Protein AF-A0A7C1LK36-F1 (afdb_monomer)

Mean predicted aligned error: 10.81 Å

Nearest PDB structures (foldseek):
  2hqf-assembly1_A  TM=3.824E-01  e=2.224E+00  Escherichia coli K-12
  7b5p-assembly1_B  TM=2.531E-01  e=2.796E+00  Escherichia coli
  4wd9-assembly1_B  TM=3.748E-01  e=7.822E+00  Lactococcus lactis subsp. lactis

Foldseek 3Di:
DPPFDFQWKKKKWWWFAAAQPDPPVPDPLPLDFLQDDVVPDFFKKKWKWKADALDTIIMIMGIGRDQVCSQVVNVVSQVVVCVSTQTIDTDIDMDGHGPVQQQDQFWKKWWDFDADDAPDAAAQVVLVLVCNVPPHWKTKMKMKMKTWFPPPCVVVPPHPVSVVPVVFGKIFIIIMMGMDGNDPDDPPPVVRVVVRVVSVVSSFPPRAHPVRHTIDMDIDGRSVSNCRNNSNLADQPPVSDGDGPPPPVVQVVDDPSRDTHMDGSRRYSSDDDSSRPHHYADADPDDDADPDDDPDPPLQKFWQAFDATSSDGDPHTGIDGNVCVVPPDDQDDDPPPCSLVSVLSRVVSCCVRPVVDDDDDDDPDDPPSPVSNPD

Secondary structure (DSSP, 8-state):
---PPPSEEEEEEEEEEE------TTS------S---TT-SSPPEEEEEEEETTEEEEEEEEEESSHHHHHHHHHHHHHHHHHHSTT-EEEEEEEEE-HHHHT----EEEEEPPPSP-SS-B-HHHHHHHHHHH-SSEEEEEEEEEEE----GGGTTTSHHHHHHHSS--EEEEEEEEEEES----S-HHHHHHHHHHHHHHHHTT-B-TT--B-EEEEE-TTHHHHHHTT--S---TT-----TT-HHHHTTS-GGGPPEEE-TTTBT-S--TT-SSEEP---S---------TT-GGGEEEEEEEEETTEEEEEEEEEETGGGGSPP-----TTSSHHHHHHHHHHHHHHH-TTS-------S-TTSGGGT--

Sequence (375 aa):
MNILEPMFWHAIINITQIPKVERNLNEDIPNDSWLCNPFGDKRVYGVKFLIRDEIFSWEFFLKTETEEEATIDGNCLLAYLMEIYPGLYGVVSTKPITIEELNKGDPIYEIVIPPPRFEEKIFLLKKIINLFNINKESIIQVYILWQKDDSLIKSIQGTELESELEADAIYKIKIFINAKSHNKLSSESTMKGVVLNYYLKYLTTNIKNAYGERAYLKQLPSDTWSKILKARPFYKNLLNKNTGRFYRRIIEDIPEEDRPCFINADIVDFNIPSNMPIEKANIIPKVNISFSIPIGEKKRQILLGNIYHNGIKTFRKAYLGLEDFVHHLFISGLSGMGKSRFLAHILEEFKIKAPEVGILTINLVKKKEDELFNA

pLDDT: mean 80.1, std 15.75, range [34.59, 98.56]

Radius of gyration: 26.56 Å; Cα contacts (8 Å, |Δi|>4): 592; chains: 1; bounding box: 58×58×80 Å

Solvent-accessible surface area (backbone atoms only — not comparable to full-atom values): 22132 Å² total; per-residue (Å²): 132,85,80,74,71,60,76,27,18,30,8,34,32,40,56,60,28,33,46,59,71,70,86,61,93,82,59,88,70,71,90,61,37,80,75,68,64,92,82,73,64,86,63,43,44,36,35,38,37,41,32,39,66,97,46,63,47,48,30,38,36,38,65,31,78,39,62,66,53,9,49,51,54,25,48,52,52,49,52,52,49,33,67,81,33,64,18,36,41,63,48,68,46,67,42,76,38,35,75,70,71,41,65,49,79,58,68,35,33,31,57,47,62,52,67,75,59,62,82,61,68,35,59,57,53,62,44,55,51,49,43,48,77,70,47,79,56,42,41,40,34,42,37,45,38,37,30,61,55,52,45,72,56,83,83,40,66,95,39,73,66,38,62,66,47,69,75,49,65,44,26,33,38,49,38,38,35,40,66,44,71,69,70,90,84,64,98,54,61,66,62,55,51,51,54,53,50,49,58,58,53,56,71,32,59,94,36,47,22,68,86,65,46,57,28,43,79,44,81,49,65,49,67,51,49,34,27,56,69,66,50,49,69,58,63,65,50,99,81,72,49,73,72,15,88,78,43,58,83,51,56,76,75,42,57,76,90,35,58,64,36,71,43,42,57,78,50,36,53,44,52,84,63,81,79,52,84,57,47,60,22,62,67,69,96,77,79,89,77,83,83,86,69,76,93,84,53,72,68,51,45,38,61,77,45,63,37,66,54,58,34,34,82,43,92,51,70,39,72,44,52,58,74,59,62,76,46,87,83,85,88,84,75,64,88,89,70,47,64,70,59,53,50,34,49,44,53,53,39,38,57,74,54,40,67,88,62,86,82,85,83,86,83,90,71,70,89,83,58,58,73,66,73,73,118

Structure (mmCIF, N/CA/C/O backbone):
data_AF-A0A7C1LK36-F1
#
_entry.id   AF-A0A7C1LK36-F1
#
loop_
_atom_site.group_PDB
_atom_site.id
_atom_site.type_symbol
_atom_site.label_atom_id
_atom_site.label_alt_id
_atom_site.label_comp_id
_atom_site.label_asym_id
_atom_site.label_entity_id
_atom_site.label_seq_id
_atom_site.pdbx_PDB_ins_code
_atom_site.Cartn_x
_atom_site.Cartn_y
_atom_site.Cartn_z
_atom_site.occupancy
_atom_site.B_iso_or_equiv
_atom_site.auth_seq_id
_atom_site.auth_comp_id
_atom_site.auth_asym_id
_atom_site.auth_atom_id
_atom_site.pdbx_PDB_model_num
ATOM 1 N N . MET A 1 1 ? 17.926 29.001 5.399 1.00 44.03 1 MET A N 1
ATOM 2 C CA . MET A 1 1 ? 16.915 27.956 5.662 1.00 44.03 1 MET A CA 1
ATOM 3 C C . MET A 1 1 ? 17.432 27.131 6.821 1.00 44.03 1 MET A C 1
ATOM 5 O O . MET A 1 1 ? 18.493 26.544 6.669 1.00 44.03 1 MET A O 1
ATOM 9 N N . ASN A 1 2 ? 16.758 27.144 7.971 1.00 48.00 2 ASN A N 1
ATOM 10 C CA . ASN A 1 2 ? 17.085 26.203 9.040 1.00 48.00 2 ASN A CA 1
ATOM 11 C C . ASN A 1 2 ? 16.600 24.829 8.581 1.00 48.00 2 ASN A C 1
ATOM 13 O O . ASN A 1 2 ? 15.399 24.636 8.406 1.00 48.00 2 ASN A O 1
ATOM 17 N N . ILE A 1 3 ? 17.527 23.915 8.312 1.00 57.34 3 ILE A N 1
ATOM 18 C CA . ILE A 1 3 ? 17.194 22.513 8.074 1.00 57.34 3 ILE A CA 1
ATOM 19 C C . ILE A 1 3 ? 16.820 21.963 9.449 1.00 57.34 3 ILE A C 1
ATOM 21 O O . ILE A 1 3 ? 17.686 21.800 10.304 1.00 57.34 3 ILE A O 1
ATOM 25 N N . LEU A 1 4 ? 15.522 21.798 9.703 1.00 74.75 4 LEU A N 1
ATOM 26 C CA . LEU A 1 4 ? 15.048 21.147 10.920 1.00 74.75 4 LEU A CA 1
ATOM 27 C C . LEU A 1 4 ? 15.511 19.691 10.887 1.00 74.75 4 LEU A C 1
ATOM 29 O O . LEU A 1 4 ? 15.253 18.985 9.910 1.00 74.75 4 LEU A O 1
ATOM 33 N N . GLU A 1 5 ? 16.204 19.255 11.937 1.00 84.62 5 GLU A N 1
ATOM 34 C CA . GLU A 1 5 ? 16.647 17.868 12.032 1.00 84.62 5 GLU A CA 1
ATOM 35 C C . GLU A 1 5 ? 15.436 16.919 12.078 1.00 84.62 5 GLU A C 1
ATOM 37 O O . GLU A 1 5 ? 14.460 17.181 12.796 1.00 84.62 5 GLU A O 1
ATOM 42 N N . PRO A 1 6 ? 15.470 15.816 11.310 1.00 90.38 6 PRO A N 1
ATOM 43 C CA . PRO A 1 6 ? 14.417 14.815 11.349 1.00 90.38 6 PRO A CA 1
ATOM 44 C C . PRO A 1 6 ? 14.382 14.144 12.724 1.00 90.38 6 PRO A C 1
ATOM 46 O O . PRO A 1 6 ? 15.405 13.713 13.246 1.00 90.38 6 PRO A O 1
ATOM 49 N N . MET A 1 7 ? 13.186 14.004 13.298 1.00 94.06 7 MET A N 1
ATOM 50 C CA . MET A 1 7 ? 13.000 13.245 14.538 1.00 94.06 7 MET A CA 1
ATOM 51 C C . MET A 1 7 ? 13.043 11.735 14.291 1.00 94.06 7 MET A C 1
ATOM 53 O O . MET A 1 7 ? 13.388 10.973 15.188 1.00 94.06 7 MET A O 1
ATOM 57 N N . PHE A 1 8 ? 12.590 11.314 13.112 1.00 95.88 8 PHE A N 1
ATOM 58 C CA . PHE A 1 8 ? 12.599 9.943 12.617 1.00 95.88 8 PHE A CA 1
ATOM 59 C C . PHE A 1 8 ? 12.257 9.943 11.121 1.00 95.88 8 PHE A C 1
ATOM 61 O O . PHE A 1 8 ? 11.963 10.995 10.542 1.00 95.88 8 PHE A O 1
ATOM 68 N N . TRP A 1 9 ? 12.246 8.762 10.507 1.00 97.38 9 TRP A N 1
ATOM 69 C CA . TRP A 1 9 ? 11.969 8.599 9.085 1.0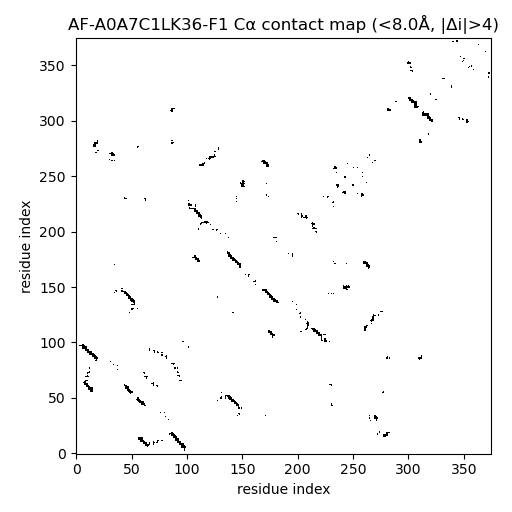0 97.38 9 TRP A CA 1
ATOM 70 C C . TRP A 1 9 ? 10.779 7.681 8.837 1.00 97.38 9 TRP A C 1
ATOM 72 O O . TRP A 1 9 ? 10.462 6.784 9.623 1.00 97.38 9 TRP A O 1
ATOM 82 N N . HIS A 1 10 ? 10.091 7.937 7.731 1.00 97.81 10 HIS A N 1
ATOM 83 C CA . HIS A 1 10 ? 9.125 7.019 7.153 1.00 97.81 10 HIS A CA 1
ATOM 84 C C . HIS A 1 10 ? 9.693 6.391 5.890 1.00 97.81 10 HIS A C 1
ATOM 86 O O . HIS A 1 10 ? 10.100 7.107 4.975 1.00 97.81 10 HIS A O 1
ATOM 92 N N . ALA A 1 11 ? 9.644 5.066 5.813 1.00 98.31 11 ALA A N 1
ATOM 93 C CA . ALA A 1 11 ? 9.650 4.370 4.536 1.00 98.31 11 ALA A CA 1
ATOM 94 C C . ALA A 1 11 ? 8.268 4.545 3.906 1.00 98.31 11 ALA A C 1
ATOM 96 O O . ALA A 1 11 ? 7.280 4.241 4.570 1.00 98.31 11 ALA A O 1
ATOM 97 N N . ILE A 1 12 ? 8.180 5.021 2.667 1.00 98.31 12 ILE A N 1
ATOM 98 C CA . ILE A 1 12 ? 6.928 5.160 1.916 1.00 98.31 12 ILE A CA 1
ATOM 99 C C . ILE A 1 12 ? 7.014 4.283 0.670 1.00 98.31 12 ILE A C 1
ATOM 101 O O . ILE A 1 12 ? 7.871 4.501 -0.185 1.00 98.31 12 ILE A O 1
ATOM 105 N N . ILE A 1 13 ? 6.110 3.315 0.551 1.00 98.56 13 ILE A N 1
ATOM 106 C CA . ILE A 1 13 ? 6.015 2.410 -0.592 1.00 98.56 13 ILE A CA 1
ATOM 107 C C . ILE A 1 13 ? 4.763 2.789 -1.377 1.00 98.56 13 ILE A C 1
ATOM 109 O O . ILE A 1 13 ? 3.650 2.471 -0.963 1.00 98.56 13 ILE A O 1
ATOM 113 N N . ASN A 1 14 ? 4.939 3.480 -2.499 1.00 98.25 14 ASN A N 1
ATOM 114 C CA . ASN A 1 14 ? 3.841 3.864 -3.379 1.00 98.25 14 ASN A CA 1
ATOM 115 C C . ASN A 1 14 ? 3.571 2.750 -4.394 1.00 98.25 14 ASN A C 1
ATOM 117 O O . ASN A 1 14 ? 4.427 2.483 -5.240 1.00 98.25 14 ASN A O 1
ATOM 121 N N . ILE A 1 15 ? 2.401 2.115 -4.325 1.00 97.62 15 ILE A N 1
ATOM 122 C CA . ILE A 1 15 ? 2.012 1.078 -5.283 1.00 97.62 15 ILE A CA 1
ATOM 123 C C . ILE A 1 15 ? 1.538 1.741 -6.573 1.00 97.62 15 ILE A C 1
ATOM 125 O O . ILE A 1 15 ? 0.553 2.477 -6.586 1.00 97.62 15 ILE A O 1
ATOM 129 N N . THR A 1 16 ? 2.244 1.469 -7.666 1.00 95.50 16 THR A N 1
ATOM 130 C CA . THR A 1 16 ? 1.969 2.053 -8.985 1.00 95.50 16 THR A CA 1
ATOM 131 C C . THR A 1 16 ? 1.334 1.059 -9.944 1.00 95.50 16 THR A C 1
ATOM 133 O O . THR A 1 16 ? 0.680 1.475 -10.894 1.00 95.50 16 THR A O 1
ATOM 136 N N . GLN A 1 17 ? 1.484 -0.240 -9.678 1.00 93.75 17 GLN A N 1
ATOM 137 C CA . GLN A 1 17 ? 0.898 -1.310 -10.470 1.00 93.75 17 GLN A CA 1
ATOM 138 C C . GLN A 1 17 ? 0.351 -2.404 -9.553 1.00 93.75 17 GLN A C 1
ATOM 140 O O . GLN A 1 17 ? 0.981 -2.765 -8.559 1.00 93.75 17 GLN A O 1
ATOM 145 N N . ILE A 1 18 ? -0.795 -2.972 -9.912 1.00 92.12 18 ILE A N 1
ATOM 146 C CA . ILE A 1 18 ? -1.412 -4.107 -9.223 1.00 92.12 18 ILE A CA 1
ATOM 147 C C . ILE A 1 18 ? -1.542 -5.321 -10.149 1.00 92.12 18 ILE A C 1
ATOM 149 O O . ILE A 1 18 ? -1.598 -5.156 -11.372 1.00 92.12 18 ILE A O 1
ATOM 153 N N . PRO A 1 19 ? -1.647 -6.547 -9.606 1.00 88.19 19 PRO A N 1
ATOM 154 C CA . PRO A 1 19 ? -1.923 -7.728 -10.409 1.00 88.19 19 PRO A CA 1
ATOM 155 C C . PRO A 1 19 ? -3.193 -7.558 -11.238 1.00 88.19 19 PRO A C 1
ATOM 157 O O . PRO A 1 19 ? -4.222 -7.058 -10.767 1.00 88.19 19 PRO A O 1
ATOM 160 N N . LYS A 1 20 ? -3.157 -8.038 -12.480 1.00 83.00 20 LYS A N 1
ATOM 161 C CA . LYS A 1 20 ? -4.384 -8.237 -13.240 1.00 83.00 20 LYS A CA 1
ATOM 162 C C . LYS A 1 20 ? -5.033 -9.513 -12.728 1.00 83.00 20 LYS A C 1
ATOM 164 O O . LYS A 1 20 ? -4.659 -10.608 -13.126 1.00 83.00 20 LYS A O 1
ATOM 169 N N . VAL A 1 21 ? -6.010 -9.348 -11.844 1.00 68.12 21 VAL A N 1
ATOM 170 C CA . VAL A 1 21 ? -6.880 -10.442 -11.411 1.00 68.12 21 VAL A CA 1
ATOM 171 C C . VAL A 1 21 ? -7.757 -10.831 -12.603 1.00 68.12 21 VAL A C 1
ATOM 173 O O . VAL A 1 21 ? -8.858 -10.305 -12.788 1.00 68.12 21 VAL A O 1
ATOM 176 N N . GLU A 1 22 ? -7.248 -11.694 -13.479 1.00 54.72 22 GLU A N 1
ATOM 177 C CA . GLU A 1 22 ? -8.109 -12.460 -14.371 1.00 54.72 22 GLU A CA 1
ATOM 178 C C . GLU A 1 22 ? -8.864 -13.441 -13.476 1.00 54.72 22 GLU A C 1
ATOM 180 O O . GLU A 1 22 ? -8.260 -14.134 -12.661 1.00 54.72 22 GLU A O 1
ATOM 185 N N . ARG A 1 23 ? -10.200 -13.444 -13.548 1.00 41.97 23 ARG A N 1
ATOM 186 C CA . ARG A 1 23 ? -11.025 -14.438 -12.853 1.00 41.97 23 ARG A CA 1
ATOM 187 C C . ARG A 1 23 ? -10.780 -15.808 -13.495 1.00 41.97 23 ARG A C 1
ATOM 189 O O . ARG A 1 23 ? -11.637 -16.308 -14.217 1.00 41.97 23 ARG A O 1
ATOM 196 N N . ASN A 1 24 ? -9.615 -16.399 -13.265 1.00 38.47 24 ASN A N 1
ATOM 197 C CA . ASN A 1 24 ? -9.406 -17.814 -13.493 1.00 38.47 24 ASN A CA 1
ATOM 198 C C . ASN A 1 24 ? -10.141 -18.527 -12.364 1.00 38.47 24 ASN A C 1
ATOM 200 O O . ASN A 1 24 ? -9.691 -18.567 -11.228 1.00 38.47 24 ASN A O 1
ATOM 204 N N . LEU A 1 25 ? -11.325 -19.036 -12.693 1.00 40.19 25 LEU A N 1
ATOM 205 C CA . LEU A 1 25 ? -12.239 -19.755 -11.804 1.00 40.19 25 LEU A CA 1
ATOM 206 C C . LEU A 1 25 ? -11.659 -21.064 -11.223 1.00 40.19 25 LEU A C 1
ATOM 208 O O . LEU A 1 25 ? -12.374 -21.741 -10.496 1.00 40.19 25 LEU A O 1
ATOM 212 N N . ASN A 1 26 ? -10.411 -21.429 -11.544 1.00 34.59 26 ASN A N 1
ATOM 213 C CA . ASN A 1 26 ? -9.877 -22.782 -11.347 1.00 34.59 26 ASN A CA 1
ATOM 214 C C . ASN A 1 26 ? -8.492 -22.853 -10.683 1.00 34.59 26 ASN A C 1
ATOM 216 O O . ASN A 1 26 ? -7.937 -23.944 -10.592 1.00 34.59 26 ASN A O 1
ATOM 220 N N . GLU A 1 27 ? -7.925 -21.741 -10.229 1.00 40.69 27 GLU A N 1
ATOM 221 C CA . GLU A 1 27 ? -6.768 -21.787 -9.333 1.00 40.69 27 GLU A CA 1
ATOM 222 C C . GLU A 1 27 ? -7.235 -21.211 -8.006 1.00 40.69 27 GLU A C 1
ATOM 224 O O . GLU A 1 27 ? -7.829 -20.131 -7.987 1.00 40.69 27 GLU A O 1
ATOM 229 N N . ASP A 1 28 ? -7.032 -21.961 -6.921 1.00 36.50 28 ASP A N 1
ATOM 230 C CA . ASP A 1 28 ? -7.141 -21.451 -5.560 1.00 36.50 28 ASP A CA 1
ATOM 231 C C . ASP A 1 28 ? -6.162 -20.280 -5.450 1.00 36.50 28 ASP A C 1
ATOM 233 O O . ASP A 1 28 ? -4.994 -20.458 -5.109 1.00 36.50 28 ASP A O 1
ATOM 237 N N . ILE A 1 29 ? -6.614 -19.080 -5.827 1.00 42.91 29 ILE A N 1
ATOM 238 C CA . ILE A 1 29 ? -5.903 -17.845 -5.534 1.00 42.91 29 ILE A CA 1
ATOM 239 C C . ILE A 1 29 ? -5.827 -17.872 -4.015 1.00 42.91 29 ILE A C 1
ATOM 241 O O . ILE A 1 29 ? -6.893 -17.852 -3.380 1.00 42.91 29 ILE A O 1
ATOM 245 N N . PRO A 1 30 ? -4.628 -17.984 -3.420 1.00 44.16 30 PRO A N 1
ATOM 246 C CA . PRO A 1 30 ? -4.531 -17.934 -1.981 1.00 44.16 30 PRO A CA 1
ATOM 247 C C . PRO A 1 30 ? -5.248 -16.657 -1.553 1.00 44.16 30 PRO A C 1
ATOM 249 O O . PRO A 1 30 ? -5.191 -15.636 -2.250 1.00 44.16 30 PRO A O 1
ATOM 252 N N . ASN A 1 31 ? -6.019 -16.728 -0.472 1.00 53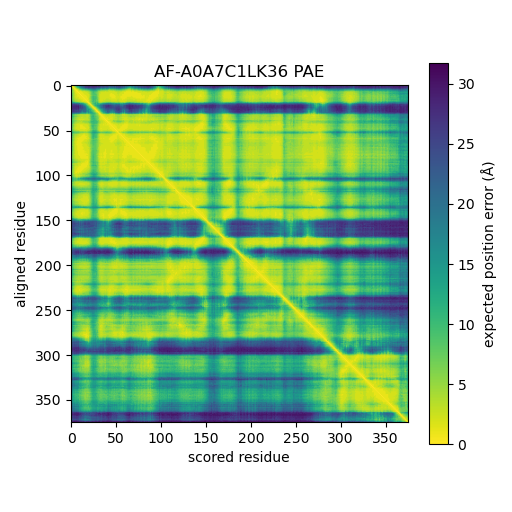.66 31 ASN A N 1
ATOM 253 C CA . ASN A 1 31 ? -6.761 -15.589 0.063 1.00 53.66 31 ASN A CA 1
ATOM 254 C C . ASN A 1 31 ? -5.769 -14.604 0.715 1.00 53.66 31 ASN A C 1
ATOM 256 O O . ASN A 1 31 ? -5.901 -14.238 1.881 1.00 53.66 31 ASN A O 1
ATOM 260 N N . ASP A 1 32 ? -4.723 -14.247 -0.031 1.00 68.31 32 ASP A N 1
ATOM 261 C CA . ASP A 1 32 ? -3.591 -13.473 0.409 1.00 68.31 32 ASP A CA 1
ATOM 262 C C . ASP A 1 32 ? -4.097 -12.092 0.761 1.00 68.31 32 ASP A C 1
ATOM 264 O O . ASP A 1 32 ? -4.847 -11.433 0.029 1.00 68.31 32 ASP A O 1
ATOM 268 N N . SER A 1 33 ? -3.702 -11.694 1.957 1.00 83.75 33 SER A N 1
ATOM 269 C CA . SER A 1 33 ? -4.033 -10.419 2.536 1.00 83.75 33 SER A CA 1
ATOM 270 C C . SER A 1 33 ? -2.755 -9.635 2.712 1.00 83.75 33 SER A C 1
ATOM 272 O O . SER A 1 33 ? -1.752 -10.145 3.209 1.00 83.75 33 SER A O 1
ATOM 274 N N . TRP A 1 34 ? -2.778 -8.362 2.325 1.00 88.94 34 TRP A N 1
ATOM 275 C CA . TRP A 1 34 ? -1.653 -7.478 2.629 1.00 88.94 34 TRP A CA 1
ATOM 276 C C . TRP A 1 34 ? -1.588 -7.137 4.130 1.00 88.94 34 TRP A C 1
ATOM 278 O O . TRP A 1 34 ? -0.603 -6.548 4.578 1.00 88.94 34 TRP A O 1
ATOM 288 N N . LEU A 1 35 ? -2.590 -7.538 4.927 1.00 88.50 35 LEU A N 1
ATOM 289 C CA . LEU A 1 35 ? -2.532 -7.538 6.388 1.00 88.50 35 LEU A CA 1
ATOM 290 C C . LEU A 1 35 ? -1.593 -8.656 6.867 1.00 88.50 35 LEU A C 1
ATOM 292 O O . LEU A 1 35 ? -2.018 -9.759 7.197 1.00 88.50 35 LEU A O 1
ATOM 296 N N . CYS A 1 36 ? -0.298 -8.358 6.883 1.00 86.50 36 CYS A N 1
ATOM 297 C CA . CYS A 1 36 ? 0.772 -9.321 7.133 1.00 86.50 36 CYS A CA 1
ATOM 298 C C . CYS A 1 36 ? 1.772 -8.807 8.189 1.00 86.50 36 CYS A C 1
ATOM 300 O O . CYS A 1 36 ? 1.714 -7.654 8.621 1.00 86.50 36 CYS A O 1
ATOM 302 N N . ASN A 1 37 ? 2.684 -9.674 8.647 1.00 88.94 37 ASN A N 1
ATOM 303 C CA . ASN A 1 37 ? 3.828 -9.290 9.491 1.00 88.94 37 ASN A CA 1
ATOM 304 C C . ASN A 1 37 ? 5.127 -9.905 8.936 1.00 88.94 37 ASN A C 1
ATOM 306 O O . ASN A 1 37 ? 5.654 -10.839 9.545 1.00 88.94 37 ASN A O 1
ATOM 310 N N . PRO A 1 38 ? 5.622 -9.427 7.781 1.00 90.31 38 PRO A N 1
ATOM 311 C CA . PRO A 1 38 ? 6.736 -10.059 7.076 1.00 90.31 38 PRO A CA 1
ATOM 312 C C . PRO A 1 38 ? 8.047 -10.011 7.863 1.00 90.31 38 PRO A C 1
ATOM 314 O O . PRO A 1 38 ? 8.862 -10.917 7.749 1.00 90.31 38 PRO A O 1
ATOM 317 N N . PHE A 1 39 ? 8.237 -8.999 8.715 1.00 90.38 39 PHE A N 1
ATOM 318 C CA . PHE A 1 39 ? 9.432 -8.887 9.557 1.00 90.38 39 PHE A CA 1
ATOM 319 C C . PHE A 1 39 ? 9.369 -9.763 10.819 1.00 90.38 39 PHE A C 1
ATOM 321 O O . PHE A 1 39 ? 10.365 -9.892 11.526 1.00 90.38 39 PHE A O 1
ATOM 328 N N . GLY A 1 40 ? 8.207 -10.345 11.141 1.00 84.50 40 GLY A N 1
ATOM 329 C CA . GLY A 1 40 ? 8.030 -11.221 12.304 1.00 84.50 40 GLY A CA 1
ATOM 330 C C . GLY A 1 40 ? 8.177 -10.538 13.671 1.00 84.50 40 GLY A C 1
ATOM 331 O O . GLY A 1 40 ? 8.138 -11.214 14.698 1.00 84.50 40 GLY A O 1
ATOM 332 N N . ASP A 1 41 ? 8.317 -9.214 13.714 1.00 84.38 41 ASP A N 1
ATOM 333 C CA . ASP A 1 41 ? 8.521 -8.449 14.941 1.00 84.38 41 ASP A CA 1
ATOM 334 C C . ASP A 1 41 ? 7.233 -7.735 15.401 1.00 84.38 41 ASP A C 1
ATOM 336 O O . ASP A 1 41 ? 6.121 -8.063 14.980 1.00 84.38 41 ASP A O 1
ATOM 340 N N . LYS A 1 42 ? 7.367 -6.788 16.338 1.00 82.81 42 LYS A N 1
ATOM 341 C CA . LYS A 1 42 ? 6.244 -6.027 16.909 1.00 82.81 42 LYS A CA 1
ATOM 342 C C . LYS A 1 42 ? 6.075 -4.648 16.272 1.00 82.81 42 LYS A C 1
ATOM 344 O O . LYS A 1 42 ? 5.485 -3.768 16.908 1.00 82.81 42 LYS A O 1
ATOM 349 N N . ARG A 1 43 ? 6.614 -4.402 15.076 1.00 89.81 43 ARG A N 1
ATOM 350 C CA . ARG A 1 43 ? 6.432 -3.107 14.415 1.00 89.81 43 ARG A CA 1
ATOM 351 C C . ARG A 1 43 ? 4.969 -2.890 14.033 1.00 89.81 43 ARG A C 1
ATOM 353 O O . ARG A 1 43 ? 4.190 -3.831 13.883 1.00 89.81 43 ARG A O 1
ATOM 360 N N . VAL A 1 44 ? 4.599 -1.620 13.925 1.00 92.31 44 VAL A N 1
ATOM 361 C CA . VAL A 1 44 ? 3.289 -1.207 13.423 1.00 92.31 44 VAL A CA 1
ATOM 362 C C . VAL A 1 44 ? 3.455 -0.867 11.954 1.00 92.31 44 VAL A C 1
ATOM 364 O O . VAL A 1 44 ? 4.328 -0.080 11.587 1.00 92.31 44 VAL A O 1
ATOM 367 N N . TYR A 1 45 ? 2.599 -1.456 11.139 1.00 95.12 45 TYR A N 1
ATOM 368 C CA . TYR A 1 45 ? 2.517 -1.207 9.715 1.00 95.12 45 TYR A CA 1
ATOM 369 C C . TYR A 1 45 ? 1.401 -0.206 9.457 1.00 95.12 45 TYR A C 1
ATOM 371 O O . TYR A 1 45 ? 0.389 -0.194 10.165 1.00 95.12 45 TYR A O 1
ATOM 379 N N . GLY A 1 46 ? 1.589 0.643 8.458 1.00 96.81 46 GLY A N 1
ATOM 380 C CA . GLY A 1 46 ? 0.591 1.604 8.035 1.00 96.81 46 GLY A CA 1
ATOM 381 C C . GLY A 1 46 ? 0.326 1.496 6.546 1.00 96.81 46 GLY A C 1
ATOM 382 O O . GLY A 1 46 ? 1.225 1.223 5.755 1.00 96.81 46 GLY A O 1
ATOM 383 N N . VAL A 1 47 ? -0.912 1.755 6.157 1.00 97.06 47 VAL A N 1
ATOM 384 C CA . VAL A 1 47 ? -1.277 2.012 4.771 1.00 97.06 47 VAL A CA 1
ATOM 385 C C . VAL A 1 47 ? -2.160 3.245 4.706 1.00 97.06 47 VAL A C 1
ATOM 387 O O . VAL A 1 47 ? -2.991 3.479 5.583 1.00 97.06 47 VAL A O 1
ATOM 390 N N . LYS A 1 48 ? -1.943 4.064 3.685 1.00 97.25 48 LYS A N 1
ATOM 391 C CA . LYS A 1 48 ? -2.659 5.301 3.417 1.00 97.25 48 LYS A CA 1
ATOM 392 C C . LYS A 1 48 ? -3.283 5.216 2.033 1.00 97.25 48 LYS A C 1
ATOM 394 O O . LYS A 1 48 ? -2.583 5.026 1.040 1.00 97.25 48 LYS A O 1
ATOM 399 N N . PHE A 1 49 ? -4.587 5.445 1.979 1.00 97.50 49 PHE A N 1
ATOM 400 C CA . PHE A 1 49 ? -5.305 5.732 0.747 1.00 97.50 49 PHE A CA 1
ATOM 401 C C . PHE A 1 49 ? -5.532 7.233 0.645 1.00 97.50 49 PHE A C 1
ATOM 403 O O . PHE A 1 49 ? -6.110 7.822 1.561 1.00 97.50 49 PHE A O 1
ATOM 410 N N . LEU A 1 50 ? -5.083 7.853 -0.444 1.00 96.19 50 LEU A N 1
ATOM 411 C CA . LEU A 1 50 ? -5.418 9.237 -0.771 1.00 96.19 50 LEU A CA 1
ATOM 412 C C . LEU A 1 50 ? -6.493 9.244 -1.849 1.00 96.19 50 LEU A C 1
ATOM 414 O O . LEU A 1 50 ? -6.317 8.641 -2.901 1.00 96.19 50 LEU A O 1
ATOM 418 N N . ILE A 1 51 ? -7.568 9.976 -1.590 1.00 94.69 51 ILE A N 1
ATOM 419 C CA . ILE A 1 51 ? -8.651 10.228 -2.530 1.00 94.69 51 ILE A CA 1
ATOM 420 C C . ILE A 1 51 ? -8.751 11.740 -2.705 1.00 94.69 51 ILE A C 1
ATOM 422 O O . ILE A 1 51 ? -9.076 12.459 -1.754 1.00 94.69 51 ILE A O 1
ATOM 426 N N . ARG A 1 52 ? -8.465 12.226 -3.910 1.00 90.69 52 ARG A N 1
ATOM 427 C CA . ARG A 1 52 ? -8.591 13.641 -4.264 1.00 90.69 52 ARG A CA 1
ATOM 428 C C . ARG A 1 52 ? -8.818 13.774 -5.760 1.00 90.69 52 ARG A C 1
ATOM 430 O O . ARG A 1 52 ? -7.947 13.376 -6.520 1.00 90.69 52 ARG A O 1
ATOM 437 N N . ASP A 1 53 ? -9.903 14.428 -6.155 1.00 83.88 53 ASP A N 1
ATOM 438 C CA . ASP A 1 53 ? -10.230 14.664 -7.565 1.00 83.88 53 ASP A CA 1
ATOM 439 C C . ASP A 1 53 ? -10.118 13.348 -8.369 1.00 83.88 53 ASP A C 1
ATOM 441 O O . ASP A 1 53 ? -10.722 12.347 -7.991 1.00 83.88 53 ASP A O 1
ATOM 445 N N . GLU A 1 54 ? -9.297 13.309 -9.420 1.00 86.94 54 GLU A N 1
ATOM 446 C CA . GLU A 1 54 ? -9.026 12.112 -10.237 1.00 86.94 54 GLU A CA 1
ATOM 447 C C . GLU A 1 54 ? -7.851 11.258 -9.719 1.00 86.94 54 GLU A C 1
ATOM 449 O O . GLU A 1 54 ? -7.428 10.300 -10.364 1.00 86.94 54 GLU A O 1
ATOM 454 N N . ILE A 1 55 ? -7.297 11.596 -8.553 1.00 92.06 55 ILE A N 1
ATOM 455 C CA . ILE A 1 55 ? -6.127 10.942 -7.967 1.00 92.06 55 ILE A CA 1
ATOM 456 C C . ILE A 1 55 ? -6.566 9.956 -6.885 1.00 92.06 55 ILE A C 1
ATOM 458 O O . ILE A 1 55 ? -7.144 10.331 -5.858 1.00 92.06 55 ILE A O 1
ATOM 462 N N . PHE A 1 56 ? -6.191 8.696 -7.095 1.00 95.81 56 PHE A N 1
ATOM 463 C CA . PHE A 1 56 ? -6.178 7.655 -6.078 1.00 95.81 56 PHE A CA 1
ATOM 464 C C . PHE A 1 56 ? -4.733 7.220 -5.827 1.00 95.81 56 PHE A C 1
ATOM 466 O O . PHE A 1 56 ? -4.040 6.844 -6.770 1.00 95.81 56 PHE A O 1
ATOM 473 N N . SER A 1 57 ? -4.270 7.258 -4.576 1.00 96.81 57 SER A N 1
ATOM 474 C CA . SER A 1 57 ? -2.971 6.675 -4.203 1.00 96.81 57 SER A CA 1
ATOM 475 C C . SER A 1 57 ? -3.124 5.595 -3.143 1.00 96.81 57 SER A C 1
ATOM 477 O O . SER A 1 57 ? -4.016 5.660 -2.294 1.00 96.81 57 SER A O 1
ATOM 479 N N . TRP A 1 58 ? -2.240 4.599 -3.211 1.00 97.38 58 TRP A N 1
ATOM 480 C CA . TRP A 1 58 ? -2.138 3.501 -2.261 1.00 97.38 58 TRP A CA 1
ATOM 48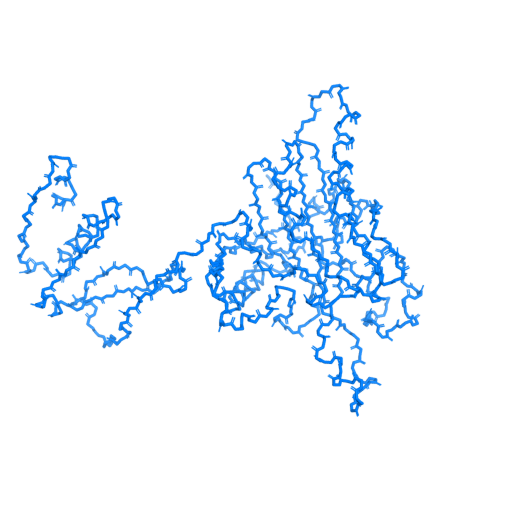1 C C . TRP A 1 58 ? -0.690 3.391 -1.797 1.00 97.38 58 TRP A C 1
ATOM 483 O O . TRP A 1 58 ? 0.190 2.951 -2.536 1.00 97.38 58 TRP A O 1
ATOM 493 N N . GLU A 1 59 ? -0.444 3.848 -0.574 1.00 98.19 59 GLU A N 1
ATOM 494 C CA . GLU A 1 59 ? 0.902 3.978 -0.029 1.00 98.19 59 GLU A CA 1
ATOM 495 C C . GLU A 1 59 ? 1.021 3.214 1.284 1.00 98.19 59 GLU A C 1
ATOM 497 O O . GLU A 1 59 ? 0.328 3.530 2.251 1.00 98.19 59 GLU A O 1
ATOM 502 N N . PHE A 1 60 ? 1.930 2.248 1.355 1.00 98.06 60 PHE A N 1
ATOM 503 C CA . PHE A 1 60 ? 2.338 1.678 2.635 1.00 98.06 60 PHE A CA 1
ATOM 504 C C . PHE A 1 60 ? 3.367 2.585 3.300 1.00 98.06 60 PHE A C 1
ATOM 506 O O . PHE A 1 60 ? 4.146 3.254 2.619 1.00 98.06 60 PHE A O 1
ATOM 513 N N . PHE A 1 61 ? 3.390 2.594 4.629 1.00 97.50 61 PHE A N 1
ATOM 514 C CA . PHE A 1 61 ? 4.412 3.298 5.381 1.00 97.50 61 PHE A CA 1
ATOM 515 C C . PHE A 1 61 ? 4.871 2.550 6.631 1.00 97.50 61 PHE A C 1
ATOM 517 O O . PHE A 1 61 ? 4.084 1.889 7.312 1.00 97.50 61 PHE A O 1
ATOM 524 N N . LEU A 1 62 ? 6.161 2.694 6.939 1.00 96.69 62 LEU A N 1
ATOM 525 C CA . LEU A 1 62 ? 6.813 2.158 8.134 1.00 96.69 62 LEU A CA 1
ATOM 526 C C . LEU A 1 62 ? 7.607 3.260 8.820 1.00 96.69 62 LEU A C 1
ATOM 528 O O . LEU A 1 62 ? 8.238 4.073 8.151 1.00 96.69 62 LEU A O 1
ATOM 532 N N . LYS A 1 63 ? 7.608 3.264 10.152 1.00 95.88 63 LYS A N 1
ATOM 533 C CA . LYS A 1 63 ? 8.438 4.171 10.945 1.00 95.88 63 LYS A CA 1
ATOM 534 C C . LYS A 1 63 ? 9.792 3.526 11.234 1.00 95.88 63 LYS A C 1
ATOM 536 O O . LYS A 1 63 ? 9.823 2.438 11.801 1.00 95.88 63 LYS A O 1
ATOM 541 N N . THR A 1 64 ? 10.875 4.239 10.950 1.00 96.38 64 THR A N 1
ATOM 542 C CA . THR A 1 64 ? 12.264 3.844 11.244 1.00 96.38 64 THR A CA 1
ATOM 543 C C . THR A 1 64 ? 12.996 4.971 11.970 1.00 96.38 64 THR A C 1
ATOM 545 O O . THR A 1 64 ? 12.478 6.088 12.056 1.00 96.38 64 THR A O 1
ATOM 548 N N . GLU A 1 65 ? 14.159 4.695 12.564 1.00 95.31 65 GLU A N 1
ATOM 549 C CA . GLU A 1 65 ? 14.946 5.746 13.226 1.00 95.31 65 GLU A CA 1
ATOM 550 C C . GLU A 1 65 ? 15.821 6.501 12.220 1.00 95.31 65 GLU A C 1
ATOM 552 O O . GLU A 1 65 ? 15.998 7.712 12.350 1.00 95.31 65 GLU A O 1
ATOM 557 N N . THR A 1 66 ? 16.312 5.814 11.183 1.00 96.94 66 THR A N 1
ATOM 558 C CA . THR A 1 66 ? 17.208 6.395 10.173 1.00 96.94 66 THR A CA 1
ATOM 559 C C . THR A 1 66 ? 16.642 6.319 8.751 1.00 96.94 66 THR A C 1
ATOM 561 O O . THR A 1 66 ? 15.733 5.536 8.454 1.00 96.94 66 THR A O 1
ATOM 564 N N . GLU A 1 67 ? 17.186 7.149 7.857 1.00 97.44 67 GLU A N 1
ATOM 565 C CA . GLU A 1 67 ? 16.856 7.136 6.426 1.00 97.44 67 GLU A CA 1
ATOM 566 C C . GLU A 1 67 ? 17.308 5.840 5.736 1.00 97.44 67 GLU A C 1
ATOM 568 O O . GLU A 1 67 ? 16.602 5.297 4.883 1.00 97.44 67 GLU A O 1
ATOM 573 N N . GLU A 1 68 ? 18.475 5.321 6.122 1.00 98.00 68 GLU A N 1
ATOM 574 C CA . GLU A 1 68 ? 19.008 4.064 5.598 1.00 98.00 68 GLU A CA 1
ATOM 575 C C . GLU A 1 68 ? 18.083 2.894 5.955 1.00 98.00 68 GLU A C 1
ATOM 577 O O . GLU A 1 68 ? 17.665 2.148 5.069 1.00 98.00 68 GLU A O 1
ATOM 582 N N . GLU A 1 69 ? 17.662 2.802 7.221 1.00 97.56 69 GLU A N 1
ATOM 583 C CA . GLU A 1 69 ? 16.658 1.827 7.660 1.00 97.56 69 GLU A CA 1
ATOM 584 C C . GLU A 1 69 ? 15.343 1.988 6.893 1.00 97.56 69 GLU A C 1
ATOM 586 O O . GLU A 1 69 ? 14.775 0.993 6.454 1.00 97.56 69 GLU A O 1
ATOM 591 N N . ALA A 1 70 ? 14.866 3.224 6.679 1.00 98.00 70 ALA A N 1
ATOM 592 C CA . ALA A 1 70 ? 13.644 3.469 5.907 1.00 98.00 70 ALA A CA 1
ATOM 593 C C . ALA A 1 70 ? 13.762 2.924 4.477 1.00 98.00 70 ALA A C 1
ATOM 595 O O . ALA A 1 70 ? 12.823 2.331 3.942 1.00 98.00 70 ALA A O 1
ATOM 596 N N . THR A 1 71 ? 14.925 3.107 3.856 1.00 98.31 71 THR A N 1
ATOM 597 C CA . THR A 1 71 ? 15.193 2.607 2.507 1.00 98.31 71 THR A CA 1
ATOM 598 C C . THR A 1 71 ? 15.199 1.081 2.481 1.00 98.31 71 THR A C 1
ATOM 600 O O . THR A 1 71 ? 14.547 0.483 1.622 1.00 98.31 71 THR A O 1
ATOM 603 N N . ILE A 1 72 ? 15.904 0.443 3.418 1.00 98.19 72 ILE A N 1
ATOM 604 C CA . ILE A 1 72 ? 16.010 -1.019 3.499 1.00 98.19 72 ILE A CA 1
ATOM 605 C C . ILE A 1 72 ? 14.639 -1.633 3.790 1.00 98.19 72 ILE A C 1
ATOM 607 O O . ILE A 1 72 ? 14.154 -2.446 3.005 1.00 98.19 72 ILE A O 1
ATOM 611 N N . ASP A 1 73 ? 13.974 -1.196 4.859 1.00 97.56 73 ASP A N 1
ATOM 612 C CA . ASP A 1 73 ? 12.687 -1.744 5.290 1.00 97.56 73 ASP A CA 1
ATOM 613 C C . ASP A 1 73 ? 11.595 -1.524 4.238 1.00 97.56 73 ASP A C 1
ATOM 615 O O . ASP A 1 73 ? 10.782 -2.416 3.987 1.00 97.56 73 ASP A O 1
ATOM 619 N N . GLY A 1 74 ? 11.595 -0.366 3.569 1.00 98.06 74 GLY A N 1
ATOM 620 C CA . GLY A 1 74 ? 10.672 -0.089 2.474 1.00 98.06 74 GLY A CA 1
ATOM 621 C C . GLY A 1 74 ? 10.854 -1.038 1.289 1.00 98.06 74 GLY A C 1
ATOM 622 O O . GLY A 1 74 ? 9.871 -1.574 0.776 1.00 98.06 74 GLY A O 1
ATOM 623 N N . ASN A 1 75 ? 12.101 -1.290 0.873 1.00 98.06 75 ASN A N 1
ATOM 624 C CA . ASN A 1 75 ? 12.396 -2.223 -0.220 1.00 98.06 75 ASN A CA 1
ATOM 625 C C . ASN A 1 75 ? 12.119 -3.680 0.169 1.00 98.06 75 ASN A C 1
ATOM 627 O O . ASN A 1 75 ? 11.590 -4.424 -0.653 1.00 98.06 75 ASN A O 1
ATOM 631 N N . CYS A 1 76 ? 12.405 -4.076 1.412 1.00 97.50 76 CYS A N 1
ATOM 632 C CA . CYS A 1 76 ? 12.067 -5.402 1.932 1.00 97.50 76 CYS A CA 1
ATOM 633 C C . CYS A 1 76 ? 10.551 -5.640 1.921 1.00 97.50 76 CYS A C 1
ATOM 635 O O . CYS A 1 76 ? 10.098 -6.674 1.433 1.00 97.50 76 CYS A O 1
ATOM 637 N N . LEU A 1 77 ? 9.757 -4.670 2.396 1.00 97.06 77 LEU A N 1
ATOM 638 C CA . LEU A 1 77 ? 8.299 -4.781 2.369 1.00 97.06 77 LEU A CA 1
ATOM 639 C C . LEU A 1 77 ? 7.763 -4.826 0.932 1.00 97.06 77 LEU A C 1
ATOM 641 O O . LEU A 1 77 ? 6.896 -5.644 0.638 1.00 97.06 77 LEU A O 1
ATOM 645 N N . LEU A 1 78 ? 8.282 -3.987 0.029 1.00 96.88 78 LEU A N 1
ATOM 646 C CA . LEU A 1 78 ? 7.881 -4.021 -1.378 1.00 96.88 78 LEU A CA 1
ATOM 647 C C . LEU A 1 78 ? 8.213 -5.372 -2.026 1.00 96.88 78 LEU A C 1
ATOM 649 O O . LEU A 1 78 ? 7.356 -5.941 -2.693 1.00 96.88 78 LEU A O 1
ATOM 653 N N . ALA A 1 79 ? 9.418 -5.905 -1.811 1.00 94.56 79 ALA A N 1
ATOM 654 C CA . ALA A 1 79 ? 9.821 -7.201 -2.351 1.00 94.56 79 ALA A CA 1
ATOM 655 C C . ALA A 1 79 ? 8.914 -8.335 -1.850 1.00 94.56 79 ALA A C 1
ATOM 657 O O . ALA A 1 79 ? 8.470 -9.150 -2.654 1.00 94.56 79 ALA A O 1
ATOM 658 N N . TYR A 1 80 ? 8.570 -8.332 -0.558 1.00 94.62 80 TYR A N 1
ATOM 659 C CA . TYR A 1 80 ? 7.607 -9.275 0.010 1.00 94.62 80 TYR A CA 1
ATOM 660 C C . TYR A 1 80 ? 6.218 -9.141 -0.634 1.00 94.62 80 TYR A C 1
ATOM 662 O O . TYR A 1 80 ? 5.625 -10.133 -1.045 1.00 94.62 80 TYR A O 1
ATOM 670 N N . LEU A 1 81 ? 5.704 -7.916 -0.792 1.00 93.31 81 LEU A N 1
ATOM 671 C CA . LEU A 1 81 ? 4.420 -7.682 -1.466 1.00 93.31 81 LEU A CA 1
ATOM 672 C C . LEU A 1 81 ? 4.436 -8.167 -2.925 1.00 93.31 81 LEU A C 1
ATOM 674 O O . LEU A 1 81 ? 3.436 -8.692 -3.400 1.00 93.31 81 LEU A O 1
ATOM 678 N N . MET A 1 82 ? 5.557 -8.006 -3.633 1.00 91.38 82 MET A N 1
ATOM 679 C CA . MET A 1 82 ? 5.736 -8.497 -5.005 1.00 91.38 82 MET A CA 1
ATOM 680 C C . MET A 1 82 ? 5.803 -10.028 -5.090 1.00 91.38 82 MET A C 1
ATOM 682 O O . MET A 1 82 ? 5.442 -10.589 -6.125 1.00 91.38 82 MET A O 1
ATOM 686 N N . GLU A 1 83 ? 6.274 -10.693 -4.032 1.00 88.44 83 GLU A N 1
ATOM 687 C CA . GLU A 1 83 ? 6.298 -12.153 -3.915 1.00 88.44 83 GLU A CA 1
ATOM 688 C C . GLU A 1 83 ? 4.878 -12.715 -3.779 1.00 88.44 83 GLU A C 1
ATOM 690 O O . GLU A 1 83 ? 4.492 -13.579 -4.564 1.00 88.44 83 GLU A O 1
ATOM 695 N N . ILE A 1 84 ? 4.084 -12.178 -2.845 1.00 87.56 84 ILE A N 1
ATOM 696 C CA . ILE A 1 84 ? 2.715 -12.660 -2.588 1.00 87.56 84 ILE A CA 1
ATOM 697 C C . ILE A 1 84 ? 1.688 -12.156 -3.618 1.00 87.56 84 ILE A C 1
ATOM 699 O O . ILE A 1 84 ? 0.635 -12.756 -3.794 1.00 87.56 84 ILE A O 1
ATOM 703 N N . TYR A 1 85 ? 1.988 -11.078 -4.351 1.00 87.75 85 TYR A N 1
ATOM 704 C CA . TYR A 1 85 ? 1.126 -10.553 -5.414 1.00 87.75 85 TYR A CA 1
ATOM 705 C C . TYR A 1 85 ? 1.868 -10.460 -6.756 1.00 87.75 85 TYR A C 1
ATOM 707 O O . TYR A 1 85 ? 2.339 -9.382 -7.137 1.00 87.75 85 TYR A O 1
ATOM 715 N N . PRO A 1 86 ? 1.921 -11.553 -7.540 1.00 85.69 86 PRO A N 1
ATOM 716 C CA . PRO A 1 86 ? 2.505 -11.550 -8.877 1.00 85.69 86 PRO A CA 1
ATOM 717 C C . PRO A 1 86 ? 1.916 -10.453 -9.777 1.00 85.69 86 PRO A C 1
ATOM 719 O O . PRO A 1 86 ? 0.739 -10.470 -10.131 1.00 85.69 86 PRO A O 1
ATOM 722 N N . GLY A 1 87 ? 2.747 -9.486 -10.168 1.00 87.44 87 GLY A N 1
ATOM 723 C CA . GLY A 1 87 ? 2.334 -8.337 -10.982 1.00 87.44 87 GLY A CA 1
ATOM 724 C C . GLY A 1 87 ? 2.130 -7.034 -10.208 1.00 87.44 87 GLY A C 1
ATOM 725 O O . GLY A 1 87 ? 1.963 -5.987 -10.836 1.00 87.44 87 GLY A O 1
ATOM 726 N N . LEU A 1 88 ? 2.204 -7.060 -8.876 1.00 92.25 88 LEU A N 1
ATOM 727 C CA . LEU A 1 88 ? 2.300 -5.852 -8.060 1.00 92.25 88 LEU A CA 1
ATOM 728 C C . LEU A 1 88 ? 3.654 -5.169 -8.274 1.00 92.25 88 LEU A C 1
ATOM 730 O O . LEU A 1 88 ? 4.688 -5.826 -8.298 1.00 92.25 88 LEU A O 1
ATOM 734 N N . TYR A 1 89 ? 3.665 -3.845 -8.400 1.00 94.50 89 TYR A N 1
ATOM 735 C CA . TYR A 1 89 ? 4.894 -3.057 -8.430 1.00 94.50 89 TYR A CA 1
ATOM 736 C C . TYR A 1 89 ? 4.688 -1.702 -7.755 1.00 94.50 89 TYR A C 1
ATOM 738 O O . TYR A 1 89 ? 3.576 -1.176 -7.683 1.00 94.50 89 TYR A O 1
ATOM 746 N N . GLY A 1 90 ? 5.779 -1.122 -7.269 1.00 96.25 90 GLY A N 1
ATOM 747 C CA . GLY A 1 90 ? 5.763 0.167 -6.603 1.00 96.25 90 GLY A CA 1
ATOM 748 C C . GLY A 1 90 ? 7.141 0.803 -6.544 1.00 96.25 90 GLY A C 1
ATOM 749 O O . GLY A 1 90 ? 8.129 0.250 -7.027 1.00 96.25 90 GLY A O 1
ATOM 750 N N . VAL A 1 91 ? 7.193 1.986 -5.944 1.00 97.12 91 VAL A N 1
ATOM 751 C CA . VAL A 1 91 ? 8.423 2.753 -5.742 1.00 97.12 91 VAL A CA 1
ATOM 752 C C . VAL A 1 91 ? 8.567 3.075 -4.264 1.00 97.12 91 VAL A C 1
ATOM 754 O O . VAL A 1 91 ? 7.616 3.522 -3.621 1.00 97.12 91 VAL A O 1
ATOM 757 N N . VAL A 1 92 ? 9.769 2.854 -3.738 1.00 98.25 92 VAL A N 1
ATOM 758 C CA . VAL A 1 92 ? 10.125 3.195 -2.362 1.00 98.25 92 VAL A CA 1
ATOM 759 C C . VAL A 1 92 ? 10.742 4.584 -2.333 1.00 98.25 92 VAL A C 1
ATOM 761 O O . VAL A 1 92 ? 11.596 4.919 -3.151 1.00 98.25 92 VAL A O 1
ATOM 764 N N . SER A 1 93 ? 10.311 5.388 -1.372 1.00 98.25 93 SER A N 1
ATOM 765 C CA . SER A 1 93 ? 10.901 6.681 -1.044 1.00 98.25 93 SER A CA 1
ATOM 766 C C . SER A 1 93 ? 11.018 6.820 0.469 1.00 98.25 93 SER A C 1
ATOM 768 O O . SER A 1 93 ? 10.298 6.160 1.220 1.00 98.25 93 SER A O 1
ATOM 770 N N . THR A 1 94 ? 11.927 7.671 0.923 1.00 97.88 94 THR A N 1
ATOM 771 C CA . THR A 1 94 ? 12.078 8.020 2.333 1.00 97.88 94 THR A CA 1
ATOM 772 C C . THR A 1 94 ? 11.472 9.392 2.580 1.00 97.88 94 THR A C 1
ATOM 774 O O . THR A 1 94 ? 11.493 10.277 1.720 1.00 97.88 94 THR A O 1
ATOM 777 N N . LYS A 1 95 ? 10.889 9.580 3.762 1.00 96.38 95 LYS A N 1
ATOM 778 C CA . LYS A 1 95 ? 10.349 10.870 4.177 1.00 96.38 95 LYS A CA 1
ATOM 779 C C . LYS A 1 95 ? 10.819 11.217 5.590 1.00 96.38 95 LYS A C 1
ATOM 781 O O . LYS A 1 95 ? 10.465 10.485 6.518 1.00 96.38 95 LYS A O 1
ATOM 786 N N . PRO A 1 96 ? 11.549 12.328 5.784 1.00 95.94 96 PRO A N 1
ATOM 787 C CA . PRO A 1 96 ? 11.874 12.803 7.120 1.00 95.94 96 PRO A CA 1
ATOM 788 C C . PRO A 1 96 ? 10.606 13.308 7.811 1.00 95.94 96 PRO A C 1
ATOM 790 O O . PRO A 1 96 ? 9.760 13.955 7.188 1.00 95.94 96 PRO A O 1
ATOM 793 N N . ILE A 1 97 ? 10.469 13.013 9.102 1.00 95.06 97 ILE A N 1
ATOM 794 C CA . ILE A 1 97 ? 9.386 13.530 9.937 1.00 95.06 97 ILE A CA 1
ATOM 795 C C . ILE A 1 97 ? 9.987 14.467 10.978 1.00 95.06 97 ILE A C 1
ATOM 797 O O . ILE A 1 97 ? 10.734 14.040 11.860 1.00 95.06 97 ILE A O 1
ATOM 801 N N . THR A 1 98 ? 9.657 15.751 10.877 1.00 92.94 98 THR A N 1
ATOM 802 C CA . THR A 1 98 ? 10.068 16.787 11.824 1.00 92.94 98 THR A CA 1
ATOM 803 C C . THR A 1 98 ? 8.933 17.106 12.799 1.00 92.94 98 THR A C 1
ATOM 805 O O . THR A 1 98 ? 7.815 16.583 12.712 1.00 92.94 98 THR A O 1
ATOM 808 N N . ILE A 1 99 ? 9.213 17.992 13.753 1.00 88.75 99 ILE A N 1
ATOM 809 C CA . ILE A 1 99 ? 8.217 18.475 14.712 1.00 88.75 99 ILE A CA 1
ATOM 810 C C . ILE A 1 99 ? 7.029 19.176 14.028 1.00 88.75 99 ILE A C 1
ATOM 812 O O . ILE A 1 99 ? 5.903 19.092 14.520 1.00 88.75 99 ILE A O 1
ATOM 816 N N . GLU A 1 100 ? 7.246 19.823 12.879 1.00 87.75 100 GLU A N 1
ATOM 817 C CA . GLU A 1 100 ? 6.188 20.514 12.136 1.00 87.75 100 GLU A CA 1
ATOM 818 C C . GLU A 1 100 ? 5.192 19.523 11.532 1.00 87.75 100 GLU A C 1
ATOM 820 O O . GLU A 1 100 ? 3.977 19.723 11.631 1.00 87.75 100 GLU A O 1
ATOM 825 N N . GLU A 1 101 ? 5.673 18.406 10.973 1.00 87.44 101 GLU A N 1
ATOM 826 C CA . GLU A 1 101 ? 4.787 17.355 10.479 1.00 87.44 101 GLU A CA 1
ATOM 827 C C . GLU A 1 101 ? 3.940 16.748 11.592 1.00 87.44 101 GLU A C 1
ATOM 829 O O . GLU A 1 101 ? 2.800 16.380 11.317 1.00 87.44 101 GLU A O 1
ATOM 834 N N . LEU A 1 102 ? 4.457 16.648 12.820 1.00 85.75 102 LEU A N 1
ATOM 835 C CA . LEU A 1 102 ? 3.735 16.072 13.960 1.00 85.75 102 LEU A CA 1
ATOM 836 C C . LEU A 1 102 ? 2.611 16.968 14.491 1.00 85.75 102 LEU A C 1
ATOM 838 O O . LEU A 1 102 ? 1.674 16.447 15.093 1.00 85.75 102 LEU A O 1
ATOM 842 N N . ASN A 1 103 ? 2.686 18.279 14.261 1.00 81.62 103 ASN A N 1
ATOM 843 C CA . ASN A 1 103 ? 1.786 19.270 14.856 1.00 81.62 103 ASN A CA 1
ATOM 844 C C . ASN A 1 103 ? 0.659 19.726 13.913 1.00 81.62 103 ASN A C 1
ATOM 846 O O . ASN A 1 103 ? 0.078 20.796 14.105 1.00 81.62 103 ASN A O 1
ATOM 850 N N . LYS A 1 104 ? 0.312 18.937 12.887 1.00 75.94 104 LYS A N 1
ATOM 851 C CA . LYS A 1 104 ? -0.818 19.270 12.004 1.00 75.94 104 LYS A CA 1
ATOM 852 C C . LYS A 1 104 ? -2.147 19.177 12.758 1.00 75.94 104 LYS A C 1
ATOM 854 O O . LYS A 1 104 ? -2.567 18.102 13.168 1.00 75.94 104 LYS A O 1
ATOM 859 N N . GLY A 1 105 ? -2.821 20.318 12.899 1.00 63.94 105 GLY A N 1
ATOM 860 C CA . GLY A 1 105 ? -4.079 20.473 13.640 1.00 63.94 105 GLY A CA 1
ATOM 861 C C . GLY A 1 105 ? -5.345 20.150 12.845 1.00 63.94 105 GLY A C 1
ATOM 862 O O . GLY A 1 105 ? -6.371 20.794 13.044 1.00 63.94 105 GLY A O 1
ATOM 863 N N . ASP A 1 106 ? -5.284 19.210 11.907 1.00 74.44 106 ASP A N 1
ATOM 864 C CA . ASP A 1 106 ? -6.462 18.848 11.123 1.00 74.44 106 ASP A CA 1
ATOM 865 C C . ASP A 1 106 ? -7.347 17.851 11.885 1.00 74.44 106 ASP A C 1
ATOM 867 O O . ASP A 1 106 ? -6.815 16.983 12.580 1.00 74.44 106 ASP A O 1
ATOM 871 N N . PRO A 1 107 ? -8.684 17.923 11.750 1.00 79.88 107 PRO A N 1
ATOM 872 C CA . PRO A 1 107 ? -9.571 16.980 12.416 1.00 79.88 107 PRO A CA 1
ATOM 873 C C . PRO A 1 107 ? -9.320 15.555 11.911 1.00 79.88 107 PRO A C 1
ATOM 875 O O . PRO A 1 107 ? -9.224 15.303 10.705 1.00 79.88 107 PRO A O 1
ATOM 878 N N . ILE A 1 108 ? -9.216 14.622 12.855 1.00 89.44 108 ILE A N 1
ATOM 879 C CA . ILE A 1 108 ? -9.054 13.192 12.599 1.00 89.44 108 ILE A CA 1
ATOM 880 C C . ILE A 1 108 ? -10.254 12.471 13.192 1.00 89.44 108 ILE A C 1
ATOM 882 O O . ILE A 1 108 ? -10.675 12.748 14.316 1.00 89.44 108 ILE A O 1
ATOM 886 N N . TYR A 1 109 ? -10.789 11.535 12.426 1.00 92.19 109 TYR A N 1
ATOM 887 C CA . TYR A 1 109 ? -11.850 10.638 12.851 1.00 92.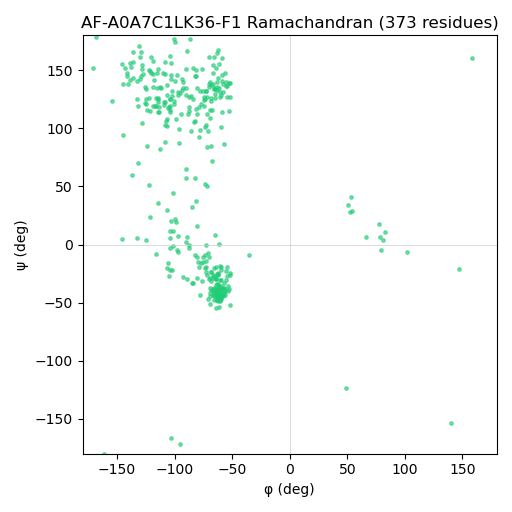19 109 TYR A CA 1
ATOM 888 C C . TYR A 1 109 ? -11.316 9.212 12.892 1.00 92.19 109 TYR A C 1
ATOM 890 O O . TYR A 1 109 ? -10.438 8.859 12.111 1.00 92.19 109 TYR A O 1
ATOM 898 N N . GLU A 1 110 ? -11.863 8.383 13.765 1.00 93.31 110 GLU A N 1
ATOM 899 C CA . GLU A 1 110 ? -11.631 6.943 13.794 1.00 93.31 110 GLU A CA 1
ATOM 900 C C . GLU A 1 110 ? -12.917 6.208 13.429 1.00 93.31 110 GLU A C 1
ATOM 902 O O . GLU A 1 110 ? -14.000 6.556 13.910 1.00 93.31 110 GLU A O 1
ATOM 907 N N . ILE A 1 111 ? -12.793 5.188 12.576 1.00 94.06 111 ILE A N 1
ATOM 908 C CA . ILE A 1 111 ? -13.840 4.180 12.417 1.00 94.06 111 ILE A CA 1
ATOM 909 C C . ILE A 1 111 ? -13.652 3.170 13.543 1.00 94.06 111 ILE A C 1
ATOM 911 O O . ILE A 1 111 ? -12.745 2.338 13.492 1.00 94.06 111 ILE A O 1
ATOM 915 N N . VAL A 1 112 ? -14.531 3.222 14.540 1.00 92.38 112 VAL A N 1
ATOM 916 C CA . VAL A 1 112 ? -14.542 2.237 15.619 1.00 92.38 112 VAL A CA 1
ATOM 917 C C . VAL A 1 112 ? -15.321 1.020 15.133 1.00 92.38 112 VAL A C 1
ATOM 919 O O . VAL A 1 112 ? -16.545 1.068 14.994 1.00 92.38 112 VAL A O 1
ATOM 922 N N . ILE A 1 113 ? -14.602 -0.059 14.821 1.00 90.38 113 ILE A N 1
ATOM 923 C CA . ILE A 1 113 ? -15.198 -1.351 14.466 1.00 90.38 113 ILE A CA 1
ATOM 924 C C . ILE A 1 113 ? -15.648 -2.044 15.765 1.00 90.38 113 ILE A C 1
ATOM 926 O O . ILE A 1 113 ? -14.852 -2.113 16.705 1.00 90.38 113 ILE A O 1
ATOM 930 N N . PRO A 1 114 ? -16.888 -2.569 15.835 1.00 87.81 114 PRO A N 1
ATOM 931 C CA . PRO A 1 114 ? -17.362 -3.285 17.016 1.00 87.81 114 PRO A CA 1
ATOM 932 C C . PRO A 1 114 ? -16.510 -4.538 17.277 1.00 87.81 114 PRO A C 1
ATOM 934 O O . PRO A 1 114 ? -15.901 -5.073 16.349 1.00 87.81 114 PRO A O 1
ATOM 937 N N . PRO A 1 115 ? -16.442 -5.034 18.520 1.00 82.56 115 PRO A N 1
ATOM 938 C CA . PRO A 1 115 ? -15.674 -6.234 18.821 1.00 82.56 115 PRO A CA 1
ATOM 939 C C . PRO A 1 115 ? -16.250 -7.470 18.098 1.00 82.56 115 PRO A C 1
ATOM 941 O O . PRO A 1 115 ? -17.458 -7.528 17.842 1.00 82.56 115 PRO A O 1
ATOM 944 N N . PRO A 1 116 ? -15.410 -8.478 17.788 1.00 79.81 116 PRO A N 1
ATOM 945 C CA . PRO A 1 116 ? -15.862 -9.744 17.209 1.00 79.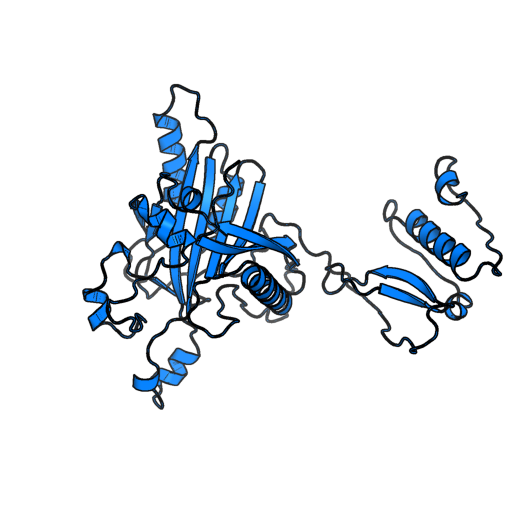81 116 PRO A CA 1
ATOM 946 C C . PRO A 1 116 ? -16.874 -10.468 18.123 1.00 79.81 116 PRO A C 1
ATOM 948 O O . PRO A 1 116 ? -16.925 -10.234 19.329 1.00 79.81 116 PRO A O 1
ATOM 951 N N . ARG A 1 117 ? -17.675 -11.414 17.619 1.00 82.38 117 ARG A N 1
ATOM 952 C CA . ARG A 1 117 ? -17.600 -12.110 16.314 1.00 82.38 117 ARG A CA 1
ATOM 953 C C . ARG A 1 117 ? -18.383 -11.404 15.201 1.00 82.38 117 ARG A C 1
ATOM 955 O O . ARG A 1 117 ? -19.395 -10.775 15.478 1.00 82.38 117 ARG A O 1
ATOM 962 N N . PHE A 1 118 ? -17.945 -11.548 13.950 1.00 83.75 118 PHE A N 1
ATOM 963 C CA . PHE A 1 118 ? -18.629 -11.019 12.761 1.00 83.75 118 PHE A CA 1
ATOM 964 C C . PHE A 1 118 ? -19.285 -12.158 11.974 1.00 83.75 118 PHE A C 1
ATOM 966 O O . PHE A 1 118 ? -18.668 -13.205 11.802 1.00 83.75 118 PHE A O 1
ATOM 973 N N . GLU A 1 119 ? -20.515 -11.953 11.501 1.00 82.88 119 GLU A N 1
ATOM 974 C CA . GLU A 1 119 ? -21.221 -12.913 10.629 1.00 82.88 119 GLU A CA 1
ATOM 975 C C . GLU A 1 119 ? -20.938 -12.662 9.143 1.00 82.88 119 GLU A C 1
ATOM 977 O O . GLU A 1 119 ? -20.952 -13.584 8.333 1.00 82.88 119 GLU A O 1
ATOM 982 N N . GLU A 1 120 ? -20.671 -11.405 8.786 1.00 85.50 120 GLU A N 1
ATOM 983 C CA . GLU A 1 120 ? -20.422 -10.963 7.417 1.00 85.50 120 GLU A CA 1
ATOM 984 C C . GLU A 1 120 ? -19.017 -10.364 7.297 1.00 85.50 120 GLU A C 1
ATOM 986 O O . GLU A 1 120 ? -18.527 -9.693 8.211 1.00 85.50 120 GLU A O 1
ATOM 991 N N . LYS A 1 121 ? -18.391 -10.555 6.131 1.00 87.94 121 LYS A N 1
ATOM 992 C CA . LYS A 1 121 ? -17.117 -9.915 5.792 1.00 87.94 121 LYS A CA 1
ATOM 993 C C . LYS A 1 121 ? -17.288 -8.396 5.683 1.00 87.94 121 LYS A C 1
ATOM 995 O O . LYS A 1 121 ? -18.200 -7.895 5.024 1.00 87.94 121 LYS A O 1
ATOM 1000 N N . ILE A 1 122 ? -16.370 -7.650 6.286 1.00 89.94 122 ILE A N 1
ATOM 1001 C CA . ILE A 1 122 ? -16.305 -6.192 6.224 1.00 89.94 122 ILE A CA 1
ATOM 1002 C C . ILE A 1 122 ? -15.651 -5.785 4.900 1.00 89.94 122 ILE A C 1
ATOM 1004 O O . ILE A 1 122 ? -14.458 -5.983 4.690 1.00 89.94 122 ILE A O 1
ATOM 1008 N N . PHE A 1 123 ? -16.427 -5.169 4.009 1.00 90.44 123 PHE A N 1
ATOM 1009 C CA . PHE A 1 123 ? -15.943 -4.687 2.709 1.00 90.44 123 PHE A CA 1
ATOM 1010 C C . PHE A 1 123 ? -15.428 -3.238 2.776 1.00 90.44 123 PHE A C 1
ATOM 1012 O O . PHE A 1 123 ? -16.038 -2.322 2.212 1.00 90.44 123 PHE A O 1
ATOM 1019 N N . LEU A 1 124 ? -14.348 -3.003 3.522 1.00 92.19 124 LEU A N 1
ATOM 1020 C CA . LEU A 1 124 ? -13.764 -1.678 3.726 1.00 92.19 124 LEU A CA 1
ATOM 1021 C C . LEU A 1 124 ? -13.070 -1.141 2.466 1.00 92.19 124 LEU A C 1
ATOM 1023 O O . LEU A 1 124 ? -13.328 0.003 2.089 1.00 92.19 124 LEU A O 1
ATOM 1027 N N . LEU A 1 125 ? -12.240 -1.933 1.779 1.00 92.00 125 LEU A N 1
ATOM 1028 C CA . LEU A 1 125 ? -11.569 -1.486 0.552 1.00 92.00 125 LEU A CA 1
ATOM 1029 C C . LEU A 1 125 ? -12.572 -1.180 -0.552 1.00 92.00 125 LEU A C 1
ATOM 1031 O O . LEU A 1 125 ? -12.462 -0.147 -1.216 1.00 92.00 125 LEU A O 1
ATOM 1035 N N . LYS A 1 126 ? -13.613 -2.007 -0.700 1.00 92.25 126 LYS A N 1
ATOM 1036 C CA . LYS A 1 126 ? -14.717 -1.709 -1.621 1.00 92.25 126 LYS A CA 1
ATOM 1037 C C . LYS A 1 126 ? -15.364 -0.355 -1.317 1.00 92.25 126 LYS A C 1
ATOM 1039 O O . LYS A 1 126 ? -15.697 0.386 -2.242 1.00 92.25 126 LYS A O 1
ATOM 1044 N N . LYS A 1 127 ? -15.536 -0.004 -0.037 1.00 94.31 127 LYS A N 1
ATOM 1045 C CA . LYS A 1 127 ? -16.051 1.316 0.358 1.00 94.31 127 LYS A CA 1
ATOM 1046 C C . LYS A 1 127 ? -15.073 2.436 0.005 1.00 94.31 127 LYS A C 1
ATOM 1048 O O . LYS A 1 127 ? -15.522 3.436 -0.539 1.00 94.31 127 LYS A O 1
ATOM 1053 N N . ILE A 1 128 ? -13.774 2.267 0.247 1.00 95.38 128 ILE A N 1
ATOM 1054 C CA . ILE A 1 128 ? -12.739 3.257 -0.105 1.00 95.38 128 ILE A CA 1
ATOM 1055 C C . ILE A 1 128 ? -12.701 3.498 -1.627 1.00 95.38 128 ILE A C 1
ATOM 1057 O O . ILE A 1 128 ? -12.699 4.644 -2.068 1.00 95.38 128 ILE A O 1
ATOM 1061 N N . ILE A 1 129 ? -12.766 2.442 -2.443 1.00 94.06 129 ILE A N 1
ATOM 1062 C CA . ILE A 1 129 ? -12.824 2.558 -3.912 1.00 94.06 129 ILE A CA 1
ATOM 1063 C C . ILE A 1 129 ? -14.121 3.242 -4.359 1.00 94.06 129 ILE A C 1
ATOM 1065 O O . ILE A 1 129 ? -14.108 4.124 -5.213 1.00 94.06 129 ILE A O 1
ATOM 1069 N N . ASN A 1 130 ? -15.257 2.875 -3.764 1.00 94.00 130 ASN A N 1
ATOM 1070 C CA . ASN A 1 130 ? -16.522 3.543 -4.059 1.00 94.00 130 ASN A CA 1
ATOM 1071 C C . ASN A 1 130 ? -16.489 5.024 -3.676 1.00 94.00 130 ASN A C 1
ATOM 1073 O O . ASN A 1 130 ? -17.037 5.830 -4.421 1.00 94.00 130 ASN A O 1
ATOM 1077 N N . LEU A 1 131 ? -15.836 5.389 -2.564 1.00 93.31 131 LEU A N 1
ATOM 1078 C CA . LEU A 1 131 ? -15.629 6.788 -2.197 1.00 93.31 131 LEU A CA 1
ATOM 1079 C C . LEU A 1 131 ? -14.875 7.542 -3.286 1.00 93.31 131 LEU A C 1
ATOM 1081 O O . LEU A 1 131 ? -15.293 8.641 -3.616 1.00 93.31 131 LEU A O 1
ATOM 1085 N N . PHE A 1 132 ? -13.829 6.960 -3.874 1.00 94.00 132 PHE A N 1
ATOM 1086 C CA . PHE A 1 132 ? -13.119 7.588 -4.991 1.00 94.00 132 PHE A CA 1
ATOM 1087 C C . PHE A 1 132 ? -14.040 7.896 -6.173 1.00 94.00 132 PHE A C 1
ATOM 1089 O O . PHE A 1 132 ? -14.002 9.000 -6.700 1.00 94.00 132 PHE A O 1
ATOM 1096 N N . ASN A 1 133 ? -14.952 6.985 -6.510 1.00 91.56 133 ASN A N 1
ATOM 1097 C CA . ASN A 1 133 ? -15.875 7.184 -7.630 1.00 91.56 133 ASN A CA 1
ATOM 1098 C C . ASN A 1 133 ? -16.966 8.238 -7.372 1.00 91.56 133 ASN A C 1
ATOM 1100 O O . ASN A 1 133 ? -17.515 8.791 -8.323 1.00 91.56 133 ASN A O 1
ATOM 1104 N N . ILE A 1 134 ? -17.339 8.482 -6.110 1.00 90.31 134 ILE A N 1
ATOM 1105 C CA . ILE A 1 134 ? -18.428 9.416 -5.761 1.00 90.31 134 ILE A CA 1
ATOM 1106 C C . ILE A 1 134 ? -17.935 10.743 -5.177 1.00 90.31 134 ILE A C 1
ATOM 1108 O O . ILE A 1 134 ? -18.718 11.688 -5.091 1.00 90.31 134 ILE A O 1
ATOM 1112 N N . ASN A 1 135 ? -16.675 10.814 -4.742 1.00 85.75 135 ASN A N 1
ATOM 1113 C CA . ASN A 1 135 ? -16.091 11.994 -4.123 1.00 85.75 135 ASN A CA 1
ATOM 1114 C C . ASN A 1 135 ? -15.806 13.071 -5.172 1.00 85.75 135 ASN A C 1
ATOM 1116 O O . ASN A 1 135 ? -15.010 12.867 -6.078 1.00 85.75 135 ASN A O 1
ATOM 1120 N N . LYS A 1 136 ? -16.437 14.237 -5.017 1.00 78.19 136 LYS A N 1
ATOM 1121 C CA . LYS A 1 136 ? -16.323 15.346 -5.978 1.00 78.19 136 LYS A CA 1
ATOM 1122 C C . LYS A 1 136 ? -15.449 16.509 -5.518 1.00 78.19 136 LYS A C 1
ATOM 1124 O O . LYS A 1 136 ? -14.950 17.253 -6.347 1.00 78.19 136 LYS A O 1
ATOM 1129 N N . GLU A 1 137 ? -15.334 16.723 -4.209 1.00 80.69 137 GLU A N 1
ATOM 1130 C CA . GLU A 1 137 ? -14.867 18.013 -3.670 1.00 80.69 137 GLU A CA 1
ATOM 1131 C C . GLU A 1 137 ? -14.044 17.883 -2.386 1.00 80.69 137 GLU A C 1
ATOM 1133 O O . GLU A 1 137 ? -13.721 18.887 -1.753 1.00 80.69 137 GLU A O 1
ATOM 1138 N N . SER A 1 138 ? -13.749 16.666 -1.926 1.00 85.38 138 SER A N 1
ATOM 1139 C CA . SER A 1 138 ? -13.018 16.452 -0.675 1.00 85.38 138 SER A CA 1
ATOM 1140 C C . SER A 1 138 ? -11.667 15.799 -0.922 1.00 85.38 138 SER A C 1
ATOM 1142 O O . SER A 1 138 ? -11.498 14.980 -1.817 1.00 85.38 138 SER A O 1
ATOM 1144 N N . ILE A 1 139 ? -10.698 16.147 -0.090 1.00 90.31 139 ILE A N 1
ATOM 1145 C CA . ILE A 1 139 ? -9.456 15.403 0.064 1.00 90.31 139 ILE A CA 1
ATOM 1146 C C . ILE A 1 139 ? -9.687 14.466 1.239 1.00 90.31 139 ILE A C 1
ATOM 1148 O O . ILE A 1 139 ? -9.848 14.935 2.366 1.00 90.31 139 ILE A O 1
ATOM 1152 N N . ILE A 1 140 ? -9.736 13.165 0.975 1.00 92.62 140 ILE A N 1
ATOM 1153 C CA . ILE A 1 140 ? -9.951 12.137 1.993 1.00 92.62 140 ILE A CA 1
ATOM 1154 C C . ILE A 1 140 ? -8.698 11.275 2.058 1.00 92.62 140 ILE A C 1
ATOM 1156 O O . ILE A 1 140 ? -8.234 10.744 1.053 1.00 92.62 140 ILE A O 1
ATOM 1160 N N . GLN A 1 141 ? -8.146 11.145 3.256 1.00 95.12 141 GLN A N 1
ATOM 1161 C CA . GLN A 1 141 ? -7.035 10.263 3.557 1.00 95.12 141 GLN A CA 1
ATOM 1162 C C . GLN A 1 141 ? -7.512 9.214 4.547 1.00 95.12 141 GLN A C 1
ATOM 1164 O O . GLN A 1 141 ? -7.927 9.558 5.655 1.00 95.12 141 GLN A O 1
ATOM 1169 N N . VAL A 1 142 ? -7.446 7.946 4.154 1.00 96.69 142 VAL A N 1
ATOM 1170 C CA . VAL A 1 142 ? -7.767 6.818 5.031 1.00 96.69 142 VAL A CA 1
ATOM 1171 C C . VAL A 1 142 ? -6.468 6.140 5.424 1.00 96.69 142 VAL A C 1
ATOM 1173 O O . VAL A 1 142 ? -5.753 5.636 4.564 1.00 96.69 142 VAL A O 1
ATOM 1176 N N . TYR A 1 143 ? -6.169 6.135 6.716 1.00 96.62 143 TYR A N 1
ATOM 1177 C CA . TYR A 1 143 ? -5.020 5.459 7.298 1.00 96.62 143 TYR A CA 1
ATOM 1178 C C . TYR A 1 143 ? -5.496 4.186 7.979 1.00 96.62 143 TYR A C 1
ATOM 1180 O O . TYR A 1 143 ? -6.350 4.243 8.860 1.00 96.62 143 TYR A O 1
ATOM 1188 N N . ILE A 1 144 ? -4.926 3.047 7.614 1.00 96.12 144 ILE A N 1
ATOM 1189 C CA . ILE A 1 144 ? -5.139 1.783 8.311 1.00 96.12 144 ILE A CA 1
ATOM 1190 C C . ILE A 1 144 ? -3.807 1.395 8.932 1.00 96.12 144 ILE A C 1
ATOM 1192 O O . ILE A 1 144 ? -2.818 1.227 8.221 1.00 96.12 144 ILE A O 1
ATOM 1196 N N . LEU A 1 145 ? -3.770 1.296 10.258 1.00 95.25 145 LEU A N 1
ATOM 1197 C CA . LEU A 1 145 ? -2.590 0.860 10.990 1.00 95.25 145 LEU A CA 1
ATOM 1198 C C . LEU A 1 145 ? -2.864 -0.494 11.619 1.00 95.25 145 LEU A C 1
ATOM 1200 O O . LEU A 1 145 ? -3.918 -0.688 12.231 1.00 95.25 145 LEU A O 1
ATOM 1204 N N . TRP A 1 146 ? -1.905 -1.408 11.498 1.00 93.62 146 TRP A N 1
ATOM 1205 C CA . TRP A 1 146 ? -2.015 -2.736 12.080 1.00 93.62 146 TRP A CA 1
ATOM 1206 C C . TRP A 1 146 ? -0.724 -3.223 12.726 1.00 93.62 146 TRP A C 1
ATOM 1208 O O . TRP A 1 146 ? 0.381 -2.774 12.422 1.00 93.62 146 TRP A O 1
ATOM 1218 N N . GLN A 1 147 ? -0.886 -4.153 13.658 1.00 90.56 147 GLN A N 1
ATOM 1219 C CA . GLN A 1 147 ? 0.196 -4.822 14.367 1.00 90.56 147 GLN A CA 1
ATOM 1220 C C . GLN A 1 147 ? -0.228 -6.264 14.625 1.00 90.56 147 GLN A C 1
ATOM 1222 O O . GLN A 1 147 ? -1.378 -6.500 15.000 1.00 90.56 147 GLN A O 1
ATOM 1227 N N . LYS A 1 148 ? 0.679 -7.229 14.445 1.00 86.12 148 LYS A N 1
ATOM 1228 C CA . LYS A 1 148 ? 0.401 -8.623 14.819 1.00 86.12 148 LYS A CA 1
ATOM 1229 C C . LYS A 1 148 ? 0.062 -8.694 16.308 1.00 86.12 148 LYS A C 1
ATOM 1231 O O . LYS A 1 148 ? 0.698 -8.011 17.114 1.00 86.12 148 LYS A O 1
ATOM 1236 N N . ASP A 1 149 ? -0.944 -9.491 16.663 1.00 80.62 149 ASP A N 1
ATOM 1237 C CA . ASP A 1 149 ? -1.296 -9.725 18.060 1.00 80.62 149 ASP A CA 1
ATOM 1238 C C . ASP A 1 149 ? -0.063 -10.217 18.833 1.00 80.62 149 ASP A C 1
ATOM 1240 O O . ASP A 1 149 ? 0.619 -11.156 18.429 1.00 80.62 149 ASP A O 1
ATOM 1244 N N . ASP A 1 150 ? 0.247 -9.545 19.938 1.00 72.81 150 ASP A N 1
ATOM 1245 C CA . ASP A 1 150 ? 1.427 -9.802 20.766 1.00 72.81 150 ASP A CA 1
ATOM 1246 C C . ASP A 1 150 ? 1.068 -10.575 22.043 1.00 72.81 150 ASP A C 1
ATOM 1248 O O . ASP A 1 150 ? 1.820 -10.557 23.022 1.00 72.81 150 ASP A O 1
ATOM 1252 N N . SER A 1 151 ? -0.083 -11.252 22.061 1.00 68.25 151 SER A N 1
ATOM 1253 C CA . SER A 1 151 ? -0.477 -12.107 23.179 1.00 68.25 151 SER A CA 1
ATOM 1254 C C . SER A 1 151 ? 0.605 -13.149 23.492 1.00 68.25 151 SER A C 1
ATOM 1256 O O . SER A 1 151 ? 1.173 -13.764 22.591 1.00 68.25 151 SER A O 1
ATOM 1258 N N . LEU A 1 152 ? 0.912 -13.369 24.777 1.00 56.28 152 LEU A N 1
ATOM 1259 C CA . LEU A 1 152 ? 1.871 -14.403 25.185 1.00 56.28 152 LEU A CA 1
ATOM 1260 C C . LEU A 1 152 ? 1.280 -15.806 24.964 1.00 56.28 152 LEU A C 1
ATOM 1262 O O . LEU A 1 152 ? 0.589 -16.344 25.833 1.00 56.28 152 LEU A O 1
ATOM 1266 N N . ILE A 1 153 ? 1.650 -16.417 23.837 1.00 51.91 153 ILE A N 1
ATOM 1267 C CA . ILE A 1 153 ? 1.361 -17.820 23.484 1.00 51.91 153 ILE A CA 1
ATOM 1268 C C . ILE A 1 153 ? 1.855 -18.791 24.574 1.00 51.91 153 ILE A C 1
ATOM 1270 O O . ILE A 1 153 ? 1.224 -19.809 24.813 1.00 51.91 153 ILE A O 1
ATOM 1274 N N . LYS A 1 154 ? 2.886 -18.430 25.359 1.00 50.56 154 LYS A N 1
ATOM 1275 C CA . LYS A 1 154 ? 3.377 -19.239 26.499 1.00 50.56 154 LYS A CA 1
ATOM 1276 C C . LYS A 1 154 ? 2.298 -19.661 27.508 1.00 50.56 154 LYS A C 1
ATOM 1278 O O . LYS A 1 154 ? 2.500 -20.634 28.218 1.00 50.56 154 LYS A O 1
ATOM 1283 N N . SER A 1 155 ? 1.190 -18.923 27.613 1.00 52.06 155 SER A N 1
ATOM 1284 C CA . SER A 1 155 ? 0.077 -19.276 28.512 1.00 52.06 155 SER A CA 1
ATOM 1285 C C . SER A 1 155 ? -0.863 -20.357 27.960 1.00 52.06 155 SER A C 1
ATOM 1287 O O . SER A 1 155 ? -1.636 -20.921 28.726 1.00 52.06 155 SER A O 1
ATOM 1289 N N . ILE A 1 156 ? -0.783 -20.643 26.657 1.00 54.69 156 ILE A N 1
ATOM 1290 C CA . ILE A 1 156 ? -1.613 -21.612 25.926 1.00 54.69 156 ILE A CA 1
ATOM 1291 C C . ILE A 1 156 ? -0.772 -22.668 25.185 1.00 54.69 156 ILE A C 1
ATOM 1293 O O . ILE A 1 156 ? -1.331 -23.509 24.491 1.00 54.69 156 ILE A O 1
ATOM 1297 N N . GLN A 1 157 ? 0.554 -22.650 25.348 1.00 52.16 157 GLN A N 1
ATOM 1298 C CA . GLN A 1 157 ? 1.493 -23.548 24.674 1.00 52.16 157 GLN A CA 1
ATOM 1299 C C . GLN A 1 157 ? 1.213 -25.025 25.019 1.00 52.16 157 GLN A C 1
ATOM 1301 O O . GLN A 1 157 ? 1.147 -25.385 26.194 1.00 52.16 157 GLN A O 1
ATOM 1306 N N . GLY A 1 158 ? 1.054 -25.873 24.001 1.00 56.75 158 GLY A N 1
ATOM 1307 C CA . GLY A 1 158 ? 0.707 -27.293 24.106 1.00 56.75 158 GLY A CA 1
ATOM 1308 C C . GLY A 1 158 ? -0.788 -27.591 24.277 1.00 56.75 158 GLY A C 1
ATOM 1309 O O . GLY A 1 158 ? -1.137 -28.726 24.599 1.00 56.75 158 GLY A O 1
ATOM 1310 N N . THR A 1 159 ? -1.671 -26.602 24.103 1.00 63.22 159 THR A N 1
ATOM 1311 C CA . THR A 1 159 ? -3.134 -26.787 24.185 1.00 63.22 159 THR A CA 1
ATOM 1312 C C . THR A 1 159 ? -3.774 -26.812 22.795 1.00 63.22 159 THR A C 1
ATOM 1314 O O . THR A 1 159 ? -3.244 -26.210 21.867 1.00 63.22 159 THR A O 1
ATOM 1317 N N . GLU A 1 160 ? -4.950 -27.433 22.646 1.00 60.56 160 GLU A N 1
ATOM 1318 C CA . GLU A 1 160 ? -5.752 -27.343 21.405 1.00 60.56 160 GLU A CA 1
ATOM 1319 C C . GLU A 1 160 ? -6.042 -25.880 21.017 1.00 60.56 160 GLU A C 1
ATOM 1321 O O . GLU A 1 160 ? -6.058 -25.539 19.836 1.00 60.56 160 GLU A O 1
ATOM 1326 N N . LEU A 1 161 ? -6.141 -24.993 22.019 1.00 58.97 161 LEU A N 1
ATOM 1327 C CA . LEU A 1 161 ? -6.256 -23.550 21.829 1.00 58.97 161 LEU A CA 1
ATOM 1328 C C . LEU A 1 161 ? -5.059 -22.957 21.066 1.00 58.97 161 LEU A C 1
ATOM 1330 O O . LEU A 1 161 ? -5.252 -22.022 20.307 1.00 58.97 161 LEU A O 1
ATOM 1334 N N . GLU A 1 162 ? -3.829 -23.447 21.244 1.00 57.59 162 GLU A N 1
ATOM 1335 C CA . GLU A 1 162 ? -2.668 -22.959 20.479 1.00 57.59 162 GLU A CA 1
ATOM 1336 C C . GLU A 1 162 ? -2.826 -23.267 18.989 1.00 57.59 162 GLU A C 1
ATOM 1338 O O . GLU A 1 162 ? -2.678 -22.370 18.166 1.00 57.59 162 GLU A O 1
ATOM 1343 N N . SER A 1 163 ? -3.208 -24.499 18.645 1.00 54.41 163 SER A N 1
ATOM 1344 C CA . SER A 1 163 ? -3.368 -24.940 17.253 1.00 54.41 163 SER A CA 1
ATOM 1345 C C . SER A 1 163 ? -4.544 -24.256 16.544 1.00 54.41 163 SER A C 1
ATOM 1347 O O . SER A 1 163 ? -4.413 -23.859 15.389 1.00 54.41 163 SER A O 1
ATOM 1349 N N . GLU A 1 164 ? -5.668 -24.050 17.238 1.00 53.31 164 GLU A N 1
ATOM 1350 C CA . GLU A 1 164 ? -6.811 -23.284 16.715 1.00 53.31 164 GLU A CA 1
ATOM 1351 C C . GLU A 1 164 ? -6.478 -21.799 16.493 1.00 53.31 164 GLU A C 1
ATOM 1353 O O . GLU A 1 164 ? -7.075 -21.144 15.644 1.00 53.31 164 GLU A O 1
ATOM 1358 N N . LEU A 1 165 ? -5.524 -21.245 17.248 1.00 53.69 165 LEU A N 1
ATOM 1359 C CA . LEU A 1 165 ? -5.232 -19.812 17.266 1.00 53.69 165 LEU A CA 1
ATOM 1360 C C . LEU A 1 165 ? -3.965 -19.411 16.503 1.00 53.69 165 LEU A C 1
ATOM 1362 O O . LEU A 1 165 ? -3.856 -18.242 16.134 1.00 53.69 165 LEU A O 1
ATOM 1366 N N . GLU A 1 166 ? -3.024 -20.329 16.274 1.00 51.28 166 GLU A N 1
ATOM 1367 C CA . GLU A 1 166 ? -1.927 -20.156 15.312 1.00 51.28 166 GLU A CA 1
ATOM 1368 C C . GLU A 1 166 ? -2.436 -20.194 13.867 1.00 51.28 166 GLU A C 1
ATOM 1370 O O . GLU A 1 166 ? -1.882 -19.501 13.012 1.00 51.28 166 GLU A O 1
ATOM 1375 N N . ALA A 1 167 ? -3.523 -20.933 13.613 1.00 48.97 167 ALA A N 1
ATOM 1376 C CA . ALA A 1 167 ? -4.204 -20.966 12.320 1.00 48.97 167 ALA A CA 1
ATOM 1377 C C . ALA A 1 167 ? -4.874 -19.622 11.954 1.00 48.97 167 ALA A C 1
ATOM 1379 O O . ALA A 1 167 ? -4.969 -19.290 10.775 1.00 48.97 167 ALA A O 1
ATOM 1380 N N . ASP A 1 168 ? -5.254 -18.809 12.948 1.00 56.81 168 ASP A N 1
ATOM 1381 C CA . ASP A 1 168 ? -5.893 -17.501 12.771 1.00 56.81 168 ASP A CA 1
ATOM 1382 C C . ASP A 1 168 ? -4.934 -16.358 13.141 1.00 56.81 168 ASP A C 1
ATOM 1384 O O . ASP A 1 168 ? -4.919 -15.866 14.276 1.00 56.81 168 ASP A O 1
ATOM 1388 N N . ALA A 1 169 ? -4.135 -15.877 12.183 1.00 61.19 169 ALA A N 1
ATOM 1389 C CA . ALA A 1 169 ? -3.306 -14.689 12.384 1.00 61.19 169 ALA A CA 1
ATOM 1390 C C . ALA A 1 169 ? -4.182 -13.466 12.726 1.00 61.19 169 ALA A C 1
ATOM 1392 O O . ALA A 1 169 ? -4.789 -12.838 11.855 1.00 61.19 169 ALA A O 1
ATOM 1393 N N . ILE A 1 170 ? -4.247 -13.125 14.016 1.00 80.12 170 ILE A N 1
ATOM 1394 C CA . ILE A 1 170 ? -4.997 -11.969 14.507 1.00 80.12 170 ILE A CA 1
ATOM 1395 C C . ILE A 1 170 ? -4.096 -10.739 14.533 1.00 80.12 170 ILE A C 1
ATOM 1397 O O . ILE A 1 170 ? -2.967 -10.763 15.031 1.00 80.12 170 ILE A O 1
ATOM 1401 N N . TYR A 1 171 ? -4.637 -9.632 14.048 1.00 86.44 171 TYR A N 1
ATOM 1402 C CA . TYR A 1 171 ? -4.015 -8.324 14.053 1.00 86.44 171 TYR A CA 1
ATOM 1403 C C . TYR A 1 171 ? -4.844 -7.345 14.874 1.00 86.44 171 TYR A C 1
ATOM 1405 O O . TYR A 1 171 ? -6.075 -7.328 14.820 1.00 86.44 171 TYR A O 1
ATOM 1413 N N . LYS A 1 172 ? -4.141 -6.485 15.608 1.00 88.75 172 LYS A N 1
ATOM 1414 C CA . LYS A 1 172 ? -4.691 -5.235 16.123 1.00 88.75 172 LYS A CA 1
ATOM 1415 C C . LYS A 1 172 ? -4.842 -4.284 14.949 1.00 88.75 172 LYS A C 1
ATOM 1417 O O . LYS A 1 172 ? -3.882 -4.116 14.198 1.00 88.75 172 LYS A O 1
ATOM 1422 N N . ILE A 1 173 ? -5.992 -3.637 14.817 1.00 90.69 173 ILE A N 1
ATOM 1423 C CA . ILE A 1 173 ? -6.243 -2.644 13.773 1.00 90.69 173 ILE A CA 1
ATOM 1424 C C . ILE A 1 173 ? -6.804 -1.350 14.355 1.00 90.69 173 ILE A C 1
ATOM 1426 O O . ILE A 1 173 ? -7.599 -1.368 15.298 1.00 90.69 173 ILE A O 1
ATOM 1430 N N . LYS A 1 174 ? -6.406 -0.231 13.747 1.00 93.06 174 LYS A N 1
ATOM 1431 C CA . LYS A 1 174 ? -7.101 1.051 13.839 1.00 93.06 174 LYS A CA 1
ATOM 1432 C C . LYS A 1 174 ? -7.199 1.717 12.479 1.00 93.06 174 LYS A C 1
ATOM 1434 O O . LYS A 1 174 ? -6.268 1.643 11.676 1.00 93.06 174 LYS A O 1
ATOM 1439 N N . ILE A 1 175 ? -8.328 2.378 12.240 1.00 94.75 175 ILE A N 1
ATOM 1440 C CA . ILE A 1 175 ? -8.627 3.036 10.971 1.00 94.75 175 ILE A CA 1
ATOM 1441 C C . ILE A 1 175 ? -8.935 4.498 11.246 1.00 94.75 175 ILE A C 1
ATOM 1443 O O . ILE A 1 175 ? -9.940 4.821 11.878 1.00 94.75 175 ILE A O 1
ATOM 1447 N N . PHE A 1 176 ? -8.086 5.377 10.732 1.00 94.56 176 PHE A N 1
ATOM 1448 C CA . PHE A 1 176 ? -8.218 6.816 10.876 1.00 94.56 176 PHE A CA 1
ATOM 1449 C C . PHE A 1 176 ? -8.575 7.462 9.546 1.00 94.56 176 PHE A C 1
ATOM 1451 O O . PHE A 1 176 ? -8.135 7.032 8.482 1.00 94.56 176 PHE A O 1
ATOM 1458 N N . ILE A 1 177 ? -9.341 8.540 9.610 1.00 94.56 177 ILE A N 1
ATOM 1459 C CA . ILE A 1 177 ? -9.727 9.341 8.462 1.00 94.56 177 ILE A CA 1
ATOM 1460 C C . ILE A 1 177 ? -9.345 10.789 8.746 1.00 94.56 177 ILE A C 1
ATOM 1462 O O . ILE A 1 177 ? -9.823 11.393 9.707 1.00 94.56 177 ILE A O 1
ATOM 1466 N N . ASN A 1 178 ? -8.511 11.358 7.883 1.00 91.38 178 ASN A N 1
ATOM 1467 C CA . ASN A 1 178 ? -8.336 12.800 7.780 1.00 91.38 178 ASN A CA 1
ATOM 1468 C C . ASN A 1 178 ? -9.073 13.258 6.524 1.00 91.38 178 ASN A C 1
ATOM 1470 O O . ASN A 1 178 ? -8.829 12.723 5.444 1.00 91.38 178 ASN A O 1
ATOM 1474 N N . ALA A 1 179 ? -9.990 14.213 6.647 1.00 87.06 179 ALA A N 1
ATOM 1475 C CA . ALA A 1 179 ? -10.773 14.656 5.504 1.00 87.06 179 ALA A CA 1
ATOM 1476 C C . ALA A 1 179 ? -10.966 16.173 5.521 1.00 87.06 179 ALA A C 1
ATOM 1478 O O . ALA A 1 179 ? -11.210 16.766 6.572 1.00 87.06 179 ALA A O 1
ATOM 1479 N N . LYS A 1 180 ? -10.838 16.808 4.353 1.00 84.31 180 LYS A N 1
ATOM 1480 C CA . LYS A 1 180 ? -10.968 18.262 4.188 1.00 84.31 180 LYS A CA 1
ATOM 1481 C C . LYS A 1 180 ? -11.690 18.593 2.895 1.00 84.31 180 LYS A C 1
ATOM 1483 O O . LYS A 1 180 ? -11.495 17.922 1.889 1.00 84.31 180 LYS A O 1
ATOM 1488 N N . SER A 1 181 ? -12.451 19.679 2.898 1.00 77.25 181 SER A N 1
ATOM 1489 C CA . SER A 1 181 ? -13.006 20.246 1.667 1.00 77.25 181 SER A CA 1
ATOM 1490 C C . SER A 1 181 ? -11.900 20.883 0.815 1.00 77.25 181 SER A C 1
ATOM 1492 O O . SER A 1 181 ? -11.037 21.588 1.342 1.00 77.25 181 SER A O 1
ATOM 1494 N N . HIS A 1 182 ? -11.955 20.670 -0.500 1.00 64.56 182 HIS A N 1
ATOM 1495 C CA . HIS A 1 182 ? -11.029 21.225 -1.489 1.00 64.56 182 HIS A CA 1
ATOM 1496 C C . HIS A 1 182 ? -11.162 22.758 -1.608 1.00 64.56 182 HIS A C 1
ATOM 1498 O O . HIS A 1 182 ? -10.184 23.458 -1.869 1.00 64.56 182 HIS A O 1
ATOM 1504 N N . ASN A 1 183 ? -12.353 23.308 -1.332 1.00 57.50 183 ASN A N 1
ATOM 1505 C CA . ASN A 1 183 ? -12.653 24.732 -1.502 1.00 57.50 183 ASN A CA 1
ATOM 1506 C C . ASN A 1 183 ? -12.777 25.471 -0.159 1.00 57.50 183 ASN A C 1
ATOM 1508 O O . ASN A 1 183 ? -13.806 25.366 0.517 1.00 57.50 183 ASN A O 1
ATOM 1512 N N . LYS A 1 184 ? -11.767 26.288 0.186 1.00 52.94 184 LYS A N 1
ATOM 1513 C CA . LYS A 1 184 ? -11.790 27.229 1.332 1.00 52.94 184 LYS A CA 1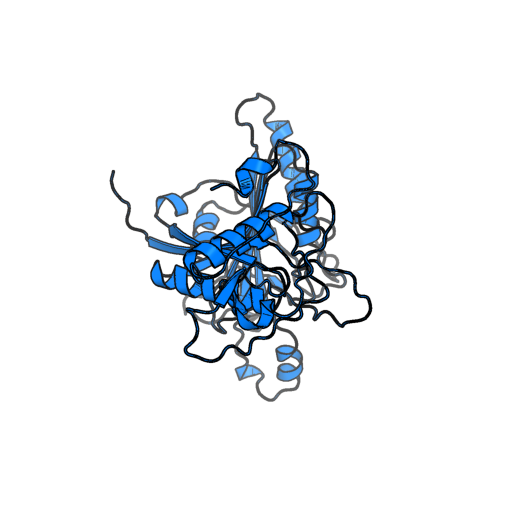
ATOM 1514 C C . LYS A 1 184 ? -12.638 28.491 1.090 1.00 52.94 184 LYS A C 1
ATOM 1516 O O . LYS A 1 184 ? -12.961 29.186 2.044 1.00 52.94 184 LYS A O 1
ATOM 1521 N N . LEU A 1 185 ? -13.006 28.783 -0.160 1.00 44.19 185 LEU A N 1
ATOM 1522 C CA . LEU A 1 185 ? -13.664 30.029 -0.574 1.00 44.19 185 LEU A CA 1
ATOM 1523 C C . LEU A 1 185 ? -15.105 29.777 -1.044 1.00 44.19 185 LEU A C 1
ATOM 1525 O O . LEU A 1 185 ? -15.343 29.629 -2.233 1.00 44.19 185 LEU A O 1
ATOM 1529 N N . SER A 1 186 ? -16.068 29.677 -0.127 1.00 44.75 186 SER A N 1
ATOM 1530 C CA . SER A 1 186 ? -17.462 30.098 -0.380 1.00 44.75 186 SER A CA 1
ATOM 1531 C C . SER A 1 186 ? -18.274 30.071 0.916 1.00 44.75 186 SER A C 1
ATOM 1533 O O . SER A 1 186 ? -17.995 29.282 1.818 1.00 44.75 186 SER A O 1
ATOM 1535 N N . SER A 1 187 ? -19.294 30.925 0.980 1.00 42.16 187 SER A N 1
ATOM 1536 C CA . SER A 1 187 ? -20.264 31.127 2.067 1.00 42.16 187 SER A CA 1
ATOM 1537 C C . SER A 1 187 ? -21.190 29.927 2.361 1.00 42.16 187 SER A C 1
ATOM 1539 O O . SER A 1 187 ? -22.087 30.038 3.189 1.00 42.16 187 SER A O 1
ATOM 1541 N N . GLU A 1 188 ? -20.957 28.763 1.747 1.00 51.25 188 GLU A N 1
ATOM 1542 C CA . GLU A 1 188 ? -21.737 27.522 1.910 1.00 51.25 188 GLU A CA 1
ATOM 1543 C C . GLU A 1 188 ? -21.035 26.509 2.836 1.00 51.25 188 GLU A C 1
ATOM 1545 O O . GLU A 1 188 ? -20.925 25.314 2.546 1.00 51.25 188 GLU A O 1
ATOM 1550 N N . SER A 1 189 ? -20.509 26.981 3.968 1.00 55.69 189 SER A N 1
ATOM 1551 C CA . SER A 1 189 ? -19.780 26.143 4.934 1.00 55.69 189 SER A CA 1
ATOM 1552 C C . SER A 1 189 ? -20.616 24.965 5.455 1.00 55.69 189 SER A C 1
ATOM 1554 O O . SER A 1 189 ? -20.084 23.876 5.675 1.00 55.69 189 SER A O 1
ATOM 1556 N N . THR A 1 190 ? -21.934 25.147 5.585 1.00 57.22 190 THR A N 1
ATOM 1557 C CA . THR A 1 190 ? -22.865 24.119 6.067 1.00 57.22 190 THR A CA 1
ATOM 1558 C C . THR A 1 190 ? -23.028 22.967 5.071 1.00 57.22 190 THR A C 1
ATOM 1560 O O . THR A 1 190 ? -22.942 21.810 5.475 1.00 57.22 190 THR A O 1
ATOM 1563 N N . MET A 1 191 ? -23.189 23.248 3.769 1.00 54.81 191 MET A N 1
ATOM 1564 C CA . MET A 1 191 ? -23.338 22.204 2.740 1.00 54.81 191 MET A CA 1
ATOM 1565 C C . MET A 1 191 ? -22.057 21.381 2.572 1.00 54.81 191 MET A C 1
ATOM 1567 O O . MET A 1 191 ? -22.118 20.155 2.483 1.00 54.81 191 MET A O 1
ATOM 1571 N N . LYS A 1 192 ? -20.885 22.024 2.646 1.00 60.09 192 LYS A N 1
ATOM 1572 C CA . LYS A 1 192 ? -19.584 21.331 2.632 1.00 60.09 192 LYS A CA 1
ATOM 1573 C C . LYS A 1 192 ? -19.411 20.393 3.830 1.00 60.09 192 LYS A C 1
ATOM 1575 O O . LYS A 1 192 ? -18.931 19.272 3.668 1.00 60.09 192 LYS A O 1
ATOM 1580 N N . GLY A 1 193 ? -19.846 20.819 5.019 1.00 65.75 193 GLY A N 1
ATOM 1581 C CA . GLY A 1 193 ? -19.858 19.973 6.216 1.00 65.75 193 GLY A CA 1
ATOM 1582 C C . GLY A 1 193 ? -20.793 18.765 6.087 1.00 65.75 193 GLY A C 1
ATOM 1583 O O . GLY A 1 193 ? -20.429 17.659 6.481 1.00 65.75 193 GLY A O 1
ATOM 1584 N N . VAL A 1 194 ? -21.972 18.945 5.480 1.00 70.62 194 VAL A N 1
ATOM 1585 C CA . VAL A 1 194 ? -22.936 17.856 5.235 1.00 70.62 194 VAL A CA 1
ATOM 1586 C C . VAL A 1 194 ? -22.381 16.821 4.252 1.00 70.62 194 VAL A C 1
ATOM 1588 O O . VAL A 1 194 ? -22.472 15.624 4.525 1.00 70.62 194 VAL A O 1
ATOM 1591 N N . VAL A 1 195 ? -21.764 17.258 3.150 1.00 74.38 195 VAL A N 1
ATOM 1592 C CA . VAL A 1 195 ? -21.152 16.359 2.153 1.00 74.38 195 VAL A CA 1
ATOM 1593 C C . VAL A 1 195 ? -20.018 15.539 2.772 1.00 74.38 195 VAL A C 1
ATOM 1595 O O . VAL A 1 195 ? -19.977 14.319 2.608 1.00 74.38 195 VAL A O 1
ATOM 15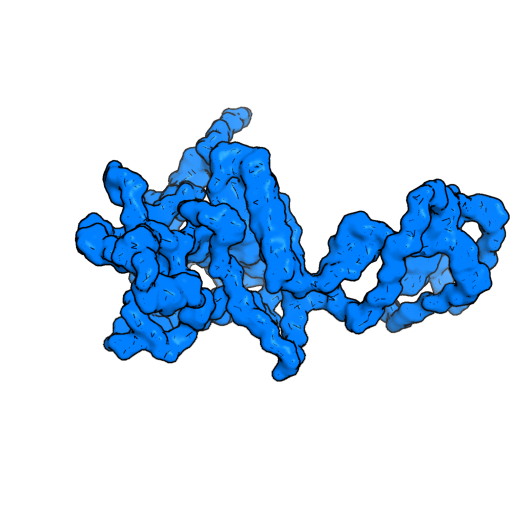98 N N . LEU A 1 196 ? -19.138 16.179 3.548 1.00 79.88 196 LEU A N 1
ATOM 1599 C CA . LEU A 1 196 ? -18.062 15.488 4.257 1.00 79.88 196 LEU A CA 1
ATOM 1600 C C . LEU A 1 196 ? -18.613 14.442 5.238 1.00 79.88 196 LEU A C 1
ATOM 1602 O O . LEU A 1 196 ? -18.181 13.290 5.230 1.00 79.88 196 LEU A O 1
ATOM 1606 N N . ASN A 1 197 ? -19.618 14.817 6.034 1.00 83.56 197 ASN A N 1
ATOM 1607 C CA . ASN A 1 197 ? -20.270 13.915 6.981 1.00 83.56 197 ASN A CA 1
ATOM 1608 C C . ASN A 1 197 ? -20.942 12.723 6.293 1.00 83.56 197 ASN A C 1
ATOM 1610 O O . ASN A 1 197 ? -20.919 11.619 6.835 1.00 83.56 197 ASN A O 1
ATOM 1614 N N . TYR A 1 198 ? -21.515 12.916 5.103 1.00 86.44 198 TYR A N 1
ATOM 1615 C CA . TYR A 1 198 ? -22.064 11.825 4.302 1.00 86.44 198 TYR A CA 1
ATOM 1616 C C . TYR A 1 198 ? -20.981 10.809 3.902 1.00 86.44 198 TYR A C 1
ATOM 1618 O O . TYR A 1 198 ? -21.174 9.613 4.131 1.00 86.44 198 TYR A O 1
ATOM 1626 N N . TYR A 1 199 ? -19.829 11.258 3.384 1.00 89.81 199 TYR A N 1
ATOM 1627 C CA . TYR A 1 199 ? -18.726 10.354 3.024 1.00 89.81 199 TYR A CA 1
ATOM 1628 C C . TYR A 1 199 ? -18.166 9.612 4.236 1.00 89.81 199 TYR A C 1
ATOM 1630 O O . TYR A 1 199 ? -17.955 8.399 4.176 1.00 89.81 199 TYR A O 1
ATOM 1638 N N . LEU A 1 200 ? -17.970 10.321 5.350 1.00 88.75 200 LEU A N 1
ATOM 1639 C CA . LEU A 1 200 ? -17.511 9.708 6.591 1.00 88.75 200 LEU A CA 1
ATOM 1640 C C . LEU A 1 200 ? -18.517 8.650 7.067 1.00 88.75 200 LEU A C 1
ATOM 1642 O O . LEU A 1 200 ? -18.135 7.519 7.357 1.00 88.75 200 LEU A O 1
ATOM 1646 N N . LYS A 1 201 ? -19.815 8.977 7.104 1.00 90.69 201 LYS A N 1
ATOM 1647 C CA . LYS A 1 201 ? -20.864 8.050 7.557 1.00 90.69 201 LYS A CA 1
ATOM 1648 C C . LYS A 1 201 ? -20.992 6.834 6.643 1.00 90.69 201 LYS A C 1
ATOM 1650 O O . LYS A 1 201 ? -21.240 5.735 7.128 1.00 90.69 201 LYS A O 1
ATOM 1655 N N . TYR A 1 202 ? -20.793 6.997 5.336 1.00 93.75 202 TYR A N 1
ATOM 1656 C CA . TYR A 1 202 ? -20.794 5.885 4.385 1.00 93.75 202 TYR A CA 1
ATOM 1657 C C . TYR A 1 202 ? -19.754 4.809 4.742 1.00 93.75 202 TYR A C 1
ATOM 1659 O O . TYR A 1 202 ? -20.058 3.615 4.632 1.00 93.75 202 TYR A O 1
ATOM 1667 N N . LEU A 1 203 ? -18.576 5.199 5.241 1.00 93.44 203 LEU A N 1
ATOM 1668 C CA . LEU A 1 203 ? -17.517 4.258 5.624 1.00 93.44 203 LEU A CA 1
ATOM 1669 C C . LEU A 1 203 ? -17.918 3.308 6.760 1.00 93.44 203 LEU A C 1
ATOM 1671 O O . LEU A 1 203 ? -17.387 2.204 6.818 1.00 93.44 203 LEU A O 1
ATOM 1675 N N . THR A 1 204 ? -18.882 3.677 7.608 1.00 93.88 204 THR A N 1
ATOM 1676 C CA . THR A 1 204 ? -19.345 2.825 8.719 1.00 93.88 204 THR A CA 1
ATOM 1677 C C . THR A 1 204 ? -20.607 2.019 8.401 1.00 93.88 204 THR A C 1
ATOM 1679 O O . THR A 1 204 ? -21.025 1.164 9.183 1.00 93.88 204 THR A O 1
ATOM 1682 N N . THR A 1 205 ? -21.237 2.254 7.245 1.00 93.44 205 THR A N 1
ATOM 1683 C CA . THR A 1 205 ? -22.485 1.570 6.867 1.00 93.44 205 THR A CA 1
ATOM 1684 C C . THR A 1 205 ? -22.300 0.061 6.706 1.00 93.44 205 THR A C 1
ATOM 1686 O O . THR A 1 205 ? -21.328 -0.392 6.109 1.00 93.44 205 THR A O 1
ATOM 1689 N N . ASN A 1 206 ? -23.274 -0.727 7.165 1.00 89.81 206 ASN A N 1
ATOM 1690 C CA . ASN A 1 206 ? -23.264 -2.196 7.091 1.00 89.81 206 ASN A CA 1
ATOM 1691 C C . ASN A 1 206 ? -22.014 -2.867 7.694 1.00 89.81 206 ASN A C 1
ATOM 1693 O O . ASN A 1 206 ? -21.617 -3.939 7.254 1.00 89.81 206 ASN A O 1
ATOM 1697 N N . ILE A 1 207 ? -21.387 -2.234 8.686 1.00 92.31 207 ILE A N 1
ATOM 1698 C CA . ILE A 1 207 ? -20.363 -2.865 9.517 1.00 92.31 207 ILE A CA 1
ATOM 1699 C C . ILE A 1 207 ? -21.008 -3.121 10.875 1.00 92.31 207 ILE A C 1
ATOM 1701 O O . ILE A 1 207 ? -21.299 -2.176 11.613 1.00 92.31 207 ILE A O 1
ATOM 1705 N N . LYS A 1 208 ? -21.282 -4.389 11.175 1.00 92.44 208 LYS A N 1
ATOM 1706 C CA . LYS A 1 208 ? -21.877 -4.829 12.438 1.00 92.44 208 LYS A CA 1
ATOM 1707 C C . LYS A 1 208 ? -21.285 -6.163 12.872 1.00 92.44 208 LYS A C 1
ATOM 1709 O O . LYS A 1 208 ? -20.873 -6.949 12.022 1.00 92.44 208 LYS A O 1
ATOM 1714 N N . ASN A 1 209 ? -21.262 -6.415 14.172 1.00 88.88 209 ASN A N 1
ATOM 1715 C CA . ASN A 1 209 ? -20.947 -7.742 14.692 1.00 88.88 209 ASN A CA 1
ATOM 1716 C C . ASN A 1 209 ? -22.212 -8.620 14.774 1.00 88.88 209 ASN A C 1
ATOM 1718 O O . ASN A 1 209 ? -23.322 -8.164 14.482 1.00 88.88 209 ASN A O 1
ATOM 1722 N N . ALA A 1 210 ? -22.041 -9.879 15.179 1.00 87.94 210 ALA A N 1
ATOM 1723 C CA . ALA A 1 210 ? -23.116 -10.862 15.349 1.00 87.94 210 ALA A CA 1
ATOM 1724 C C . ALA A 1 210 ? -24.180 -10.429 16.376 1.00 87.94 210 ALA A C 1
ATOM 1726 O O . ALA A 1 210 ? -25.323 -10.869 16.327 1.00 87.94 210 ALA A O 1
ATOM 1727 N N . TYR A 1 211 ? -23.828 -9.524 17.293 1.00 90.31 211 TYR A N 1
ATOM 1728 C CA . TYR A 1 211 ? -24.740 -8.986 18.305 1.00 90.31 211 TYR A CA 1
ATOM 1729 C C . TYR A 1 211 ? -25.531 -7.763 17.812 1.00 90.31 211 TYR A C 1
ATOM 1731 O O . TYR A 1 211 ? -26.346 -7.209 18.546 1.00 90.31 211 TYR A O 1
ATOM 1739 N N . GLY A 1 212 ? -25.305 -7.324 16.570 1.00 89.81 212 GLY A N 1
ATOM 1740 C CA . GLY A 1 212 ? -25.966 -6.160 15.984 1.00 89.81 212 GLY A CA 1
ATOM 1741 C C . GLY A 1 212 ? -25.354 -4.811 16.376 1.00 89.81 212 GLY A C 1
ATOM 1742 O O . GLY A 1 212 ? -25.871 -3.777 15.940 1.00 89.81 212 GLY A O 1
ATOM 1743 N N . GLU A 1 213 ? -24.251 -4.793 17.133 1.00 92.12 213 GLU A N 1
ATOM 1744 C CA . GLU A 1 213 ? -23.490 -3.573 17.417 1.00 92.12 213 GLU A CA 1
ATOM 1745 C C . GLU A 1 213 ? -22.872 -3.057 16.119 1.00 92.12 213 GLU A C 1
ATOM 1747 O O . GLU A 1 213 ? -22.328 -3.832 15.332 1.00 92.12 213 GLU A O 1
ATOM 1752 N N . ARG A 1 214 ? -22.974 -1.750 15.866 1.00 92.88 214 ARG A N 1
ATOM 1753 C CA . ARG A 1 214 ? -22.586 -1.136 14.589 1.00 92.88 214 ARG A CA 1
ATOM 1754 C C . ARG A 1 214 ? -21.312 -0.324 14.728 1.00 92.88 214 ARG A C 1
ATOM 1756 O O . ARG A 1 214 ? -21.108 0.334 15.745 1.00 92.88 214 ARG A O 1
ATOM 1763 N N . ALA A 1 215 ? -20.513 -0.294 13.665 1.00 93.38 215 ALA A N 1
ATOM 1764 C CA . ALA A 1 215 ? -19.397 0.634 13.595 1.00 93.38 215 ALA A CA 1
ATOM 1765 C C . ALA A 1 215 ? -19.890 2.084 13.635 1.00 93.38 215 ALA A C 1
ATOM 1767 O O . ALA A 1 215 ? -20.918 2.437 13.045 1.00 93.38 215 ALA A O 1
ATOM 1768 N N . TYR A 1 216 ? -19.121 2.935 14.299 1.00 92.81 216 TYR A N 1
ATOM 1769 C CA . TYR A 1 216 ? -19.413 4.356 14.426 1.00 92.81 216 TYR A CA 1
ATOM 1770 C C . TYR A 1 216 ? -18.153 5.189 14.216 1.00 92.81 216 TYR A C 1
ATOM 1772 O O . TYR A 1 216 ? -17.034 4.677 14.197 1.00 92.81 216 TYR A O 1
ATOM 1780 N N . LEU A 1 217 ? -18.355 6.488 14.008 1.00 92.31 217 LEU A N 1
ATOM 1781 C CA . LEU A 1 217 ? -17.268 7.448 13.890 1.00 92.31 217 LEU A CA 1
ATOM 1782 C C . LEU A 1 217 ? -17.038 8.126 15.227 1.00 92.31 217 LEU A C 1
ATOM 1784 O O . LEU A 1 217 ? -17.976 8.654 15.826 1.00 92.31 217 LEU A O 1
ATOM 1788 N N . LYS A 1 218 ? -15.778 8.174 15.640 1.00 90.81 218 LYS A N 1
ATOM 1789 C CA . LYS A 1 218 ? -15.325 8.926 16.807 1.00 90.81 218 LYS A CA 1
ATOM 1790 C C . LYS A 1 218 ? -14.405 10.041 16.331 1.00 90.81 218 LYS A C 1
ATOM 1792 O O . LYS A 1 218 ? -13.427 9.776 15.642 1.00 90.81 218 LYS A O 1
ATOM 1797 N N . GLN A 1 219 ? -14.722 11.293 16.653 1.00 89.88 219 GLN A N 1
ATOM 1798 C CA . GLN A 1 219 ? -13.783 12.391 16.427 1.00 89.88 219 GLN A CA 1
ATOM 1799 C C . GLN A 1 219 ? -12.689 12.322 17.491 1.00 89.88 219 GLN A C 1
ATOM 1801 O O . GLN A 1 219 ? -12.991 12.165 18.674 1.00 89.88 219 GLN A O 1
ATOM 1806 N N . LEU A 1 220 ? -11.434 12.423 17.067 1.00 87.88 220 LEU A N 1
ATOM 1807 C CA . LEU A 1 220 ? -10.281 12.289 17.944 1.00 87.88 220 LEU A CA 1
ATOM 1808 C C . LEU A 1 220 ? -9.578 13.634 18.176 1.00 87.88 220 LEU A C 1
ATOM 1810 O O . LEU A 1 220 ? -9.706 14.550 17.355 1.00 87.88 220 LEU A O 1
ATOM 1814 N N . PRO A 1 221 ? -8.826 13.773 19.283 1.00 85.12 221 PRO A N 1
ATOM 1815 C CA . PRO A 1 221 ? -8.065 14.984 19.552 1.00 85.12 221 PRO A CA 1
ATOM 1816 C C . PRO A 1 221 ? -6.876 15.130 18.589 1.00 85.12 221 PRO A C 1
ATOM 1818 O O . PRO A 1 221 ? -6.432 14.169 17.953 1.00 85.12 221 PRO A O 1
ATOM 1821 N N . SER A 1 222 ? -6.347 16.350 18.479 1.00 77.69 222 SER A N 1
ATOM 1822 C CA . SER A 1 222 ? -5.310 16.713 17.501 1.00 77.69 222 SER A CA 1
ATOM 1823 C C . SER A 1 222 ? -3.977 15.973 17.685 1.00 77.69 222 SER A C 1
ATOM 1825 O O . SER A 1 222 ? -3.241 15.787 16.720 1.00 77.69 222 SER A O 1
ATOM 1827 N N . ASP A 1 223 ? -3.660 15.512 18.898 1.00 82.88 223 ASP A N 1
ATOM 1828 C CA . ASP A 1 223 ? -2.445 14.738 19.196 1.00 82.88 223 ASP A CA 1
ATOM 1829 C C . ASP A 1 223 ? -2.424 13.360 18.505 1.00 82.88 223 ASP A C 1
ATOM 1831 O O . ASP A 1 223 ? -1.353 12.787 18.279 1.00 82.88 223 ASP A O 1
ATOM 1835 N N . THR A 1 224 ? -3.592 12.856 18.093 1.00 86.75 224 THR A N 1
ATOM 1836 C CA . THR A 1 224 ? -3.750 11.606 17.334 1.00 86.75 224 THR A CA 1
ATOM 1837 C C . THR A 1 224 ? -2.894 11.590 16.074 1.00 86.75 224 THR A C 1
ATOM 1839 O O . THR A 1 224 ? -2.332 10.554 15.723 1.00 86.75 224 THR A O 1
ATOM 1842 N N . TRP A 1 225 ? -2.724 12.738 15.415 1.00 89.94 225 TRP A N 1
ATOM 1843 C CA . TRP A 1 225 ? -1.866 12.840 14.239 1.00 89.94 225 TRP A CA 1
ATOM 1844 C C . TRP A 1 225 ? -0.423 12.416 14.545 1.00 89.94 225 TRP A C 1
ATOM 1846 O O . TRP A 1 225 ? 0.178 11.616 13.824 1.00 89.94 225 TRP A O 1
ATOM 1856 N N . SER A 1 226 ? 0.101 12.880 15.682 1.00 89.31 226 SER A N 1
ATOM 1857 C CA . SER A 1 226 ? 1.421 12.496 16.181 1.00 89.31 226 SER A CA 1
ATOM 1858 C C . SER A 1 226 ? 1.496 10.990 16.449 1.00 89.31 226 SER A C 1
ATOM 1860 O O . SER A 1 226 ? 2.496 10.359 16.107 1.00 89.31 226 SER A O 1
ATOM 1862 N N . LYS A 1 227 ? 0.434 10.390 17.013 1.00 89.31 227 LYS A N 1
ATOM 1863 C CA . LYS A 1 227 ? 0.352 8.939 17.267 1.00 89.31 227 LYS A CA 1
ATOM 1864 C C . LYS A 1 227 ? 0.389 8.123 15.967 1.00 89.31 227 LYS A C 1
ATOM 1866 O O . LYS A 1 227 ? 1.113 7.126 15.912 1.00 89.31 227 LYS A O 1
ATOM 1871 N N . ILE A 1 228 ? -0.332 8.558 14.927 1.00 91.38 228 ILE A N 1
ATOM 1872 C CA . ILE A 1 228 ? -0.338 7.924 13.597 1.00 91.38 228 ILE A CA 1
ATOM 1873 C C . ILE A 1 228 ? 1.068 7.961 12.994 1.00 91.38 228 ILE A C 1
ATOM 1875 O O . ILE A 1 228 ? 1.616 6.915 12.651 1.00 91.38 228 ILE A O 1
ATOM 1879 N N . LEU A 1 229 ? 1.685 9.146 12.923 1.00 92.25 229 LEU A N 1
ATOM 1880 C CA . LEU A 1 229 ? 3.010 9.296 12.317 1.00 92.25 229 LEU A CA 1
ATOM 1881 C C . LEU A 1 229 ? 4.098 8.562 13.106 1.00 92.25 229 LEU A C 1
ATOM 1883 O O . LEU A 1 229 ? 4.971 7.939 12.516 1.00 92.25 229 LEU A O 1
ATOM 1887 N N . LYS A 1 230 ? 4.042 8.552 14.439 1.00 91.44 230 LYS A N 1
ATOM 1888 C CA . LYS A 1 230 ? 5.003 7.797 15.262 1.00 91.44 230 LYS A CA 1
ATOM 1889 C C . LYS A 1 230 ? 4.787 6.281 15.219 1.00 91.44 230 LYS A C 1
ATOM 1891 O O . LYS A 1 230 ? 5.528 5.569 15.894 1.00 91.44 230 LYS A O 1
ATOM 1896 N N . ALA A 1 231 ? 3.780 5.798 14.483 1.00 88.94 231 ALA A N 1
ATOM 1897 C CA . ALA A 1 231 ? 3.365 4.400 14.453 1.00 88.94 231 ALA A CA 1
ATOM 1898 C C . ALA A 1 231 ? 3.091 3.850 15.870 1.00 88.94 231 ALA A C 1
ATOM 1900 O O . ALA A 1 231 ? 3.460 2.732 16.226 1.00 88.94 231 ALA A O 1
ATOM 1901 N N . ARG A 1 232 ? 2.445 4.670 16.713 1.00 87.12 232 ARG A N 1
ATOM 1902 C CA . ARG A 1 232 ? 2.023 4.325 18.082 1.00 87.12 232 ARG A CA 1
ATOM 1903 C C . ARG A 1 232 ? 0.506 4.497 18.273 1.00 87.12 232 ARG A C 1
ATOM 1905 O O . ARG A 1 232 ? 0.097 5.176 19.211 1.00 87.12 232 ARG A O 1
ATOM 1912 N N . PRO A 1 233 ? -0.345 3.920 17.400 1.00 83.62 233 PRO A N 1
ATOM 1913 C CA . PRO A 1 233 ? -1.798 4.039 17.535 1.00 83.62 233 PRO A CA 1
ATOM 1914 C C . PRO A 1 233 ? -2.374 3.117 18.626 1.00 83.62 233 PRO A C 1
ATOM 1916 O O . PRO A 1 233 ? -3.519 3.296 19.042 1.00 83.62 233 PRO A O 1
ATOM 1919 N N . PHE A 1 234 ? -1.599 2.120 19.063 1.00 82.81 234 PHE A N 1
ATOM 1920 C CA . PHE A 1 234 ? -1.998 1.112 20.041 1.00 82.81 234 PHE A CA 1
ATOM 1921 C C . PHE A 1 234 ? -1.388 1.405 21.406 1.00 82.81 234 PHE A C 1
ATOM 1923 O O . PHE A 1 234 ? -0.220 1.796 21.501 1.00 82.81 234 PHE A O 1
ATOM 1930 N N . TYR A 1 235 ? -2.165 1.151 22.458 1.00 70.12 235 TYR A N 1
ATOM 1931 C CA . TYR A 1 235 ? -1.688 1.285 23.826 1.00 70.12 235 TYR A CA 1
ATOM 1932 C C . TYR A 1 235 ? -0.467 0.392 24.085 1.00 70.12 235 TYR A C 1
ATOM 1934 O O . TYR A 1 235 ? -0.486 -0.816 23.820 1.00 70.12 235 TYR A O 1
ATOM 1942 N N . LYS A 1 236 ? 0.575 0.988 24.667 1.00 62.03 236 LYS A N 1
ATOM 1943 C CA . LYS A 1 236 ? 1.638 0.281 25.386 1.00 62.03 236 LYS A CA 1
ATOM 1944 C C . LYS A 1 236 ? 1.443 0.607 26.859 1.00 62.03 236 LYS A C 1
ATOM 1946 O O . LYS A 1 236 ? 1.427 1.784 27.211 1.00 62.03 236 LYS A O 1
ATOM 1951 N N . ASN A 1 237 ? 1.276 -0.403 27.712 1.00 52.12 237 ASN A N 1
ATOM 1952 C CA . ASN A 1 237 ? 1.164 -0.126 29.144 1.00 52.12 237 ASN A CA 1
ATOM 1953 C C . ASN A 1 237 ? 2.481 0.437 29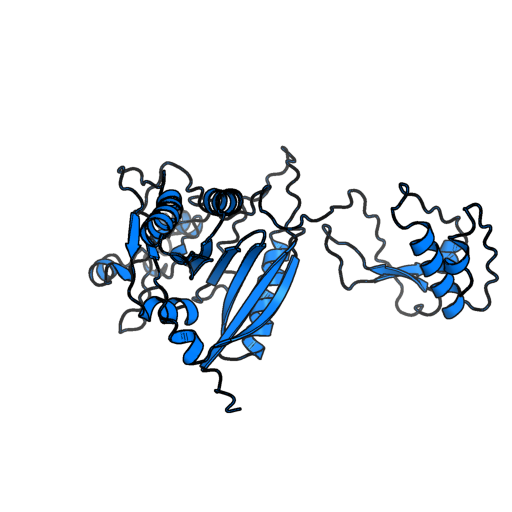.696 1.00 52.12 237 ASN A C 1
ATOM 1955 O O . ASN A 1 237 ? 3.543 0.278 29.094 1.00 52.12 237 ASN A O 1
ATOM 1959 N N . LEU A 1 238 ? 2.404 1.085 30.861 1.00 45.25 238 LEU A N 1
ATOM 1960 C CA . LEU A 1 238 ? 3.532 1.742 31.541 1.00 45.25 238 LEU A CA 1
ATOM 1961 C C . LEU A 1 238 ? 4.741 0.821 31.782 1.00 45.25 238 LEU A C 1
ATOM 1963 O O . LEU A 1 238 ? 5.853 1.294 31.984 1.00 45.25 238 LEU A O 1
ATOM 1967 N N . LEU A 1 239 ? 4.533 -0.496 31.741 1.00 51.66 239 LEU A N 1
ATOM 1968 C CA . LEU A 1 239 ? 5.565 -1.514 31.924 1.00 51.66 239 LEU A CA 1
ATOM 1969 C C . LEU A 1 239 ? 6.117 -2.052 30.594 1.00 51.66 239 LEU A C 1
ATOM 1971 O O . LEU A 1 239 ? 6.852 -3.037 30.595 1.00 51.66 239 LEU A O 1
ATOM 1975 N N . ASN A 1 240 ? 5.733 -1.449 29.463 1.00 58.06 240 ASN A N 1
ATOM 1976 C CA . ASN A 1 240 ? 6.059 -1.888 28.106 1.00 58.06 240 ASN A CA 1
ATOM 1977 C C . ASN A 1 240 ? 5.699 -3.371 27.848 1.00 58.06 240 ASN A C 1
ATOM 1979 O O . ASN A 1 240 ? 6.338 -4.049 27.043 1.00 58.06 240 ASN A O 1
ATOM 1983 N N . LYS A 1 241 ? 4.690 -3.893 28.562 1.00 55.75 241 LYS A N 1
ATOM 1984 C CA . LYS A 1 241 ? 4.186 -5.263 28.420 1.00 55.75 241 LYS A CA 1
ATOM 1985 C C . LYS A 1 241 ? 3.177 -5.332 27.273 1.00 55.75 241 LYS A C 1
ATOM 1987 O O . LYS A 1 241 ? 2.479 -4.361 26.987 1.00 55.75 241 LYS A O 1
ATOM 1992 N N . ASN A 1 242 ? 3.087 -6.509 26.666 1.00 59.66 242 ASN A N 1
ATOM 1993 C CA . ASN A 1 242 ? 2.192 -6.799 25.550 1.00 59.66 242 ASN A CA 1
ATOM 1994 C C . ASN A 1 242 ? 0.717 -6.503 25.887 1.00 59.66 242 ASN A C 1
ATOM 1996 O O . ASN A 1 242 ? 0.295 -6.663 27.034 1.00 59.66 242 ASN A O 1
ATOM 2000 N N . THR A 1 243 ? -0.058 -6.091 24.881 1.00 63.62 243 THR A N 1
ATOM 2001 C CA . THR A 1 243 ? -1.483 -5.694 25.008 1.00 63.62 243 THR A CA 1
ATOM 2002 C C . THR A 1 243 ? -2.415 -6.527 24.130 1.00 63.62 243 THR A C 1
ATOM 2004 O O . THR A 1 243 ? -3.484 -6.078 23.724 1.00 63.62 243 THR A O 1
ATOM 2007 N N . GLY A 1 244 ? -1.980 -7.732 23.780 1.00 64.50 244 GLY A N 1
ATOM 2008 C CA . GLY A 1 244 ? -2.727 -8.652 22.941 1.00 64.50 244 GLY A CA 1
ATOM 2009 C C . GLY A 1 244 ? -4.069 -9.100 23.523 1.00 64.50 244 GLY A C 1
ATOM 2010 O O . GLY A 1 244 ? -4.368 -8.902 24.705 1.00 64.50 244 GLY A O 1
ATOM 2011 N N . ARG A 1 245 ? -4.890 -9.726 22.676 1.00 64.38 245 ARG A N 1
ATOM 2012 C CA . ARG A 1 245 ? -6.289 -10.104 22.967 1.00 64.38 245 ARG A CA 1
ATOM 2013 C C . ARG A 1 245 ? -6.491 -10.906 24.258 1.00 64.38 245 ARG A C 1
ATOM 2015 O O . ARG A 1 245 ? -7.571 -10.853 24.845 1.00 64.38 245 ARG A O 1
ATOM 2022 N N . PHE A 1 246 ? -5.475 -11.645 24.713 1.00 57.66 246 PHE A N 1
ATOM 2023 C CA . PHE A 1 246 ? -5.567 -12.500 25.904 1.00 57.66 246 PHE A CA 1
ATOM 2024 C C . PHE A 1 246 ? -5.242 -11.799 27.223 1.00 57.66 246 PHE A C 1
ATOM 2026 O O . PHE A 1 246 ? -5.435 -12.374 28.293 1.00 57.66 246 PHE A O 1
ATOM 2033 N N . TYR A 1 247 ? -4.856 -10.527 27.191 1.00 59.47 247 TYR A N 1
ATOM 2034 C CA . TYR A 1 247 ? -4.720 -9.725 28.401 1.00 59.47 247 TYR A CA 1
ATOM 2035 C C . TYR A 1 247 ? -6.029 -9.012 28.748 1.00 59.47 247 TYR A C 1
ATOM 2037 O O . TYR A 1 247 ? -6.058 -7.792 28.884 1.00 59.47 247 TYR A O 1
ATOM 2045 N N . ARG A 1 248 ? -7.126 -9.764 28.923 1.00 52.06 248 ARG A N 1
ATOM 2046 C CA . ARG A 1 248 ? -8.450 -9.198 29.266 1.00 52.06 248 ARG A CA 1
ATOM 2047 C C . ARG A 1 248 ? -8.417 -8.288 30.497 1.00 52.06 248 ARG A C 1
ATOM 2049 O O . ARG A 1 248 ? -9.037 -7.236 30.470 1.00 52.06 248 ARG A O 1
ATOM 2056 N N . ARG A 1 249 ? -7.619 -8.640 31.514 1.00 54.25 249 ARG A N 1
ATOM 2057 C CA . ARG A 1 249 ? -7.405 -7.793 32.704 1.00 54.25 249 ARG A CA 1
ATOM 2058 C C . ARG A 1 249 ? -6.747 -6.448 32.380 1.00 54.25 249 ARG A C 1
ATOM 2060 O O . ARG A 1 249 ? -6.943 -5.508 33.121 1.00 54.25 249 ARG A O 1
ATOM 2067 N N . ILE A 1 250 ? -5.978 -6.364 31.292 1.00 58.44 250 ILE A N 1
ATOM 2068 C CA . ILE A 1 250 ? -5.337 -5.121 30.844 1.00 58.44 250 ILE A CA 1
ATOM 2069 C C . ILE A 1 250 ? -6.304 -4.299 29.984 1.00 58.44 250 ILE A C 1
ATOM 2071 O O . ILE A 1 250 ? -6.258 -3.084 30.058 1.00 58.44 250 ILE A O 1
ATOM 2075 N N . ILE A 1 251 ? -7.199 -4.913 29.196 1.00 63.03 251 ILE A N 1
ATOM 2076 C CA . ILE A 1 251 ? -8.155 -4.181 28.334 1.00 63.03 251 ILE A CA 1
ATOM 2077 C C . ILE A 1 251 ? -9.050 -3.222 29.130 1.00 63.03 251 ILE A C 1
ATOM 2079 O O . ILE A 1 251 ? -9.341 -2.127 28.646 1.00 63.03 251 ILE A O 1
ATOM 2083 N N . GLU A 1 252 ? -9.463 -3.614 30.337 1.00 67.06 252 GLU A N 1
ATOM 2084 C CA . GLU A 1 252 ? -10.249 -2.757 31.235 1.00 67.06 252 GLU A CA 1
ATOM 2085 C C . GLU A 1 252 ? -9.468 -1.502 31.658 1.00 67.06 252 GLU A C 1
ATOM 2087 O O . GLU A 1 252 ? -10.052 -0.421 31.722 1.00 67.06 252 GLU A O 1
ATOM 2092 N N . ASP A 1 253 ? -8.146 -1.621 31.810 1.00 68.38 253 ASP A N 1
ATOM 2093 C CA . ASP A 1 253 ? -7.230 -0.525 32.149 1.00 68.38 253 ASP A CA 1
ATOM 2094 C C . ASP A 1 253 ? -6.806 0.321 30.928 1.00 68.38 253 ASP A C 1
ATOM 2096 O O . ASP A 1 253 ? -6.163 1.362 31.086 1.00 68.38 253 ASP A O 1
ATOM 2100 N N . ILE A 1 254 ? -7.128 -0.106 29.698 1.00 71.31 254 ILE A N 1
ATOM 2101 C CA . ILE A 1 254 ? -6.815 0.648 28.474 1.00 71.31 254 ILE A CA 1
ATOM 2102 C C . ILE A 1 254 ? -7.912 1.698 28.239 1.00 71.31 254 ILE A C 1
ATOM 2104 O O . ILE A 1 254 ? -9.088 1.315 28.125 1.00 71.31 254 ILE A O 1
ATOM 2108 N N . PRO A 1 255 ? -7.553 2.993 28.091 1.00 73.56 255 PRO A N 1
ATOM 2109 C CA . PRO A 1 255 ? -8.493 4.034 27.685 1.00 73.56 255 PRO A CA 1
ATOM 2110 C C . PRO A 1 255 ? -9.237 3.634 26.415 1.00 73.56 255 PRO A C 1
ATOM 2112 O O . PRO A 1 255 ? -8.639 3.069 25.500 1.00 73.56 255 PRO A O 1
ATOM 2115 N N . GLU A 1 256 ? -10.539 3.908 26.341 1.00 71.62 256 GLU A N 1
ATOM 2116 C CA . GLU A 1 256 ? -11.393 3.436 25.244 1.00 71.62 256 GLU A CA 1
ATOM 2117 C C . GLU A 1 256 ? -10.838 3.823 23.864 1.00 71.62 256 GLU A C 1
ATOM 2119 O O . GLU A 1 256 ? -10.837 3.017 22.940 1.00 71.62 256 GLU A O 1
ATOM 2124 N N . GLU A 1 257 ? -10.299 5.036 23.740 1.00 69.50 257 GLU A N 1
ATOM 2125 C CA . GLU A 1 257 ? -9.646 5.564 22.544 1.00 69.50 257 GLU A CA 1
ATOM 2126 C C . GLU A 1 257 ? -8.370 4.837 22.133 1.00 69.50 257 GLU A C 1
ATOM 2128 O O . GLU A 1 257 ? -7.969 4.976 20.987 1.00 69.50 257 GLU A O 1
ATOM 2133 N N . ASP A 1 258 ? -7.717 4.080 23.012 1.00 72.12 258 ASP A N 1
ATOM 2134 C CA . ASP A 1 258 ? -6.492 3.339 22.710 1.00 72.12 258 ASP A CA 1
ATOM 2135 C C . ASP A 1 258 ? -6.745 1.827 22.534 1.00 72.12 258 ASP A C 1
ATOM 2137 O O . ASP A 1 258 ? -5.822 1.084 22.173 1.00 72.12 258 ASP A O 1
ATOM 2141 N N . ARG A 1 259 ? -7.994 1.368 22.724 1.00 76.50 259 ARG A N 1
ATOM 2142 C CA . ARG A 1 259 ? -8.390 -0.035 22.542 1.00 76.50 259 ARG A CA 1
ATOM 2143 C C . ARG A 1 259 ? -8.322 -0.422 21.057 1.00 76.50 259 ARG A C 1
ATOM 2145 O O . ARG A 1 259 ? -8.956 0.230 20.230 1.00 76.50 259 ARG A O 1
ATOM 2152 N N . PRO A 1 260 ? -7.558 -1.464 20.681 1.00 79.56 260 PRO A N 1
ATOM 2153 C CA . PRO A 1 260 ? -7.559 -1.965 19.313 1.00 79.56 260 PRO A CA 1
ATOM 2154 C C . PRO A 1 260 ? -8.815 -2.794 19.033 1.00 79.56 260 PRO A C 1
ATOM 2156 O O . PRO A 1 260 ? -9.318 -3.495 19.912 1.00 79.56 260 PRO A O 1
ATOM 2159 N N . CYS A 1 261 ? -9.253 -2.800 17.776 1.00 83.12 261 CYS A N 1
ATOM 2160 C CA . CYS A 1 261 ? -10.078 -3.896 17.282 1.00 83.12 261 CYS A CA 1
ATOM 2161 C C . CYS A 1 261 ? -9.160 -5.065 16.894 1.00 83.12 261 CYS A C 1
ATOM 2163 O O . CYS A 1 261 ? -8.041 -4.849 16.422 1.00 83.12 261 CYS A O 1
ATOM 2165 N N . PHE A 1 262 ? -9.623 -6.296 17.102 1.00 83.56 262 PHE A N 1
ATOM 2166 C CA . PHE A 1 262 ? -8.905 -7.508 16.718 1.00 83.56 262 PHE A CA 1
ATOM 2167 C C . PHE A 1 262 ? -9.613 -8.159 15.537 1.00 83.56 262 PHE A C 1
ATOM 2169 O O . PHE A 1 262 ? -10.794 -8.497 15.633 1.00 83.56 262 PHE A O 1
ATOM 2176 N N . ILE A 1 263 ? -8.882 -8.345 14.443 1.00 83.88 263 ILE A N 1
ATOM 2177 C CA . ILE A 1 263 ? -9.387 -8.941 13.204 1.00 83.88 263 ILE A CA 1
ATOM 2178 C C . ILE A 1 263 ? -8.358 -9.917 12.634 1.00 83.88 263 ILE A C 1
ATOM 2180 O O . ILE A 1 263 ? -7.158 -9.750 12.845 1.00 83.88 263 ILE A O 1
ATOM 2184 N N . ASN A 1 264 ? -8.819 -10.918 11.896 1.00 80.62 264 ASN A N 1
ATOM 2185 C CA . ASN A 1 264 ? -7.976 -11.708 11.006 1.00 80.62 264 ASN A CA 1
ATOM 2186 C C . ASN A 1 264 ? -8.148 -11.206 9.558 1.00 80.62 264 ASN A C 1
ATOM 2188 O O . ASN A 1 264 ? -8.976 -10.332 9.276 1.00 80.62 264 ASN A O 1
ATOM 2192 N N . ALA A 1 265 ? -7.348 -11.755 8.646 1.00 76.88 265 ALA A N 1
ATOM 2193 C CA . ALA A 1 265 ? -7.391 -11.419 7.226 1.00 76.88 265 ALA A CA 1
ATOM 2194 C C . ALA A 1 265 ? -8.731 -11.761 6.542 1.00 76.88 265 ALA A C 1
ATOM 2196 O O . ALA A 1 265 ? -9.093 -11.112 5.563 1.00 76.88 265 ALA A O 1
ATOM 2197 N N . ASP A 1 266 ? -9.489 -12.729 7.060 1.00 79.31 266 ASP A N 1
ATOM 2198 C CA . ASP A 1 266 ? -10.749 -13.167 6.454 1.00 79.31 266 ASP A CA 1
ATOM 2199 C C . ASP A 1 266 ? -11.932 -12.249 6.783 1.00 79.31 266 ASP A C 1
ATOM 2201 O O . ASP A 1 266 ? -12.850 -12.106 5.969 1.00 79.31 266 ASP A O 1
ATOM 2205 N N . ILE A 1 267 ? -11.894 -11.578 7.940 1.00 83.56 267 ILE A N 1
ATOM 2206 C CA . ILE A 1 267 ? -12.958 -10.682 8.414 1.00 83.56 267 ILE A CA 1
ATOM 2207 C C . ILE A 1 267 ? -13.069 -9.411 7.565 1.00 83.56 267 ILE A C 1
ATOM 2209 O O . ILE A 1 267 ? -14.170 -8.881 7.424 1.00 83.56 267 ILE A O 1
ATOM 2213 N N . VAL A 1 268 ? -11.973 -8.905 6.991 1.00 84.31 268 VAL A N 1
ATOM 2214 C CA . VAL A 1 268 ? -11.965 -7.669 6.185 1.00 84.31 268 VAL A CA 1
ATOM 2215 C C . VAL A 1 268 ? -11.457 -7.957 4.772 1.00 84.31 268 VAL A C 1
ATOM 2217 O O . VAL A 1 268 ? -10.659 -8.858 4.555 1.00 84.31 268 VAL A O 1
ATOM 2220 N N . ASP A 1 269 ? -11.923 -7.223 3.764 1.00 87.06 269 ASP A N 1
ATOM 2221 C CA . ASP A 1 269 ? -11.475 -7.342 2.367 1.00 87.06 269 ASP A CA 1
ATOM 2222 C C . ASP A 1 269 ? -10.073 -6.766 2.105 1.00 87.06 269 ASP A C 1
ATOM 2224 O O . ASP A 1 269 ? -9.877 -6.000 1.170 1.00 87.06 269 ASP A O 1
ATOM 2228 N N . PHE A 1 270 ? -9.070 -7.171 2.887 1.00 86.12 270 PHE A N 1
ATOM 2229 C CA . PHE A 1 270 ? -7.667 -6.765 2.719 1.00 86.12 270 PHE A CA 1
ATOM 2230 C C . PHE A 1 270 ? -6.905 -7.548 1.649 1.00 86.12 270 PHE A C 1
ATOM 2232 O O . PHE A 1 270 ? -5.714 -7.809 1.778 1.00 86.12 270 PHE A O 1
ATOM 2239 N N . ASN A 1 271 ? -7.591 -7.868 0.559 1.00 85.62 271 ASN A N 1
ATOM 2240 C CA . ASN A 1 271 ? -6.969 -8.314 -0.681 1.00 85.62 271 ASN A CA 1
ATOM 2241 C C . ASN A 1 271 ? -6.796 -7.117 -1.634 1.00 85.62 271 ASN A C 1
ATOM 2243 O O . ASN A 1 271 ? -6.992 -5.966 -1.240 1.00 85.62 271 ASN A O 1
ATOM 2247 N N . ILE A 1 272 ? -6.403 -7.368 -2.884 1.00 86.31 272 ILE A N 1
ATOM 2248 C CA . ILE A 1 272 ? -6.352 -6.342 -3.934 1.00 86.31 272 ILE A CA 1
ATOM 2249 C C . ILE A 1 272 ? -7.614 -6.460 -4.801 1.00 86.31 272 ILE A C 1
ATOM 2251 O O . ILE A 1 272 ? -7.732 -7.405 -5.588 1.00 86.31 272 ILE A O 1
ATOM 2255 N N . PRO A 1 273 ? -8.578 -5.522 -4.709 1.00 84.25 273 PRO A N 1
ATOM 2256 C CA . PRO A 1 273 ? -9.793 -5.601 -5.506 1.00 84.25 273 PRO A CA 1
ATOM 2257 C C . PRO A 1 273 ? -9.506 -5.419 -7.000 1.00 84.25 273 PRO A C 1
ATOM 2259 O O . PRO A 1 273 ? -8.797 -4.504 -7.413 1.00 84.25 273 PRO A O 1
ATOM 2262 N N . SER A 1 274 ? -10.154 -6.224 -7.845 1.00 81.75 274 SER A N 1
ATOM 2263 C CA . SER A 1 274 ? -10.016 -6.120 -9.311 1.00 81.75 274 SER A CA 1
ATOM 2264 C C . SER A 1 274 ? -10.427 -4.758 -9.896 1.00 81.75 274 SER A C 1
ATOM 2266 O O . SER A 1 274 ? -10.051 -4.434 -11.021 1.00 81.75 274 SER A O 1
ATOM 2268 N N . ASN A 1 275 ? -11.215 -3.963 -9.172 1.00 86.75 275 ASN A N 1
ATOM 2269 C CA . ASN A 1 275 ? -11.660 -2.625 -9.563 1.00 86.75 275 ASN A CA 1
ATOM 2270 C C . ASN A 1 275 ? -10.877 -1.500 -8.867 1.00 86.75 275 ASN A C 1
ATOM 2272 O O . ASN A 1 275 ? -11.316 -0.353 -8.908 1.00 86.75 275 ASN A O 1
ATOM 2276 N N . MET A 1 276 ? -9.761 -1.814 -8.206 1.00 90.31 276 MET A N 1
ATOM 2277 C CA . MET A 1 276 ? -8.892 -0.805 -7.613 1.00 90.31 276 MET A CA 1
ATOM 2278 C C . MET A 1 276 ? -8.358 0.130 -8.717 1.00 90.31 276 MET A C 1
ATOM 2280 O O . MET A 1 276 ? -7.914 -0.364 -9.757 1.00 90.31 276 MET A O 1
ATOM 2284 N N . PRO A 1 277 ? -8.434 1.463 -8.539 1.00 92.75 277 PRO A N 1
ATOM 2285 C CA . PRO A 1 277 ? -8.112 2.446 -9.577 1.00 92.75 277 PRO A CA 1
ATOM 2286 C C . PRO A 1 277 ? -6.594 2.687 -9.662 1.00 92.75 277 PRO A C 1
ATOM 2288 O O . PRO A 1 277 ? -6.108 3.799 -9.487 1.00 92.75 277 PRO A O 1
ATOM 2291 N N . ILE A 1 278 ? -5.844 1.611 -9.894 1.00 93.31 278 ILE A N 1
ATOM 2292 C CA . ILE A 1 278 ? -4.391 1.587 -10.097 1.00 93.31 278 ILE A CA 1
ATOM 2293 C C . ILE A 1 278 ? -4.118 0.815 -11.391 1.00 93.31 278 ILE A C 1
ATOM 2295 O O . ILE A 1 278 ? -4.909 -0.049 -11.788 1.00 93.31 278 ILE A O 1
ATOM 2299 N N . GLU A 1 279 ? -3.021 1.139 -12.075 1.00 92.00 279 GLU A N 1
ATOM 2300 C CA . GLU A 1 279 ? -2.610 0.444 -13.294 1.00 92.00 279 GLU A CA 1
ATOM 2301 C C . GLU A 1 279 ? -2.485 -1.068 -13.056 1.00 92.00 279 GLU A C 1
ATOM 2303 O O . GLU A 1 279 ? -1.962 -1.518 -12.037 1.00 92.00 279 GLU A O 1
ATOM 2308 N N . LYS A 1 280 ? -2.984 -1.875 -13.995 1.00 90.38 280 LYS A N 1
ATOM 2309 C CA . LYS A 1 280 ? -2.964 -3.339 -13.888 1.00 90.38 280 LYS A CA 1
ATOM 2310 C C . LYS A 1 280 ? -1.812 -3.920 -14.690 1.00 90.38 280 LYS A C 1
ATOM 2312 O O . LYS A 1 280 ? -1.575 -3.506 -15.822 1.00 90.38 280 LYS A O 1
ATOM 2317 N N . ALA A 1 281 ? -1.167 -4.940 -14.139 1.00 87.62 281 ALA A N 1
ATOM 2318 C CA . ALA A 1 281 ? -0.091 -5.662 -14.799 1.00 87.62 281 ALA A CA 1
ATOM 2319 C C . ALA A 1 281 ? -0.559 -6.288 -16.120 1.00 87.62 281 ALA A C 1
ATOM 2321 O O . ALA A 1 281 ? -1.536 -7.036 -16.169 1.00 87.62 281 ALA A O 1
ATOM 2322 N N . ASN A 1 282 ? 0.173 -6.042 -17.201 1.00 79.75 282 ASN A N 1
ATOM 2323 C CA . ASN A 1 282 ? -0.082 -6.715 -18.469 1.00 79.75 282 ASN A CA 1
ATOM 2324 C C . ASN A 1 282 ? 0.663 -8.054 -18.492 1.00 79.75 282 ASN A C 1
ATOM 2326 O O . ASN A 1 282 ? 1.860 -8.107 -18.773 1.00 79.75 282 ASN A O 1
ATOM 2330 N N . ILE A 1 283 ? -0.042 -9.141 -18.173 1.00 72.19 283 ILE A N 1
ATOM 2331 C CA . ILE A 1 283 ? 0.524 -10.494 -18.200 1.00 72.19 283 ILE A CA 1
ATOM 2332 C C . ILE A 1 283 ? 0.659 -10.945 -19.656 1.00 72.19 283 ILE A C 1
ATOM 2334 O O . ILE A 1 283 ? -0.312 -10.955 -20.412 1.00 72.19 283 ILE A O 1
ATOM 2338 N N . ILE A 1 284 ? 1.876 -11.321 -20.050 1.00 69.56 284 ILE A N 1
ATOM 2339 C CA . ILE A 1 284 ? 2.162 -11.881 -21.372 1.00 69.56 284 ILE A CA 1
ATOM 2340 C C . ILE A 1 284 ? 1.960 -13.403 -21.268 1.00 69.56 284 ILE A C 1
ATOM 2342 O O . ILE A 1 284 ? 2.744 -14.059 -20.585 1.00 69.56 284 ILE A O 1
ATOM 2346 N N . PRO A 1 285 ? 0.939 -13.992 -21.919 1.00 58.75 285 PRO A N 1
ATOM 2347 C CA . PRO A 1 285 ? 0.496 -15.367 -21.650 1.00 58.75 285 PRO A CA 1
ATOM 2348 C C . PRO A 1 285 ? 1.477 -16.460 -22.104 1.00 58.75 285 PRO A C 1
ATOM 2350 O O . PRO A 1 285 ? 1.293 -17.627 -21.773 1.00 58.75 285 PRO A O 1
ATOM 2353 N N . LYS A 1 286 ? 2.513 -16.113 -22.880 1.00 61.72 286 LYS A N 1
ATOM 2354 C CA . LYS A 1 286 ? 3.547 -17.043 -23.353 1.00 61.72 286 LYS A CA 1
ATOM 2355 C C . LYS A 1 286 ? 4.891 -16.332 -23.417 1.00 61.72 286 LYS A C 1
ATOM 2357 O O . LYS A 1 286 ? 5.209 -15.676 -24.405 1.00 61.72 286 LYS A O 1
ATOM 2362 N N . VAL A 1 287 ? 5.669 -16.464 -22.352 1.00 58.97 287 VAL A N 1
ATOM 2363 C CA . VAL A 1 287 ? 7.032 -15.941 -22.276 1.00 58.97 287 VAL A CA 1
ATOM 2364 C C . VAL A 1 287 ? 7.985 -17.128 -22.362 1.00 58.97 287 VAL A C 1
ATOM 2366 O O . VAL A 1 287 ? 8.158 -17.853 -21.389 1.00 58.97 287 VAL A O 1
ATOM 2369 N N . ASN A 1 288 ? 8.580 -17.352 -23.534 1.00 55.31 288 ASN A N 1
ATOM 2370 C CA . ASN A 1 288 ? 9.656 -18.328 -23.682 1.00 55.31 288 ASN A CA 1
ATOM 2371 C C . ASN A 1 288 ? 10.994 -17.587 -23.596 1.00 55.31 288 ASN A C 1
ATOM 2373 O O . ASN A 1 288 ? 11.507 -17.100 -24.601 1.00 55.31 288 ASN A O 1
ATOM 2377 N N . ILE A 1 289 ? 11.500 -17.414 -22.374 1.00 59.56 289 ILE A N 1
ATOM 2378 C CA . ILE A 1 289 ? 12.810 -16.806 -22.128 1.00 59.56 289 ILE A CA 1
ATOM 2379 C C . ILE A 1 289 ? 13.781 -17.924 -21.778 1.00 59.56 289 ILE A C 1
ATOM 2381 O O . ILE A 1 289 ? 13.668 -18.546 -20.723 1.00 59.56 289 ILE A O 1
ATOM 2385 N N . SER A 1 290 ? 14.763 -18.147 -22.648 1.00 54.28 290 SER A N 1
ATOM 2386 C CA . SER A 1 290 ? 15.939 -18.934 -22.293 1.00 54.28 290 SER A CA 1
ATOM 2387 C C . SER A 1 290 ? 16.872 -18.072 -21.441 1.00 54.28 290 SER A C 1
ATOM 2389 O O . SER A 1 290 ? 17.317 -17.011 -21.871 1.00 54.28 290 SER A O 1
ATOM 2391 N N . PHE A 1 291 ? 17.164 -18.522 -20.220 1.00 55.66 291 PHE A N 1
ATOM 2392 C CA . PHE A 1 291 ? 18.143 -17.887 -19.325 1.00 55.66 291 PHE A CA 1
ATOM 2393 C C . PHE A 1 291 ? 19.560 -18.451 -19.498 1.00 55.66 291 PHE A C 1
ATOM 2395 O O . PHE A 1 291 ? 20.470 -18.067 -18.762 1.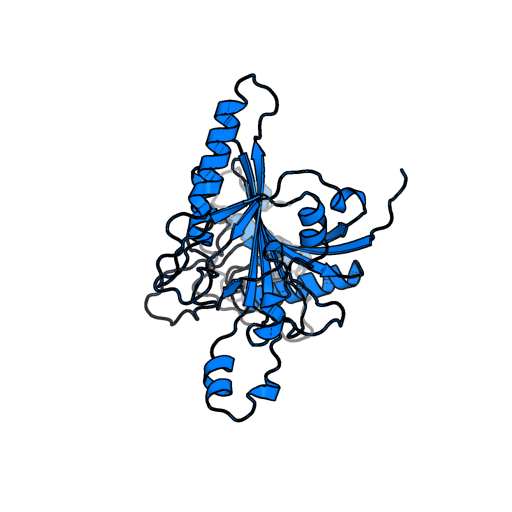00 55.66 291 PHE A O 1
ATOM 2402 N N . SER A 1 292 ? 19.756 -19.378 -20.439 1.00 51.25 292 SER A N 1
ATOM 2403 C CA . SER A 1 292 ? 21.062 -19.986 -20.682 1.00 51.25 292 SER A CA 1
ATOM 2404 C C . SER A 1 292 ? 21.936 -19.035 -21.497 1.00 51.25 292 SER A C 1
ATOM 2406 O O . SER A 1 292 ? 21.879 -19.001 -22.719 1.00 51.25 292 SER A O 1
ATOM 2408 N N . ILE A 1 293 ? 22.726 -18.218 -20.797 1.00 54.22 293 ILE A N 1
ATOM 2409 C CA . ILE A 1 293 ? 23.768 -17.388 -21.404 1.00 54.22 293 ILE A CA 1
ATOM 2410 C C . ILE A 1 293 ? 25.122 -17.843 -20.842 1.00 54.22 293 ILE A C 1
ATOM 2412 O O . ILE A 1 293 ? 25.333 -17.735 -19.629 1.00 54.22 293 ILE A O 1
ATOM 2416 N N . PRO A 1 294 ? 26.056 -18.324 -21.681 1.00 50.88 294 PRO A N 1
ATOM 2417 C CA . PRO A 1 294 ? 27.428 -18.590 -21.268 1.00 50.88 294 PRO A CA 1
ATOM 2418 C C . PRO A 1 294 ? 28.125 -17.310 -20.787 1.00 50.88 294 PRO A C 1
ATOM 2420 O O . PRO A 1 294 ? 28.050 -16.245 -21.407 1.00 50.88 294 PRO A O 1
ATOM 2423 N N . ILE A 1 295 ? 28.830 -17.406 -19.663 1.00 46.62 295 ILE A N 1
ATOM 2424 C CA . ILE A 1 295 ? 29.630 -16.312 -19.106 1.00 46.62 295 ILE A CA 1
ATOM 2425 C C . ILE A 1 295 ? 30.829 -16.072 -20.042 1.00 46.62 295 ILE A C 1
ATOM 2427 O O . ILE A 1 295 ? 31.741 -16.889 -20.080 1.00 46.62 295 ILE A O 1
ATOM 2431 N N . GLY A 1 296 ? 30.846 -14.954 -20.781 1.00 52.38 296 GLY A N 1
ATOM 2432 C CA . GLY A 1 296 ? 32.031 -14.520 -21.546 1.00 52.38 296 GLY A CA 1
ATOM 2433 C C . GLY A 1 296 ? 31.770 -13.789 -22.869 1.00 52.38 296 GLY A C 1
ATOM 2434 O O . GLY A 1 296 ? 32.615 -13.010 -23.302 1.00 52.38 296 GLY A O 1
ATOM 2435 N N . GLU A 1 297 ? 30.593 -13.943 -23.483 1.00 56.69 297 GLU A N 1
ATOM 2436 C CA . GLU A 1 297 ? 30.358 -13.525 -24.881 1.00 56.69 297 GLU A CA 1
ATOM 2437 C C . GLU A 1 297 ? 29.505 -12.257 -25.057 1.00 56.69 297 GLU A C 1
ATOM 2439 O O . GLU A 1 297 ? 28.862 -12.056 -26.084 1.00 56.69 297 GLU A O 1
ATOM 2444 N N . LYS A 1 298 ? 29.532 -11.318 -24.101 1.00 60.38 298 LYS A N 1
ATOM 2445 C CA . LYS A 1 298 ? 28.740 -10.067 -24.197 1.00 60.38 298 LYS A CA 1
ATOM 2446 C C . LYS A 1 298 ? 29.000 -9.243 -25.470 1.00 60.38 298 LYS A C 1
ATOM 2448 O O . LYS A 1 298 ? 28.159 -8.429 -25.843 1.00 60.38 298 LYS A O 1
ATOM 2453 N N . LYS A 1 299 ? 30.161 -9.419 -26.117 1.00 61.16 299 LYS A N 1
ATOM 2454 C CA . LYS A 1 299 ? 30.530 -8.714 -27.357 1.00 61.16 299 LYS A CA 1
ATOM 2455 C C . LYS A 1 299 ? 29.782 -9.221 -28.596 1.00 61.16 299 LYS A C 1
ATOM 2457 O O . LYS A 1 299 ? 29.689 -8.472 -29.554 1.00 61.16 299 LYS A O 1
ATOM 2462 N N . ARG A 1 300 ? 29.225 -10.437 -28.575 1.00 73.19 300 ARG A N 1
ATOM 2463 C CA . ARG A 1 300 ? 28.487 -11.038 -29.702 1.00 73.19 300 ARG A CA 1
ATOM 2464 C C . ARG A 1 300 ? 27.008 -11.246 -29.385 1.00 73.19 300 ARG A C 1
ATOM 2466 O O . ARG A 1 300 ? 26.406 -12.237 -29.777 1.00 73.19 300 ARG A O 1
ATOM 2473 N N . GLN A 1 301 ? 26.431 -10.317 -28.629 1.00 81.31 301 GLN A N 1
ATOM 2474 C CA . GLN A 1 301 ? 25.058 -10.420 -28.143 1.00 81.31 301 GLN A CA 1
ATOM 2475 C C . GLN A 1 301 ? 24.296 -9.125 -28.381 1.00 81.31 301 GLN A C 1
ATOM 2477 O O . GLN A 1 301 ? 24.692 -8.058 -27.901 1.00 81.31 301 GLN A O 1
ATOM 2482 N N . ILE A 1 302 ? 23.161 -9.231 -29.058 1.00 86.19 302 ILE A N 1
ATOM 2483 C CA . ILE A 1 302 ? 22.253 -8.121 -29.335 1.00 86.19 302 ILE A CA 1
ATOM 2484 C C . ILE A 1 302 ? 21.282 -7.972 -28.166 1.00 86.19 302 ILE A C 1
ATOM 2486 O O . ILE A 1 302 ? 20.657 -8.945 -27.739 1.00 86.19 302 ILE A O 1
ATOM 2490 N N . LEU A 1 303 ? 21.181 -6.764 -27.602 1.00 86.69 303 LEU A N 1
ATOM 2491 C CA . LEU A 1 303 ? 20.191 -6.469 -26.569 1.00 86.69 303 LEU A CA 1
ATOM 2492 C C . LEU A 1 303 ? 18.804 -6.407 -27.213 1.00 86.69 303 LEU A C 1
ATOM 2494 O O . LEU A 1 303 ? 18.587 -5.653 -28.153 1.00 86.69 303 LEU A O 1
ATOM 2498 N N . LEU A 1 304 ? 17.858 -7.175 -26.678 1.00 86.62 304 LEU A N 1
ATOM 2499 C CA . LEU A 1 304 ? 16.450 -7.077 -27.071 1.00 86.62 304 LEU A CA 1
ATOM 2500 C C . LEU A 1 304 ? 15.685 -6.104 -26.163 1.00 86.62 304 LEU A C 1
ATOM 2502 O O . LEU A 1 304 ? 14.688 -5.513 -26.558 1.00 86.62 304 LEU A O 1
ATOM 2506 N N . GLY A 1 305 ? 16.127 -5.937 -24.918 1.00 85.69 305 GLY A N 1
ATOM 2507 C CA . GLY A 1 305 ? 15.495 -5.041 -23.954 1.00 85.69 305 GLY A CA 1
ATOM 2508 C C . GLY A 1 305 ? 15.452 -5.651 -22.563 1.00 85.69 305 GLY A C 1
ATOM 2509 O O . GLY A 1 305 ? 16.289 -6.477 -22.207 1.00 85.69 305 GLY A O 1
ATOM 2510 N N . ASN A 1 306 ? 14.481 -5.236 -21.756 1.00 86.06 306 ASN A N 1
ATOM 2511 C CA . ASN A 1 306 ? 14.291 -5.756 -20.407 1.00 86.06 306 ASN A CA 1
ATOM 2512 C C . ASN A 1 306 ? 13.292 -6.913 -20.408 1.00 86.06 306 ASN A C 1
ATOM 2514 O O . ASN A 1 306 ? 12.277 -6.877 -21.101 1.00 86.06 306 ASN A O 1
ATOM 2518 N N . ILE A 1 307 ? 13.557 -7.908 -19.572 1.00 82.62 307 ILE A N 1
ATOM 2519 C CA . ILE A 1 307 ? 12.646 -9.017 -19.322 1.00 82.62 307 ILE A CA 1
ATOM 2520 C C . ILE A 1 307 ? 11.445 -8.505 -18.531 1.00 82.62 307 ILE A C 1
ATOM 2522 O O . ILE A 1 307 ? 11.610 -7.790 -17.539 1.00 82.62 307 ILE A O 1
ATOM 2526 N N . TYR A 1 308 ? 10.253 -8.927 -18.942 1.00 81.06 308 TYR A N 1
ATOM 2527 C CA . TYR A 1 308 ? 9.040 -8.796 -18.146 1.00 81.06 308 TYR A CA 1
ATOM 2528 C C . TYR A 1 308 ? 8.802 -10.091 -17.369 1.00 81.06 308 TYR A C 1
ATOM 2530 O O . TYR A 1 308 ? 8.827 -11.175 -17.948 1.00 81.06 308 TYR A O 1
ATOM 2538 N N . HIS A 1 309 ? 8.562 -9.981 -16.066 1.00 78.62 309 HIS A N 1
ATOM 2539 C CA . HIS A 1 309 ? 8.187 -11.103 -15.207 1.00 78.62 309 HIS A CA 1
ATOM 2540 C C . HIS A 1 309 ? 6.879 -10.753 -14.499 1.00 78.62 309 HIS A C 1
ATOM 2542 O O . HIS A 1 309 ? 6.779 -9.682 -13.907 1.00 78.62 309 HIS A O 1
ATOM 2548 N N . ASN A 1 310 ? 5.858 -11.605 -14.632 1.00 76.81 310 ASN A N 1
ATOM 2549 C CA . ASN A 1 310 ? 4.501 -11.359 -14.122 1.00 76.81 310 ASN A CA 1
ATOM 2550 C C . ASN A 1 310 ? 3.924 -9.987 -14.536 1.00 76.81 310 ASN A C 1
ATOM 2552 O O . ASN A 1 310 ? 3.208 -9.342 -13.783 1.00 76.81 310 ASN A O 1
ATOM 2556 N N . GLY A 1 311 ? 4.263 -9.508 -15.740 1.00 80.06 311 GLY A N 1
ATOM 2557 C CA . GLY A 1 311 ? 3.828 -8.198 -16.244 1.00 80.06 311 GLY A CA 1
ATOM 2558 C C . GLY A 1 311 ? 4.595 -6.992 -15.685 1.00 80.06 311 GLY A C 1
ATOM 2559 O O . GLY A 1 311 ? 4.245 -5.859 -15.997 1.00 80.06 311 GLY A O 1
ATOM 2560 N N . ILE A 1 312 ? 5.660 -7.207 -14.908 1.00 84.00 312 ILE A N 1
ATOM 2561 C CA . ILE A 1 312 ? 6.534 -6.157 -14.365 1.00 84.00 312 ILE A CA 1
ATOM 2562 C C . ILE A 1 312 ? 7.826 -6.104 -15.177 1.00 84.00 312 ILE A C 1
ATOM 2564 O O . ILE A 1 312 ? 8.474 -7.131 -15.395 1.00 84.00 312 ILE A O 1
ATOM 2568 N N . LYS A 1 313 ? 8.242 -4.903 -15.592 1.00 85.25 313 LYS A N 1
ATOM 2569 C CA . LYS A 1 313 ? 9.544 -4.688 -16.236 1.00 85.25 313 LYS A CA 1
ATOM 2570 C C . LYS A 1 313 ? 10.665 -4.886 -15.213 1.00 85.25 313 LYS A C 1
ATOM 2572 O O . LYS A 1 313 ? 10.797 -4.112 -14.272 1.00 85.25 313 LYS A O 1
ATOM 2577 N N . THR A 1 314 ? 11.503 -5.895 -15.415 1.00 83.38 314 THR A N 1
ATOM 2578 C CA . THR A 1 314 ? 12.633 -6.190 -14.522 1.00 83.38 314 THR A CA 1
ATOM 2579 C C . THR A 1 314 ? 13.899 -5.439 -14.946 1.00 83.38 314 THR A C 1
ATOM 2581 O O . THR A 1 314 ? 14.007 -4.956 -16.072 1.00 83.38 314 THR A O 1
ATOM 2584 N N . PHE A 1 315 ? 14.916 -5.391 -14.081 1.00 83.94 315 PHE A N 1
ATOM 2585 C CA . PHE A 1 315 ? 16.257 -4.913 -14.456 1.00 83.94 315 PHE A CA 1
ATOM 2586 C C . PHE A 1 315 ? 17.050 -5.923 -15.299 1.00 83.94 315 PHE A C 1
ATOM 2588 O O . PHE A 1 315 ? 18.099 -5.581 -15.848 1.00 83.94 315 PHE A O 1
ATOM 2595 N N . ARG A 1 316 ? 16.569 -7.169 -15.410 1.00 82.38 316 ARG A N 1
ATOM 2596 C CA . ARG A 1 316 ? 17.239 -8.204 -16.198 1.00 82.38 316 ARG A CA 1
ATOM 2597 C C . ARG A 1 316 ? 17.060 -7.899 -17.677 1.00 82.38 316 ARG A C 1
ATOM 2599 O O . ARG A 1 316 ? 15.958 -7.610 -18.138 1.00 82.38 316 ARG A O 1
ATOM 2606 N N . LYS A 1 317 ? 18.161 -7.963 -18.414 1.00 84.62 317 LYS A N 1
ATOM 2607 C CA . LYS A 1 317 ? 18.192 -7.727 -19.853 1.00 84.62 317 LYS A CA 1
ATOM 2608 C C . LYS A 1 317 ? 18.034 -9.052 -20.601 1.00 84.62 317 LYS A C 1
ATOM 2610 O O . LYS A 1 317 ? 18.591 -10.061 -20.175 1.00 84.62 317 LYS A O 1
ATOM 2615 N N . ALA A 1 318 ? 17.272 -9.031 -21.685 1.00 82.19 318 ALA A N 1
ATOM 2616 C CA . ALA A 1 318 ? 17.148 -10.120 -22.642 1.00 82.19 318 ALA A CA 1
ATOM 2617 C C . ALA A 1 318 ? 18.143 -9.898 -23.782 1.00 82.19 318 ALA A C 1
ATOM 2619 O O . ALA A 1 318 ? 18.232 -8.793 -24.322 1.00 82.19 318 ALA A O 1
ATOM 2620 N N . TYR A 1 319 ? 18.867 -10.948 -24.145 1.00 82.25 319 TYR A N 1
ATOM 2621 C CA . TYR A 1 319 ? 19.876 -10.922 -25.196 1.00 82.25 319 TYR A CA 1
ATOM 2622 C C . TYR A 1 319 ? 19.630 -12.052 -26.187 1.00 82.25 319 TYR A C 1
ATOM 2624 O O . TYR A 1 319 ? 19.060 -13.077 -25.815 1.00 82.25 319 TYR A O 1
ATOM 2632 N N . LEU A 1 320 ? 20.096 -11.859 -27.417 1.00 81.50 320 LEU A N 1
ATOM 2633 C CA . LEU A 1 320 ? 20.161 -12.891 -28.446 1.00 81.50 320 LEU A CA 1
ATOM 2634 C C . LEU A 1 320 ? 21.595 -12.971 -28.983 1.00 81.50 320 LEU A C 1
ATOM 2636 O O . LEU A 1 320 ? 22.219 -11.922 -29.188 1.00 81.50 320 LEU A O 1
ATOM 2640 N N . GLY A 1 321 ? 22.132 -14.181 -29.158 1.00 80.50 321 GLY A N 1
ATOM 2641 C CA . GLY A 1 321 ? 23.458 -14.375 -29.744 1.00 80.50 321 GLY A CA 1
ATOM 2642 C C . GLY A 1 321 ? 23.457 -13.957 -31.211 1.00 80.50 321 GLY A C 1
ATOM 2643 O O . GLY A 1 321 ? 22.439 -14.077 -31.888 1.00 80.50 321 GLY A O 1
ATOM 2644 N N . LEU A 1 322 ? 24.578 -13.444 -31.721 1.00 80.06 322 LEU A N 1
ATOM 2645 C CA . LEU A 1 322 ? 24.689 -13.104 -33.146 1.00 80.06 322 LEU A CA 1
ATOM 2646 C C . LEU A 1 322 ? 24.454 -14.333 -34.036 1.00 80.06 322 LEU A C 1
ATOM 2648 O O . LEU A 1 322 ? 23.791 -14.211 -35.064 1.00 80.06 322 LEU A O 1
ATOM 2652 N N . GLU A 1 323 ? 24.944 -15.510 -33.635 1.00 78.50 323 GLU A N 1
ATOM 2653 C CA . GLU A 1 323 ? 24.700 -16.765 -34.353 1.00 78.50 323 GLU A CA 1
ATOM 2654 C C . GLU A 1 323 ? 23.215 -17.137 -34.459 1.00 78.50 323 GLU A C 1
ATOM 2656 O O . GLU A 1 323 ? 22.805 -17.704 -35.469 1.00 78.50 323 GLU A O 1
ATOM 2661 N N . ASP A 1 324 ? 22.383 -16.758 -33.488 1.00 79.06 324 ASP A N 1
ATOM 2662 C CA . ASP A 1 324 ? 20.953 -17.074 -33.517 1.00 79.06 324 ASP A CA 1
ATOM 2663 C C . ASP A 1 324 ? 20.216 -16.305 -34.626 1.00 79.06 324 ASP A C 1
ATOM 2665 O O . ASP A 1 324 ? 19.191 -16.771 -35.121 1.00 79.06 324 ASP A O 1
ATOM 2669 N N . PHE A 1 325 ? 20.749 -15.159 -35.074 1.00 80.75 325 PHE A N 1
ATOM 2670 C CA . PHE A 1 325 ? 20.194 -14.401 -36.205 1.00 80.75 325 PHE A CA 1
ATOM 2671 C C . PHE A 1 325 ? 20.468 -15.051 -37.567 1.00 80.75 325 PHE A C 1
ATOM 2673 O O . PHE A 1 325 ? 19.901 -14.618 -38.572 1.00 80.75 325 PHE A O 1
ATOM 2680 N N . VAL A 1 326 ? 21.311 -16.092 -37.625 1.00 77.50 326 VAL A N 1
ATOM 2681 C CA . VAL A 1 326 ? 21.435 -16.938 -38.824 1.00 77.50 326 VAL A CA 1
ATOM 2682 C C . VAL A 1 326 ? 20.117 -17.674 -39.081 1.00 77.50 326 VAL A C 1
ATOM 2684 O O . VAL A 1 326 ? 19.753 -17.930 -40.231 1.00 77.50 326 VAL A O 1
ATOM 2687 N N . HIS A 1 327 ? 19.362 -17.970 -38.022 1.00 75.38 327 HIS A N 1
ATOM 2688 C CA . HIS A 1 327 ? 17.986 -18.421 -38.133 1.00 75.38 327 HIS A CA 1
ATOM 2689 C C . HIS A 1 327 ? 17.075 -17.205 -38.359 1.00 75.38 327 HIS A C 1
ATOM 2691 O O . HIS A 1 327 ? 17.218 -16.172 -37.710 1.00 75.38 327 HIS A O 1
ATOM 2697 N N . HIS A 1 328 ? 16.144 -17.297 -39.312 1.00 75.38 328 HIS A N 1
ATOM 2698 C CA . HIS A 1 328 ? 15.268 -16.174 -39.655 1.00 75.38 328 HIS A CA 1
ATOM 2699 C C . HIS A 1 328 ? 14.562 -15.588 -38.419 1.00 75.38 328 HIS A C 1
ATOM 2701 O O . HIS A 1 328 ? 13.862 -16.300 -37.698 1.00 75.38 328 HIS A O 1
ATOM 2707 N N . LEU A 1 329 ? 14.689 -14.273 -38.218 1.00 81.81 329 LEU A N 1
ATOM 2708 C CA . LEU A 1 329 ? 13.963 -13.540 -37.182 1.00 81.81 329 LEU A CA 1
ATOM 2709 C C . LEU A 1 329 ? 12.584 -13.113 -37.694 1.00 81.81 329 LEU A C 1
ATOM 2711 O O . LEU A 1 329 ? 12.467 -12.440 -38.718 1.00 81.81 329 LEU A O 1
ATOM 2715 N N . PHE A 1 330 ? 11.539 -13.436 -36.934 1.00 84.62 330 PHE A N 1
ATOM 2716 C CA . PHE A 1 330 ? 10.175 -13.000 -37.218 1.00 84.62 330 PHE A CA 1
ATOM 2717 C C . PHE A 1 330 ? 9.659 -12.054 -36.128 1.00 84.62 330 PHE A C 1
ATOM 2719 O O . PHE A 1 330 ? 9.447 -12.459 -34.986 1.00 84.62 330 PHE A O 1
ATOM 2726 N N . ILE A 1 331 ? 9.420 -10.789 -36.491 1.00 86.75 331 ILE A N 1
ATOM 2727 C CA . ILE A 1 331 ? 8.834 -9.770 -35.608 1.00 86.75 331 ILE A CA 1
ATOM 2728 C C . ILE A 1 331 ? 7.380 -9.546 -36.031 1.00 86.75 331 ILE A C 1
ATOM 2730 O O . ILE A 1 331 ? 7.111 -9.089 -37.141 1.00 86.75 331 ILE A O 1
ATOM 2734 N N . SER A 1 332 ? 6.430 -9.826 -35.138 1.00 86.88 332 SER A N 1
ATOM 2735 C CA . SER A 1 332 ? 4.995 -9.654 -35.399 1.00 86.88 332 SER A CA 1
ATOM 2736 C C . SER A 1 332 ? 4.292 -8.875 -34.291 1.00 86.88 332 SER A C 1
ATOM 2738 O O . SER A 1 332 ? 4.815 -8.698 -33.195 1.00 86.88 332 SER A O 1
ATOM 2740 N N . GLY A 1 333 ? 3.109 -8.346 -34.603 1.00 84.25 333 GLY A N 1
ATOM 2741 C CA . GLY A 1 333 ? 2.315 -7.532 -33.685 1.00 84.25 333 GLY A CA 1
ATOM 2742 C C . GLY A 1 333 ? 1.321 -6.641 -34.423 1.00 84.25 333 GLY A C 1
ATOM 2743 O O . GLY A 1 333 ? 1.489 -6.348 -35.612 1.00 84.25 333 GLY A O 1
ATOM 2744 N N . LEU A 1 334 ? 0.293 -6.174 -33.716 1.00 85.81 334 LEU A N 1
ATOM 2745 C CA . LEU A 1 334 ? -0.717 -5.267 -34.269 1.00 85.81 334 LEU A CA 1
ATOM 2746 C C . LEU A 1 334 ? -0.106 -3.921 -34.699 1.00 85.81 334 LEU A C 1
ATOM 2748 O O . LEU A 1 334 ? 1.037 -3.579 -34.365 1.00 85.81 334 LEU A O 1
ATOM 2752 N N . SER A 1 335 ? -0.852 -3.156 -35.497 1.00 83.12 335 SER A N 1
ATOM 2753 C CA . SER A 1 335 ? -0.456 -1.788 -35.850 1.00 83.12 335 SER A CA 1
ATOM 2754 C C . SER A 1 335 ? -0.305 -0.932 -34.586 1.00 83.12 335 SER A C 1
ATOM 2756 O O . SER A 1 335 ? -1.064 -1.097 -33.636 1.00 83.12 335 SER A O 1
ATOM 2758 N N . GLY A 1 336 ? 0.708 -0.063 -34.548 1.00 81.94 336 GLY A N 1
ATOM 2759 C CA . GLY A 1 336 ? 1.001 0.786 -33.384 1.00 81.94 336 GLY A CA 1
ATOM 2760 C C . GLY A 1 336 ? 1.745 0.111 -32.222 1.00 81.94 336 GLY A C 1
ATOM 2761 O O . GLY A 1 336 ? 2.164 0.804 -31.305 1.00 81.94 336 GLY A O 1
ATOM 2762 N N . MET A 1 337 ? 2.008 -1.201 -32.266 1.00 85.19 337 MET A N 1
ATOM 2763 C CA . MET A 1 337 ? 2.684 -1.932 -31.171 1.00 85.19 337 MET A CA 1
ATOM 2764 C C . MET A 1 337 ? 4.218 -1.793 -31.159 1.00 85.19 337 MET A C 1
ATOM 2766 O O . MET A 1 337 ? 4.915 -2.590 -30.543 1.00 85.19 337 MET A O 1
ATOM 2770 N N . GLY A 1 338 ? 4.771 -0.809 -31.875 1.00 86.38 338 GLY A N 1
ATOM 2771 C CA . GLY A 1 338 ? 6.204 -0.500 -31.820 1.00 86.38 338 GLY A CA 1
ATOM 2772 C C . GLY A 1 338 ? 7.136 -1.427 -32.611 1.00 86.38 338 GLY A C 1
ATOM 2773 O O . GLY A 1 338 ? 8.338 -1.378 -32.380 1.00 86.38 338 GLY A O 1
ATOM 2774 N N . LYS A 1 339 ? 6.633 -2.223 -33.569 1.00 89.56 339 LYS A N 1
ATOM 2775 C CA . LYS A 1 339 ? 7.461 -3.123 -34.407 1.00 89.56 339 LYS A CA 1
ATOM 2776 C C . LYS A 1 339 ? 8.648 -2.412 -35.073 1.00 89.56 339 LYS A C 1
ATOM 2778 O O . LYS A 1 339 ? 9.779 -2.854 -34.913 1.00 89.56 339 LYS A O 1
ATOM 2783 N N . SER A 1 340 ? 8.397 -1.298 -35.770 1.00 87.38 340 SER A N 1
ATOM 2784 C CA . SER A 1 340 ? 9.443 -0.518 -36.452 1.00 87.38 340 SER A CA 1
ATOM 2785 C C . SER A 1 340 ? 10.479 0.022 -35.460 1.00 87.38 340 SER A C 1
ATOM 2787 O O . SER A 1 340 ? 11.675 -0.051 -35.713 1.00 87.38 340 SER A O 1
ATOM 2789 N N . ARG A 1 341 ? 10.029 0.491 -34.287 1.00 87.94 341 ARG A N 1
ATOM 2790 C CA . ARG A 1 341 ? 10.905 0.989 -33.214 1.00 87.94 341 ARG A CA 1
ATOM 2791 C C . ARG A 1 341 ? 11.771 -0.120 -32.611 1.00 87.94 341 ARG A C 1
ATOM 2793 O O . ARG A 1 341 ? 12.938 0.112 -32.323 1.00 87.94 341 ARG A O 1
ATOM 2800 N N . PHE A 1 342 ? 11.208 -1.312 -32.425 1.00 89.81 342 PHE A N 1
ATOM 2801 C CA . PHE A 1 342 ? 11.948 -2.476 -31.943 1.00 89.81 342 PHE A CA 1
ATOM 2802 C C . PHE A 1 342 ? 12.999 -2.936 -32.959 1.00 89.81 342 PHE A C 1
ATOM 2804 O O . PHE A 1 342 ? 14.137 -3.196 -32.581 1.00 89.81 342 PHE A O 1
ATOM 2811 N N . LEU A 1 343 ? 12.654 -2.956 -34.252 1.00 89.69 343 LEU A N 1
ATOM 2812 C CA . LEU A 1 343 ? 13.619 -3.236 -35.313 1.00 89.69 343 LEU A CA 1
ATOM 2813 C C . LEU A 1 343 ? 14.748 -2.198 -35.326 1.00 89.69 343 LEU A C 1
ATOM 2815 O O . LEU A 1 343 ? 15.907 -2.589 -35.323 1.00 89.69 343 LEU A O 1
ATOM 2819 N N . ALA A 1 344 ? 14.431 -0.901 -35.275 1.00 88.62 344 ALA A N 1
ATOM 2820 C CA . ALA A 1 344 ? 15.438 0.162 -35.231 1.00 88.62 344 ALA A CA 1
ATOM 2821 C C . ALA A 1 344 ? 16.416 -0.013 -34.054 1.00 88.62 344 ALA A C 1
ATOM 2823 O O . ALA A 1 344 ? 17.624 0.075 -34.251 1.00 88.62 344 ALA A O 1
ATOM 2824 N N . HIS A 1 345 ? 15.908 -0.360 -32.865 1.00 90.75 345 HIS A N 1
ATOM 2825 C CA . HIS A 1 345 ? 16.740 -0.681 -31.701 1.00 90.75 345 HIS A CA 1
ATOM 2826 C C . HIS A 1 345 ? 17.690 -1.864 -31.956 1.00 90.75 345 HIS A C 1
ATOM 2828 O O . HIS A 1 345 ? 18.874 -1.777 -31.639 1.00 90.75 345 HIS A O 1
ATOM 2834 N N . ILE A 1 346 ? 17.196 -2.951 -32.559 1.00 90.00 346 ILE A N 1
ATOM 2835 C CA . ILE A 1 346 ? 18.032 -4.102 -32.931 1.00 90.00 346 ILE A CA 1
ATOM 2836 C C . ILE A 1 346 ? 19.132 -3.669 -33.907 1.00 90.00 346 ILE A C 1
ATOM 2838 O O . ILE A 1 346 ? 20.291 -4.028 -33.717 1.00 90.00 346 ILE A O 1
ATOM 2842 N N . LEU A 1 347 ? 18.795 -2.884 -34.935 1.00 89.06 347 LEU A N 1
ATOM 2843 C CA . LEU A 1 347 ? 19.770 -2.426 -35.928 1.00 89.06 347 LEU A CA 1
ATOM 2844 C C . LEU A 1 347 ? 20.855 -1.534 -35.309 1.00 89.06 347 LEU A C 1
ATOM 2846 O O . LEU A 1 347 ? 22.023 -1.661 -35.666 1.00 89.06 347 LEU A O 1
ATOM 2850 N N . GLU A 1 348 ? 20.489 -0.660 -34.372 1.00 89.44 348 GLU A N 1
ATOM 2851 C CA . GLU A 1 348 ? 21.440 0.158 -33.614 1.00 89.44 348 GLU A CA 1
ATOM 2852 C C . GLU A 1 348 ? 22.404 -0.716 -32.794 1.00 89.44 348 GLU A C 1
ATOM 2854 O O . GLU A 1 348 ? 23.620 -0.521 -32.840 1.00 89.44 348 GLU A O 1
ATOM 2859 N N . GLU A 1 349 ? 21.890 -1.746 -32.118 1.00 89.50 349 GLU A N 1
ATOM 2860 C CA . GLU A 1 349 ? 22.717 -2.715 -31.391 1.00 89.50 349 GLU A CA 1
ATOM 2861 C C . GLU A 1 349 ? 23.685 -3.472 -32.316 1.00 89.50 349 GLU A C 1
ATOM 2863 O O . GLU A 1 349 ? 24.844 -3.674 -31.943 1.00 89.50 349 GLU A O 1
ATOM 2868 N N . PHE A 1 350 ? 23.255 -3.843 -33.529 1.00 89.00 350 PHE A N 1
ATOM 2869 C CA . PHE A 1 350 ? 24.137 -4.440 -34.539 1.00 89.00 350 PHE A CA 1
ATOM 2870 C C . PHE A 1 350 ? 25.247 -3.479 -34.970 1.00 89.00 350 PHE A C 1
ATOM 2872 O O . PHE A 1 350 ? 26.411 -3.873 -34.962 1.00 89.00 350 PHE A O 1
ATOM 2879 N N . LYS A 1 351 ? 24.924 -2.215 -35.282 1.00 87.88 351 LYS A N 1
ATOM 2880 C CA . LYS A 1 351 ? 25.924 -1.201 -35.671 1.00 87.88 351 LYS A CA 1
ATOM 2881 C C . LYS A 1 351 ? 27.016 -1.033 -34.608 1.00 87.88 351 LYS A C 1
ATOM 2883 O O . LYS A 1 351 ? 28.182 -0.856 -34.949 1.00 87.88 351 LYS A O 1
ATOM 2888 N N . ILE A 1 352 ? 26.644 -1.092 -33.328 1.00 86.88 352 ILE A N 1
ATOM 2889 C CA . ILE A 1 352 ? 27.571 -0.901 -32.204 1.00 86.88 352 ILE A CA 1
ATOM 2890 C C . ILE A 1 352 ? 28.414 -2.156 -31.939 1.00 86.88 352 ILE A C 1
ATOM 2892 O O . ILE A 1 352 ? 29.607 -2.046 -31.652 1.00 86.88 352 ILE A O 1
ATOM 2896 N N . LYS A 1 353 ? 27.803 -3.346 -31.971 1.00 86.06 353 LYS A N 1
ATOM 2897 C CA . LYS A 1 353 ? 28.432 -4.583 -31.472 1.00 86.06 353 LYS A CA 1
ATOM 2898 C C . LYS A 1 353 ? 28.986 -5.501 -32.553 1.00 86.06 353 LYS A C 1
ATOM 2900 O O . LYS A 1 353 ? 29.855 -6.310 -32.243 1.00 86.06 353 LYS A O 1
ATOM 2905 N N . ALA A 1 354 ? 28.496 -5.374 -33.779 1.00 84.56 354 ALA A N 1
ATOM 2906 C CA . ALA A 1 354 ? 28.913 -6.156 -34.936 1.00 84.56 354 ALA A CA 1
ATOM 2907 C C . ALA A 1 354 ? 29.073 -5.241 -36.170 1.00 84.56 354 ALA A C 1
ATOM 2909 O O . ALA A 1 354 ? 28.362 -5.417 -37.162 1.00 84.56 354 ALA A O 1
ATOM 2910 N N . PRO A 1 355 ? 29.967 -4.230 -36.120 1.00 84.75 355 PRO A N 1
ATOM 2911 C CA . PRO A 1 355 ? 30.160 -3.272 -37.215 1.00 84.75 355 PRO A CA 1
ATOM 2912 C C . PRO A 1 355 ? 30.606 -3.924 -38.534 1.00 84.75 355 PRO A C 1
ATOM 2914 O O . PRO A 1 355 ? 30.486 -3.320 -39.596 1.00 84.75 355 PRO A O 1
ATOM 2917 N N . GLU A 1 356 ? 31.119 -5.153 -38.483 1.00 85.44 356 GLU A N 1
ATOM 2918 C CA . GLU A 1 356 ? 31.467 -5.971 -39.642 1.00 85.44 356 GLU A CA 1
ATOM 2919 C C . GLU A 1 356 ? 30.251 -6.542 -40.397 1.00 85.44 356 GLU A C 1
ATOM 2921 O O . GLU A 1 356 ? 30.401 -7.032 -41.517 1.00 85.44 356 GLU A O 1
ATOM 2926 N N . VAL A 1 357 ? 29.052 -6.497 -39.808 1.00 83.75 357 VAL A N 1
ATOM 2927 C CA . VAL A 1 357 ? 27.823 -7.030 -40.406 1.00 83.75 357 VAL A CA 1
ATOM 2928 C C . VAL A 1 357 ? 27.164 -5.972 -41.291 1.00 83.75 357 VAL A C 1
ATOM 2930 O O . VAL A 1 357 ? 26.725 -4.922 -40.825 1.00 83.75 357 VAL A O 1
ATOM 2933 N N . GLY A 1 358 ? 27.039 -6.270 -42.586 1.00 84.69 358 GLY A N 1
ATOM 2934 C CA . GLY A 1 358 ? 26.275 -5.447 -43.522 1.00 84.69 358 GLY A CA 1
ATOM 2935 C C . GLY A 1 358 ? 24.767 -5.611 -43.317 1.00 84.69 358 GLY A C 1
ATOM 2936 O O . GLY A 1 358 ? 24.248 -6.724 -43.376 1.00 84.69 358 GLY A O 1
ATOM 2937 N N . ILE A 1 359 ? 24.053 -4.502 -43.114 1.00 85.44 359 ILE A N 1
ATOM 2938 C CA . ILE A 1 359 ? 22.601 -4.488 -42.891 1.00 85.44 359 ILE A CA 1
ATOM 2939 C C . ILE A 1 359 ? 21.906 -3.894 -44.118 1.00 85.44 359 ILE A C 1
ATOM 2941 O O . ILE A 1 359 ? 22.115 -2.728 -44.451 1.00 85.44 359 ILE A O 1
ATOM 2945 N N . LEU A 1 360 ? 21.029 -4.671 -44.757 1.00 87.62 360 LEU A N 1
ATOM 2946 C CA . LEU A 1 360 ? 20.126 -4.185 -45.802 1.00 87.62 360 LEU A CA 1
ATOM 2947 C C . LEU A 1 360 ? 18.710 -4.041 -45.234 1.00 87.62 360 LEU A C 1
ATOM 2949 O O . LEU A 1 360 ? 18.076 -5.035 -44.888 1.00 87.62 360 LEU A O 1
ATOM 2953 N N . THR A 1 361 ? 18.196 -2.811 -45.184 1.00 83.75 361 THR A N 1
ATOM 2954 C CA . THR A 1 361 ? 16.816 -2.537 -44.755 1.00 83.75 361 THR A CA 1
ATOM 2955 C C . THR A 1 361 ? 15.946 -2.226 -45.968 1.00 83.75 361 THR A C 1
ATOM 2957 O O . THR A 1 361 ? 16.187 -1.248 -46.672 1.00 83.75 361 THR A O 1
ATOM 2960 N N . ILE A 1 362 ? 14.912 -3.038 -46.206 1.00 84.50 362 ILE A N 1
ATOM 2961 C CA . ILE A 1 362 ? 13.899 -2.775 -47.237 1.00 84.50 362 ILE A CA 1
ATOM 2962 C C . ILE A 1 362 ? 12.709 -2.087 -46.561 1.00 84.50 362 ILE A C 1
ATOM 2964 O O . ILE A 1 362 ? 11.881 -2.748 -45.933 1.00 84.50 362 ILE A O 1
ATOM 2968 N N . ASN A 1 363 ? 12.627 -0.757 -46.665 1.00 79.44 363 ASN A N 1
ATOM 2969 C CA . ASN A 1 363 ? 11.497 -0.007 -46.119 1.00 79.44 363 ASN A CA 1
ATOM 2970 C C . ASN A 1 363 ? 10.297 -0.054 -47.079 1.00 79.44 363 ASN A C 1
ATOM 2972 O O . ASN A 1 363 ? 10.362 0.452 -48.198 1.00 79.44 363 ASN A O 1
ATOM 2976 N N . LEU A 1 364 ? 9.194 -0.654 -46.629 1.00 79.75 364 LEU A N 1
ATOM 2977 C CA . LEU A 1 364 ? 7.941 -0.772 -47.384 1.00 79.75 364 LEU A CA 1
ATOM 2978 C C . LEU A 1 364 ? 6.851 0.206 -46.887 1.00 79.75 364 LEU A C 1
ATOM 2980 O O . LEU A 1 364 ? 5.705 0.124 -47.333 1.00 79.75 364 LEU A O 1
ATOM 2984 N N . VAL A 1 365 ? 7.173 1.108 -45.947 1.00 67.50 365 VAL A N 1
ATOM 2985 C CA . VAL A 1 365 ? 6.219 1.995 -45.249 1.00 67.50 365 VAL A CA 1
ATOM 2986 C C . VAL A 1 365 ? 6.291 3.444 -45.776 1.00 67.50 365 VAL A C 1
ATOM 2988 O O . VAL A 1 365 ? 7.227 3.838 -46.464 1.00 67.50 365 VAL A O 1
ATOM 2991 N N . LYS A 1 366 ? 5.260 4.261 -45.499 1.00 59.25 366 LYS A N 1
ATOM 2992 C CA . LYS A 1 366 ? 5.131 5.664 -45.956 1.00 59.25 366 LYS A CA 1
ATOM 2993 C C . LYS A 1 366 ? 6.300 6.548 -45.466 1.00 59.25 366 LYS A C 1
ATOM 2995 O O . LYS A 1 366 ? 6.696 6.426 -44.313 1.00 59.25 366 LYS A O 1
ATOM 3000 N N . LYS A 1 367 ? 6.703 7.530 -46.296 1.00 57.06 367 LYS A N 1
ATOM 3001 C CA . LYS A 1 367 ? 7.773 8.569 -46.164 1.00 57.06 367 LYS A CA 1
ATOM 3002 C C . LYS A 1 367 ? 8.072 9.207 -44.782 1.00 57.06 367 LYS A C 1
ATOM 3004 O O . LYS A 1 367 ? 9.001 9.993 -44.680 1.00 57.06 367 LYS A O 1
ATOM 3009 N N . LYS A 1 368 ? 7.272 8.971 -43.736 1.00 56.56 368 LYS A N 1
ATOM 3010 C CA . LYS A 1 368 ? 7.454 9.539 -42.385 1.00 56.56 368 LYS A CA 1
ATOM 3011 C C . LYS A 1 368 ? 8.162 8.598 -41.394 1.00 56.56 368 LYS A C 1
ATOM 3013 O O . LYS A 1 368 ? 8.422 9.024 -40.278 1.00 56.56 368 LYS A O 1
ATOM 3018 N N . GLU A 1 369 ? 8.460 7.351 -41.768 1.00 56.06 369 GLU A N 1
ATOM 3019 C CA . GLU A 1 369 ? 9.223 6.404 -40.924 1.00 56.06 369 GLU A CA 1
ATOM 3020 C C . GLU A 1 369 ? 10.701 6.262 -41.346 1.00 56.06 369 GLU A C 1
ATOM 3022 O O . GLU A 1 369 ? 11.456 5.555 -40.684 1.00 56.06 369 GLU A O 1
ATOM 3027 N N . ASP A 1 370 ? 11.139 6.961 -42.402 1.00 56.56 370 ASP A N 1
ATOM 3028 C CA . ASP A 1 370 ? 12.514 6.886 -42.930 1.00 56.56 370 ASP A CA 1
ATOM 3029 C C . ASP A 1 370 ? 13.574 7.392 -41.932 1.00 56.56 370 ASP A C 1
ATOM 3031 O O . ASP A 1 370 ? 14.706 6.911 -41.923 1.00 56.56 370 ASP A O 1
ATOM 3035 N N . GLU A 1 371 ? 13.213 8.333 -41.055 1.00 61.09 371 GLU A N 1
ATOM 3036 C CA . GLU A 1 371 ? 14.122 8.903 -40.048 1.00 61.09 371 GLU A CA 1
ATOM 3037 C C . GLU A 1 371 ? 14.520 7.891 -38.959 1.00 61.09 371 GLU A C 1
ATOM 3039 O O . GLU A 1 371 ? 15.587 8.019 -38.368 1.00 61.09 371 GLU A O 1
ATOM 3044 N N . LEU A 1 372 ? 13.712 6.850 -38.717 1.00 59.50 372 LEU A N 1
ATOM 3045 C CA . LEU A 1 372 ? 13.976 5.850 -37.671 1.00 59.50 372 LEU A CA 1
ATOM 3046 C C . LEU A 1 372 ? 15.130 4.897 -38.012 1.00 59.50 372 LEU A C 1
ATOM 3048 O O . LEU A 1 372 ? 15.665 4.253 -37.114 1.00 59.50 372 LEU A O 1
ATOM 3052 N N . PHE A 1 373 ? 15.496 4.783 -39.291 1.00 57.34 373 PHE A N 1
ATOM 3053 C CA . PHE A 1 373 ? 16.469 3.797 -39.774 1.00 57.34 373 PHE A CA 1
ATOM 3054 C C . PHE A 1 373 ? 17.749 4.424 -40.356 1.00 57.34 373 PHE A C 1
ATOM 3056 O O . PHE A 1 373 ? 18.713 3.703 -40.618 1.00 57.34 373 PHE A O 1
ATOM 3063 N N . ASN A 1 374 ? 17.779 5.754 -40.517 1.00 54.47 374 ASN A N 1
ATOM 3064 C CA . ASN A 1 374 ? 18.867 6.509 -41.155 1.00 54.47 374 ASN A CA 1
ATOM 3065 C C . ASN A 1 374 ? 19.793 7.267 -40.176 1.00 54.47 374 ASN A C 1
ATOM 3067 O O . ASN A 1 374 ? 20.590 8.084 -40.632 1.00 54.47 374 ASN A O 1
ATOM 3071 N N . ALA A 1 375 ? 19.704 7.011 -38.864 1.00 44.97 375 ALA A N 1
ATOM 3072 C CA . ALA A 1 375 ? 20.635 7.550 -37.862 1.00 44.97 375 ALA A CA 1
ATOM 3073 C C . ALA A 1 375 ? 21.919 6.716 -37.746 1.00 44.97 375 ALA A C 1
ATOM 3075 O O . ALA A 1 375 ? 21.817 5.461 -37.702 1.00 44.97 375 ALA A O 1
#